Protein AF-A0A8B8BCM2-F1 (afdb_monomer_lite)

pLDDT: mean 72.52, 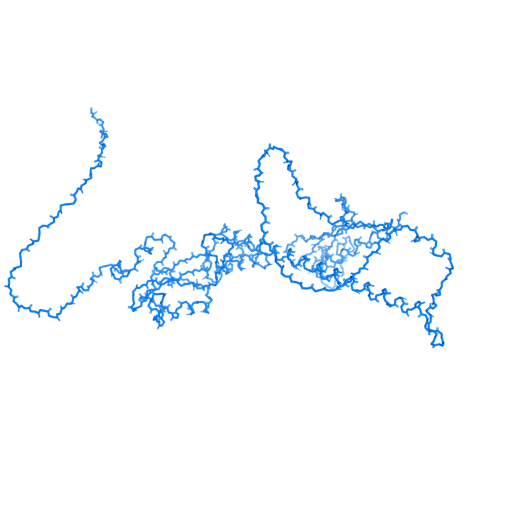std 23.26, range [23.64, 95.94]

InterPro domains:
  IPR049012 Mutator-like transposase domain [PF20700] (71-229)
  IPR049012 Mutator-like transposase domain [PF20700] (295-382)

Sequence (387 aa):
MAAPTKTRNRFTNGRLKKVKKAQSSENGVLIDHNYDAGHICLTKDGCEQCVPGIDKILHAKKISYDSWRHGRRIIELEILINGLQACTKCRLGPLLLSEKSVKGEMKLGLGGYFYIQCQNCLLINRIPYSKTHRTEKKGMPSFVINTKVGSAMIDSVGGPRQMNNLLATLNLPLVNDKNLKVMERRAGNMIEKYADENMRRECQMAYEKEMQEWSNKESENVSKTVNFDDELGVALISGDPNIISSMSSTEIVSESDSSPLQEHATLRKRKRRRHIDLDGARNPSSKKKLKFMPTSKSGMTVSADHGWQKKGFDSLTGHTFLISKQNKVLKTVITHRTCGKCKWWKRNKPGTRAPPHRCVWNHNGSARSMESQAGLEALKSMSDQDF

Structure (mmCIF, N/CA/C/O backbone):
data_AF-A0A8B8BCM2-F1
#
_entry.id   AF-A0A8B8BCM2-F1
#
loop_
_atom_site.group_PDB
_atom_site.id
_atom_site.type_symbol
_atom_site.label_atom_id
_at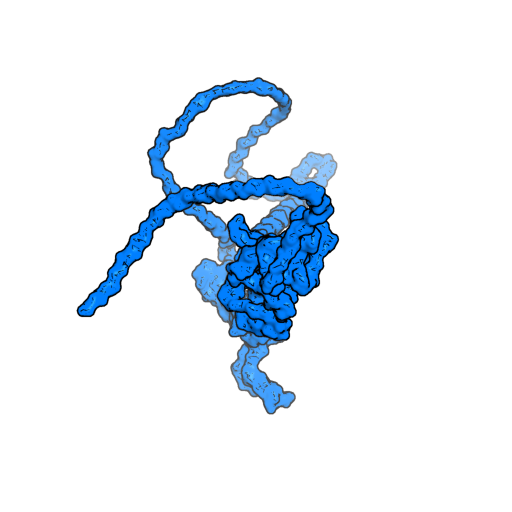om_site.label_alt_id
_atom_site.label_comp_id
_atom_site.label_asym_id
_atom_site.label_entity_id
_atom_site.label_seq_id
_atom_site.pdbx_PDB_ins_code
_atom_site.Cartn_x
_atom_site.Cartn_y
_atom_site.Cartn_z
_atom_site.occupancy
_atom_site.B_iso_or_equiv
_atom_site.auth_seq_id
_atom_site.auth_comp_id
_atom_site.auth_asym_id
_atom_site.auth_atom_id
_atom_site.pdbx_PDB_model_num
ATOM 1 N N . MET A 1 1 ? -57.627 38.141 -3.253 1.00 40.59 1 MET A N 1
ATOM 2 C CA . MET A 1 1 ? -57.105 37.030 -2.419 1.00 40.59 1 MET A CA 1
ATOM 3 C C . MET A 1 1 ? -55.662 37.359 -2.052 1.00 40.59 1 MET A C 1
ATOM 5 O O . MET A 1 1 ? -54.975 37.923 -2.894 1.00 40.59 1 MET A O 1
ATOM 9 N N . ALA A 1 2 ? -55.241 37.143 -0.802 1.00 33.72 2 ALA A N 1
ATOM 10 C CA . ALA A 1 2 ? -54.028 37.764 -0.248 1.00 33.72 2 ALA A CA 1
ATOM 11 C C . ALA A 1 2 ? -52.758 36.898 -0.377 1.00 33.72 2 ALA A C 1
ATOM 13 O O . ALA A 1 2 ? -52.825 35.672 -0.344 1.00 33.72 2 ALA A O 1
ATOM 14 N N . ALA A 1 3 ? -51.599 37.554 -0.487 1.00 34.38 3 ALA A N 1
ATOM 15 C CA . ALA A 1 3 ? -50.285 36.911 -0.537 1.00 34.38 3 ALA A CA 1
ATOM 16 C C . ALA A 1 3 ? -49.725 36.613 0.877 1.00 34.38 3 ALA A C 1
ATOM 18 O O . ALA A 1 3 ? -50.003 37.370 1.811 1.00 34.38 3 ALA A O 1
ATOM 19 N N . PRO A 1 4 ? -48.901 35.560 1.055 1.00 36.84 4 PRO A N 1
ATOM 20 C CA . PRO A 1 4 ? -48.333 35.204 2.356 1.00 36.84 4 PRO A CA 1
ATOM 21 C C . PRO A 1 4 ? -47.261 36.207 2.816 1.00 36.84 4 PRO A C 1
ATOM 23 O O . PRO A 1 4 ? -46.259 36.445 2.138 1.00 36.84 4 PRO A O 1
ATOM 26 N N . THR A 1 5 ? -47.456 36.787 4.001 1.00 35.25 5 THR A N 1
ATOM 27 C CA . THR A 1 5 ? -46.575 37.807 4.587 1.00 35.25 5 THR A CA 1
ATOM 28 C C . THR A 1 5 ? -45.334 37.204 5.258 1.00 35.25 5 THR A C 1
ATOM 30 O O . THR A 1 5 ? -45.402 36.229 6.002 1.00 35.25 5 THR A O 1
ATOM 33 N N . LYS A 1 6 ? -44.161 37.811 5.026 1.00 33.59 6 LYS A N 1
ATOM 34 C CA . LYS A 1 6 ? -42.882 37.385 5.626 1.00 33.59 6 LYS A CA 1
ATOM 35 C C . LYS A 1 6 ? -42.753 37.873 7.076 1.00 33.59 6 LYS A C 1
ATOM 37 O O . LYS A 1 6 ? -42.387 39.026 7.302 1.00 33.59 6 LYS A O 1
ATOM 42 N N . THR A 1 7 ? -42.953 37.000 8.059 1.00 33.66 7 THR A N 1
ATOM 43 C CA . THR A 1 7 ? -42.705 37.305 9.480 1.00 33.66 7 THR A CA 1
ATOM 44 C C . THR A 1 7 ? -41.244 37.045 9.878 1.00 33.66 7 THR A C 1
ATOM 46 O O . THR A 1 7 ? -40.794 35.914 10.051 1.00 33.66 7 THR A O 1
ATOM 49 N N . ARG A 1 8 ? -40.466 38.123 10.051 1.00 30.78 8 ARG A N 1
ATOM 50 C CA . ARG A 1 8 ? -39.128 38.079 10.673 1.00 30.78 8 ARG A CA 1
ATOM 51 C C . ARG A 1 8 ? -39.267 37.874 12.187 1.00 30.78 8 ARG A C 1
ATOM 53 O O . ARG A 1 8 ? -39.534 38.839 12.901 1.00 30.78 8 ARG A O 1
ATOM 60 N N . ASN A 1 9 ? -39.006 36.668 12.690 1.00 32.41 9 ASN A N 1
ATOM 61 C CA . ASN A 1 9 ? -38.871 36.469 14.136 1.00 32.41 9 ASN A CA 1
ATOM 62 C C . ASN A 1 9 ? -37.543 37.044 14.653 1.00 32.41 9 ASN A C 1
ATOM 64 O O . ASN A 1 9 ? -36.466 36.804 14.105 1.00 32.41 9 ASN A O 1
ATOM 68 N N . ARG A 1 10 ? -37.651 37.852 15.709 1.00 31.73 10 ARG A N 1
ATOM 69 C CA . ARG A 1 10 ? -36.575 38.645 16.313 1.00 31.73 10 ARG A CA 1
ATOM 70 C C . ARG A 1 10 ? -36.002 37.854 17.490 1.00 31.73 10 ARG A C 1
ATOM 72 O O . ARG A 1 10 ? -36.743 37.540 18.416 1.00 31.73 10 ARG A O 1
ATOM 79 N N . PHE A 1 11 ? -34.710 37.528 17.477 1.00 30.86 11 PHE A N 1
ATOM 80 C CA . PHE A 1 11 ? -34.075 36.895 18.638 1.00 30.86 11 PHE A CA 1
ATOM 81 C C . PHE A 1 11 ? -34.050 37.875 19.820 1.00 30.86 11 PHE A C 1
ATOM 83 O O . PHE A 1 11 ? -33.526 38.982 19.704 1.00 30.86 11 PHE A O 1
ATOM 90 N N . THR A 1 12 ? -34.599 37.456 20.960 1.00 38.62 12 THR A N 1
ATOM 91 C CA . THR A 1 12 ? -34.572 38.197 22.230 1.00 38.62 12 THR A CA 1
ATOM 92 C C . THR A 1 12 ? -33.941 37.330 23.315 1.00 38.62 12 THR A C 1
ATOM 94 O O . THR A 1 12 ? -34.342 36.181 23.496 1.00 38.62 12 THR A O 1
ATOM 97 N N . ASN A 1 13 ? -32.965 37.870 24.048 1.00 35.19 13 ASN A N 1
ATOM 98 C CA . ASN A 1 13 ? -32.184 37.109 25.027 1.00 35.19 13 ASN A CA 1
ATOM 99 C C . ASN A 1 13 ? -33.009 36.763 26.281 1.00 35.19 13 ASN A C 1
ATOM 101 O O . ASN A 1 13 ? -33.171 37.581 27.187 1.00 35.19 13 ASN A O 1
ATOM 105 N N . GLY A 1 14 ? -33.510 35.527 26.341 1.00 34.59 14 GLY A N 1
ATOM 106 C CA . GLY A 1 14 ? -34.263 34.997 27.478 1.00 34.59 14 GLY A CA 1
ATOM 107 C C . GLY A 1 14 ? -33.383 34.744 28.705 1.00 34.59 14 GLY A C 1
ATOM 108 O O . GLY A 1 14 ? -32.720 33.715 28.806 1.00 34.59 14 GLY A O 1
ATOM 109 N N . ARG A 1 15 ? -33.408 35.669 29.671 1.00 34.12 15 ARG A N 1
ATOM 110 C CA . ARG A 1 15 ? -32.763 35.520 30.987 1.00 34.12 15 ARG A CA 1
ATOM 111 C C . ARG A 1 15 ? -33.391 34.344 31.753 1.00 34.12 15 ARG A C 1
ATOM 113 O O . ARG A 1 15 ? -34.571 34.400 32.097 1.00 34.12 15 ARG A O 1
ATOM 120 N N . LEU A 1 16 ? -32.605 33.301 32.035 1.00 38.84 16 LEU A N 1
ATOM 121 C CA . LEU A 1 16 ? -33.058 32.098 32.751 1.00 38.84 16 LEU A CA 1
ATOM 122 C C . LEU A 1 16 ? -33.701 32.452 34.105 1.00 38.84 16 LEU A C 1
ATOM 124 O O . LEU A 1 16 ? -33.068 33.072 34.964 1.00 38.84 16 LEU A O 1
ATOM 128 N N . LYS A 1 17 ? -34.953 32.026 34.313 1.00 37.69 17 LYS A N 1
ATOM 129 C CA . LYS A 1 17 ? -35.636 32.121 35.611 1.00 37.69 17 LYS A CA 1
ATOM 130 C C . LYS A 1 17 ? -35.071 31.052 36.552 1.00 37.69 17 LYS A C 1
ATOM 132 O O . LYS A 1 17 ? -35.095 29.871 36.216 1.00 37.69 17 LYS A O 1
ATOM 137 N N . LYS A 1 18 ? -34.602 31.445 37.743 1.00 34.12 18 LYS A N 1
ATOM 138 C CA . LYS A 1 18 ? -34.271 30.484 38.809 1.00 34.12 18 LYS A CA 1
ATOM 139 C C . LYS A 1 18 ? -35.552 29.785 39.276 1.00 34.12 18 LYS A C 1
ATOM 141 O O . LYS A 1 18 ? -36.517 30.455 39.639 1.00 34.12 18 LYS A O 1
ATOM 146 N N . VAL A 1 19 ? -35.539 28.455 39.295 1.00 38.75 19 VAL A N 1
ATOM 147 C CA . VAL A 1 19 ? -36.589 27.639 39.923 1.00 38.75 19 VAL A CA 1
ATOM 148 C C . VAL A 1 19 ? -36.502 27.814 41.445 1.00 38.75 19 VAL A C 1
ATOM 150 O O . VAL A 1 19 ? -35.402 27.880 41.999 1.00 38.75 19 VAL A O 1
ATOM 153 N N . LYS A 1 20 ? -37.648 27.922 42.129 1.00 33.97 20 LYS A N 1
ATOM 154 C CA . LYS A 1 20 ? -37.697 27.954 43.600 1.00 33.97 20 LYS A CA 1
ATOM 155 C C . LYS A 1 20 ? -37.350 26.564 44.149 1.00 33.97 20 LYS A C 1
ATOM 157 O O . LYS A 1 20 ? -37.903 25.579 43.669 1.00 33.97 20 LYS A O 1
ATOM 162 N N . LYS A 1 21 ? -36.491 26.476 45.172 1.00 34.56 21 LYS A N 1
ATOM 163 C CA . LYS A 1 21 ? -36.388 25.247 45.978 1.00 34.56 21 LYS A CA 1
ATOM 164 C C . LYS A 1 21 ? -37.714 25.031 46.716 1.00 34.56 21 LYS A C 1
ATOM 166 O O . LYS A 1 21 ? -38.230 25.977 47.308 1.00 34.56 21 LYS A O 1
ATOM 171 N N . ALA A 1 22 ? -38.230 23.805 46.688 1.00 37.78 22 ALA A N 1
ATOM 172 C CA . ALA A 1 22 ? -39.259 23.367 47.625 1.00 37.78 22 ALA A CA 1
ATOM 173 C C . ALA A 1 22 ? -38.641 23.173 49.023 1.00 37.78 22 ALA A C 1
ATOM 175 O O . ALA A 1 22 ? -37.429 22.980 49.149 1.00 37.78 22 ALA A O 1
ATOM 176 N N . GLN A 1 23 ? -39.470 23.254 50.062 1.00 40.16 23 GLN A N 1
ATOM 177 C CA . GLN A 1 23 ? -39.059 23.023 51.448 1.00 40.16 23 GLN A CA 1
ATOM 178 C C . GLN A 1 23 ? -38.909 21.522 51.722 1.00 40.16 23 GLN A C 1
ATOM 180 O O . GLN A 1 23 ? -39.658 20.711 51.182 1.00 40.16 23 GLN A O 1
ATOM 185 N N . SER A 1 24 ? -37.949 21.159 52.570 1.00 40.19 24 SER A N 1
ATOM 186 C CA . SER A 1 24 ? -37.789 19.797 53.081 1.00 40.19 24 SER A CA 1
ATOM 187 C C . SER A 1 24 ? -38.765 19.544 54.227 1.00 40.19 24 SER A C 1
ATOM 189 O O . SER A 1 24 ? -38.682 20.218 55.251 1.00 40.19 24 SER A O 1
ATOM 191 N N . SER A 1 25 ? -39.648 18.559 54.076 1.00 41.00 25 SER A N 1
ATOM 192 C CA . SER A 1 25 ? -40.360 17.952 55.202 1.00 41.00 25 SER A CA 1
ATOM 193 C C . SER A 1 25 ? -39.432 16.980 55.929 1.00 41.00 25 SER A C 1
ATOM 195 O O . SER A 1 25 ? -38.830 16.115 55.290 1.00 41.00 25 SER A O 1
ATOM 197 N N . GLU A 1 26 ? -39.324 17.104 57.246 1.00 53.69 26 GLU A N 1
ATOM 198 C CA . GLU A 1 26 ? -38.538 16.193 58.075 1.00 53.69 26 GLU A CA 1
ATOM 199 C C . GLU A 1 26 ? -39.188 14.804 58.130 1.00 53.69 26 GLU A C 1
ATOM 201 O O . GLU A 1 26 ? -40.378 14.682 58.407 1.00 53.69 26 GLU A O 1
ATOM 206 N N . ASN A 1 27 ? -38.400 13.757 57.875 1.00 48.31 27 ASN A N 1
ATOM 207 C CA . ASN A 1 27 ? -38.589 12.418 58.439 1.00 48.31 27 ASN A CA 1
ATOM 208 C C . ASN A 1 27 ? -37.309 11.601 58.213 1.00 48.31 27 ASN A C 1
ATOM 210 O O . ASN A 1 27 ? -36.874 11.401 57.079 1.00 48.31 27 ASN A O 1
ATOM 214 N N . GLY A 1 28 ? -36.673 11.170 59.303 1.00 53.00 28 GLY A N 1
ATOM 215 C CA . GLY A 1 28 ? -35.319 10.612 59.301 1.00 53.00 28 GLY A CA 1
ATOM 216 C C . GLY A 1 28 ? -35.228 9.147 58.876 1.00 53.00 28 GLY A C 1
ATOM 217 O O . GLY A 1 28 ? -34.832 8.313 59.683 1.00 53.00 28 GLY A O 1
ATOM 218 N N . VAL A 1 29 ? -35.538 8.826 57.616 1.00 48.66 29 VAL A N 1
ATOM 219 C CA . VAL A 1 29 ? -35.167 7.529 57.020 1.00 48.66 29 VAL A CA 1
ATOM 220 C C . VAL A 1 29 ? -33.871 7.707 56.236 1.00 48.66 29 VAL A C 1
ATOM 222 O O . VAL A 1 29 ? -33.869 8.214 55.114 1.00 48.66 29 VAL A O 1
ATOM 225 N N . LEU A 1 30 ? -32.750 7.304 56.836 1.00 50.53 30 LEU A N 1
ATOM 226 C CA . LEU A 1 30 ? -31.434 7.368 56.203 1.00 50.53 30 LEU A CA 1
ATOM 227 C C . LEU A 1 30 ? -31.279 6.174 55.249 1.00 50.53 30 LEU A C 1
ATOM 229 O O . LEU A 1 30 ? -30.768 5.118 55.614 1.00 50.53 30 LEU A O 1
ATOM 233 N N . ILE A 1 31 ? -31.782 6.338 54.023 1.00 51.03 31 ILE A N 1
ATOM 234 C CA . ILE A 1 31 ? -31.655 5.350 52.946 1.00 51.03 31 ILE A CA 1
ATOM 235 C C . ILE A 1 31 ? -30.196 5.351 52.465 1.00 51.03 31 ILE A C 1
ATOM 237 O O . ILE A 1 31 ? -29.857 6.037 51.502 1.00 51.03 31 ILE A O 1
ATOM 241 N N . ASP A 1 32 ? -29.328 4.573 53.120 1.00 46.16 32 ASP A N 1
ATOM 242 C CA . ASP A 1 32 ? -27.911 4.387 52.742 1.00 46.16 32 ASP A CA 1
ATOM 243 C C . ASP A 1 32 ? -27.740 3.475 51.508 1.00 46.16 32 ASP A C 1
ATOM 245 O O . ASP A 1 32 ? -26.892 2.588 51.415 1.00 46.16 32 ASP A O 1
ATOM 249 N N . HIS A 1 33 ? -28.629 3.667 50.540 1.00 51.72 33 HIS A N 1
ATOM 250 C CA . HIS A 1 33 ? -28.671 2.995 49.256 1.00 51.72 33 HIS A CA 1
ATOM 251 C C . HIS A 1 33 ? -28.815 4.073 48.186 1.00 51.72 33 HIS A C 1
ATOM 253 O O . HIS A 1 33 ? -29.863 4.220 47.555 1.00 51.72 33 HIS A O 1
ATOM 259 N N . ASN A 1 34 ? -27.735 4.833 47.974 1.00 50.38 34 ASN A N 1
ATOM 260 C CA . ASN A 1 34 ? -27.595 5.696 46.804 1.00 50.38 34 ASN A CA 1
ATOM 261 C C . ASN A 1 34 ? -27.397 4.838 45.539 1.00 50.38 34 ASN A C 1
ATOM 263 O O . ASN A 1 34 ? -26.334 4.839 44.915 1.00 50.38 34 ASN A O 1
ATOM 267 N N . TYR A 1 35 ? -28.440 4.092 45.170 1.00 48.41 35 TYR A N 1
ATOM 268 C CA . TYR A 1 35 ? -28.627 3.562 43.829 1.00 48.41 35 TYR A CA 1
ATOM 269 C C . TYR A 1 35 ? -28.897 4.744 42.896 1.00 48.41 35 TYR A C 1
ATOM 271 O O . TYR A 1 35 ? -30.038 5.014 42.521 1.00 48.41 35 TYR A O 1
ATOM 279 N N . ASP A 1 36 ? -27.824 5.459 42.552 1.00 52.09 36 ASP A N 1
ATOM 280 C CA . ASP A 1 36 ? -27.811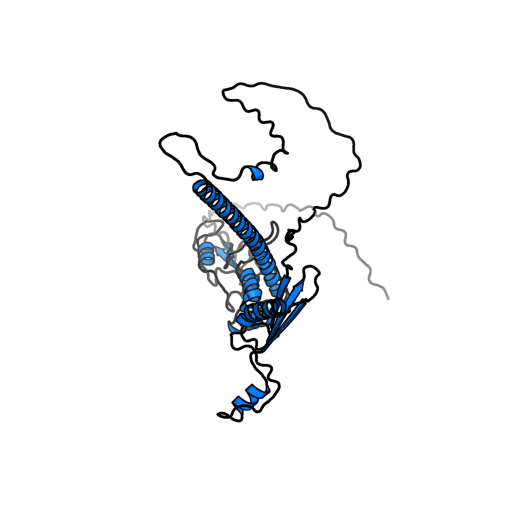 6.476 41.506 1.00 52.09 36 ASP A CA 1
ATOM 281 C C . ASP A 1 36 ? -28.413 5.836 40.246 1.00 52.09 36 ASP A C 1
ATOM 283 O O . ASP A 1 36 ? -27.896 4.832 39.744 1.00 52.09 36 ASP A O 1
ATOM 287 N N . ALA A 1 37 ? -29.605 6.299 39.857 1.00 57.69 37 ALA A N 1
ATOM 288 C CA . ALA A 1 37 ? -30.575 5.458 39.159 1.00 57.69 37 ALA A CA 1
ATOM 289 C C . ALA A 1 37 ? -30.047 5.031 37.783 1.00 57.69 37 ALA A C 1
ATOM 291 O O . ALA A 1 37 ? -30.043 5.815 36.830 1.00 57.69 37 ALA A O 1
ATOM 292 N N . GLY A 1 38 ? -29.581 3.779 37.697 1.00 54.81 38 GLY A N 1
ATOM 293 C CA . GLY A 1 38 ? -28.828 3.269 36.554 1.00 54.81 38 GLY A CA 1
ATOM 294 C C . GLY A 1 38 ? -29.565 3.518 35.243 1.00 54.81 38 GLY A C 1
ATOM 295 O O . GLY A 1 38 ? -30.678 3.027 35.064 1.00 54.81 38 GLY A O 1
ATOM 296 N N . HIS A 1 39 ? -28.953 4.298 34.344 1.00 71.19 39 HIS A N 1
ATOM 297 C CA . HIS A 1 39 ? -29.623 4.809 33.147 1.00 71.19 39 HIS A CA 1
ATOM 298 C C . HIS A 1 39 ? -30.289 3.679 32.346 1.00 71.19 39 HIS A C 1
ATOM 300 O O . HIS A 1 39 ? -29.616 2.830 31.754 1.00 71.19 39 HIS A O 1
ATOM 306 N N . ILE A 1 40 ? -31.622 3.708 32.286 1.00 65.25 40 ILE A N 1
ATOM 307 C CA . ILE A 1 40 ? -32.426 2.741 31.535 1.00 65.25 40 ILE A CA 1
ATOM 308 C C . ILE A 1 40 ? -32.397 3.139 30.057 1.00 65.25 40 ILE A C 1
ATOM 310 O O . ILE A 1 40 ? -33.198 3.944 29.582 1.00 65.25 40 ILE A O 1
ATOM 314 N N . CYS A 1 41 ? -31.425 2.590 29.329 1.00 64.25 41 CYS A N 1
ATOM 315 C CA . CYS A 1 41 ? -31.200 2.931 27.930 1.00 64.25 41 CYS A CA 1
ATOM 316 C C . CYS A 1 41 ? -32.224 2.240 27.020 1.00 64.25 41 CYS A C 1
ATOM 318 O O . CYS A 1 41 ? -32.154 1.033 26.797 1.00 64.25 41 CYS A O 1
ATOM 320 N N . LEU A 1 42 ? -33.159 3.014 26.464 1.00 65.88 42 LEU A N 1
ATOM 321 C CA . LEU A 1 42 ? -34.132 2.523 25.478 1.00 65.88 42 LEU A CA 1
ATOM 322 C C . LEU A 1 42 ? -33.541 2.407 24.057 1.00 65.88 42 LEU A C 1
ATOM 324 O O . LEU A 1 42 ? -34.156 1.807 23.177 1.00 65.88 42 LEU A O 1
ATOM 328 N N . THR A 1 43 ? -32.353 2.967 23.808 1.00 65.00 43 THR A N 1
ATOM 329 C CA . THR A 1 43 ? -31.647 2.871 22.523 1.00 65.00 43 THR A CA 1
ATOM 330 C C . THR A 1 43 ? -30.735 1.644 22.489 1.00 65.00 43 THR A C 1
ATOM 332 O O . THR A 1 43 ? -29.809 1.508 23.287 1.00 65.00 43 THR A O 1
ATOM 335 N N . LYS A 1 44 ? -30.960 0.760 21.508 1.00 61.81 44 LYS A N 1
ATOM 336 C CA . LYS A 1 44 ? -30.221 -0.507 21.333 1.00 61.81 44 LYS A CA 1
ATOM 337 C C . LYS A 1 44 ? -28.700 -0.322 21.200 1.00 61.81 44 LYS A C 1
ATOM 339 O O . LYS A 1 44 ? -27.937 -1.196 21.602 1.00 61.81 44 LYS A O 1
ATOM 344 N N . ASP A 1 45 ? -28.274 0.824 20.673 1.00 62.41 45 ASP A N 1
ATOM 345 C CA . ASP A 1 45 ? -26.870 1.183 20.437 1.00 62.41 45 ASP A CA 1
ATOM 346 C C . ASP A 1 45 ? -26.224 1.966 21.605 1.00 62.41 45 ASP A C 1
ATOM 348 O O . ASP A 1 45 ? -25.019 2.237 21.588 1.00 62.41 45 ASP A O 1
ATOM 352 N N . GLY A 1 46 ? -27.004 2.298 22.643 1.00 67.44 46 GLY A N 1
ATOM 353 C CA . GLY A 1 46 ? -26.603 3.129 23.782 1.00 67.44 46 GLY A CA 1
ATOM 354 C C . GLY A 1 46 ? -26.897 4.626 23.607 1.00 67.44 46 GLY A C 1
ATOM 355 O O . GLY A 1 46 ? -27.535 5.054 22.645 1.00 67.44 46 GLY A O 1
ATOM 356 N N . CYS A 1 47 ? -26.440 5.428 24.570 1.00 74.31 47 CYS A N 1
ATOM 357 C CA . CYS A 1 47 ? -26.550 6.892 24.610 1.00 74.31 47 CYS A CA 1
ATOM 358 C C . CYS A 1 47 ? -25.308 7.495 25.299 1.00 74.31 47 CYS A C 1
ATOM 360 O O . CYS A 1 47 ? -24.566 6.766 25.962 1.00 74.31 47 CYS A O 1
ATOM 362 N N . GLU A 1 48 ? -25.094 8.812 25.209 1.00 78.69 48 GLU A N 1
ATOM 363 C CA . GLU A 1 48 ? -23.928 9.496 25.809 1.00 78.69 48 GLU A CA 1
ATOM 364 C C . GLU A 1 48 ? -23.812 9.311 27.344 1.00 78.69 48 GLU A C 1
ATOM 366 O O . GLU A 1 48 ? -22.707 9.385 27.880 1.00 78.69 48 GLU A O 1
ATOM 371 N N . GLN A 1 49 ? -24.912 9.006 28.054 1.00 72.12 49 GLN A N 1
ATOM 372 C CA . GLN A 1 49 ? -24.894 8.687 29.494 1.00 72.12 49 GLN A CA 1
ATOM 373 C C . GLN A 1 49 ? -24.404 7.254 29.787 1.00 72.12 49 GLN A C 1
ATOM 375 O O . GLN A 1 49 ? -23.661 7.053 30.744 1.00 72.12 49 GLN A O 1
ATOM 380 N N . CYS A 1 50 ? -24.745 6.262 28.954 1.00 72.12 50 CYS A N 1
ATOM 381 C CA . CYS A 1 50 ? -24.217 4.892 29.074 1.00 72.12 50 CYS A CA 1
ATOM 382 C C . CYS A 1 50 ? -22.827 4.713 28.447 1.00 72.12 50 CYS A C 1
ATOM 384 O O . CYS A 1 50 ? -22.074 3.817 28.830 1.00 72.12 50 CYS A O 1
ATOM 386 N N . VAL A 1 51 ? -22.510 5.500 27.419 1.00 71.69 51 VAL A N 1
ATOM 387 C CA . VAL A 1 51 ? -21.321 5.330 26.581 1.00 71.69 51 VAL A CA 1
ATOM 388 C C . VAL A 1 51 ? -20.758 6.714 26.215 1.00 71.69 51 VAL A C 1
ATOM 390 O O . VAL A 1 51 ? -21.048 7.234 25.138 1.00 71.69 51 VAL A O 1
ATOM 393 N N . PRO A 1 52 ? -19.936 7.334 27.083 1.00 74.31 52 PRO A N 1
ATOM 394 C CA . PRO A 1 52 ? -19.419 8.679 26.841 1.00 74.31 52 PRO A CA 1
ATOM 395 C C . PRO A 1 52 ? -18.608 8.782 25.539 1.00 74.31 52 PRO A C 1
ATOM 397 O O . PRO A 1 52 ? -17.563 8.144 25.372 1.00 74.31 52 PRO A O 1
ATOM 400 N N . GLY A 1 53 ? -19.076 9.630 24.626 1.00 75.00 53 GLY A N 1
ATOM 401 C CA . GLY A 1 53 ? -18.542 9.843 23.288 1.00 75.00 53 GLY A CA 1
ATOM 402 C C . GLY A 1 53 ? -19.278 9.104 22.166 1.00 75.00 53 GLY A C 1
ATOM 403 O O . GLY A 1 53 ? -18.832 9.225 21.023 1.00 75.00 53 GLY A O 1
ATOM 404 N N . ILE A 1 54 ? -20.357 8.359 22.436 1.00 79.50 54 ILE A N 1
ATOM 405 C CA . ILE A 1 54 ? -21.100 7.613 21.407 1.00 79.50 54 ILE A CA 1
ATOM 406 C C . ILE A 1 54 ? -21.801 8.535 20.406 1.00 79.50 54 ILE A C 1
ATOM 408 O O . ILE A 1 54 ? -21.767 8.233 19.215 1.00 79.50 54 ILE A O 1
ATOM 412 N N . ASP A 1 55 ? -22.308 9.701 20.820 1.00 79.38 55 ASP A N 1
ATOM 413 C CA . ASP A 1 55 ? -22.986 10.650 19.917 1.00 79.38 55 ASP A CA 1
ATOM 414 C C . ASP A 1 55 ? -22.026 11.167 18.831 1.00 79.38 55 ASP A C 1
ATOM 416 O O . ASP A 1 55 ? -22.369 11.302 17.651 1.00 79.38 55 ASP A O 1
ATOM 420 N N . LYS A 1 56 ? -20.758 11.380 19.212 1.00 79.88 56 LYS A N 1
ATOM 421 C CA . LYS A 1 56 ? -19.667 11.758 18.295 1.00 79.88 56 LYS A CA 1
ATOM 422 C C . LYS A 1 56 ? -19.329 10.652 17.301 1.00 79.88 56 LYS A C 1
ATOM 424 O O . LYS A 1 56 ? -18.734 10.949 16.266 1.00 79.88 56 LYS A O 1
ATOM 429 N N . ILE A 1 57 ? -19.681 9.402 17.603 1.00 80.19 57 ILE A N 1
ATOM 430 C CA . ILE A 1 57 ? -19.617 8.311 16.637 1.00 80.19 57 ILE A CA 1
ATOM 431 C C . ILE A 1 57 ? -20.897 8.295 15.804 1.00 80.19 57 ILE A C 1
ATOM 433 O O . ILE A 1 57 ? -20.782 8.366 14.586 1.00 80.19 57 ILE A O 1
ATOM 437 N N . LEU A 1 58 ? -22.089 8.262 16.413 1.00 77.94 58 LEU A N 1
ATOM 438 C CA . LEU A 1 58 ? -23.403 8.166 15.749 1.00 77.94 58 LEU A CA 1
ATOM 439 C C . LEU A 1 58 ? -23.632 9.239 14.671 1.00 77.94 58 LEU A C 1
ATOM 441 O O . LEU A 1 58 ? -24.170 8.946 13.606 1.00 77.94 58 LEU A O 1
ATOM 445 N N . HIS A 1 59 ? -23.168 10.472 14.886 1.00 79.38 59 HIS A N 1
ATOM 446 C CA . HIS A 1 59 ? -23.302 11.551 13.898 1.00 79.38 59 HIS A CA 1
ATOM 447 C C . HIS A 1 59 ? -22.161 11.617 12.858 1.00 79.38 59 HIS A C 1
ATOM 449 O O . HIS A 1 59 ? -22.214 12.412 11.912 1.00 79.38 59 HIS A O 1
ATOM 455 N N . ALA A 1 60 ? -21.111 10.799 12.985 1.00 82.75 60 ALA A N 1
ATOM 456 C CA . ALA A 1 60 ? -19.945 10.850 12.109 1.00 82.75 60 ALA A CA 1
ATOM 457 C C . ALA A 1 60 ? -20.124 10.003 10.836 1.00 82.75 60 ALA A C 1
ATOM 459 O O . ALA A 1 60 ? -19.795 8.822 10.814 1.00 82.75 60 ALA A O 1
ATOM 460 N N . LYS A 1 61 ? -20.489 10.658 9.720 1.00 81.31 61 LYS A N 1
ATOM 461 C CA . LYS A 1 61 ? -20.689 10.097 8.353 1.00 81.31 61 LYS A CA 1
ATOM 462 C C . LYS A 1 61 ? -19.583 9.180 7.771 1.00 81.31 61 LYS A C 1
ATOM 464 O O . LYS A 1 61 ? -19.714 8.726 6.638 1.00 81.31 61 LYS A O 1
ATOM 469 N N . LYS A 1 62 ? -18.461 8.969 8.468 1.00 83.75 62 LYS A N 1
ATOM 470 C CA . LYS A 1 62 ? -17.346 8.084 8.068 1.00 83.75 62 LYS A CA 1
ATOM 471 C C . LYS A 1 62 ? -17.211 6.828 8.935 1.00 83.75 62 LYS A C 1
ATOM 473 O O . LYS A 1 62 ? -16.353 5.999 8.636 1.00 83.75 62 LYS A O 1
ATOM 478 N N . ILE A 1 63 ? -17.997 6.705 10.001 1.00 86.38 63 ILE A N 1
ATOM 479 C CA . ILE A 1 63 ? -17.987 5.558 10.909 1.00 86.38 63 ILE A CA 1
ATOM 480 C C . ILE A 1 63 ? -19.257 4.740 10.662 1.00 86.38 63 ILE A C 1
ATOM 482 O O . ILE A 1 63 ? -20.302 5.286 10.321 1.00 86.38 63 ILE A O 1
ATOM 486 N N . SER A 1 64 ? -19.149 3.421 10.782 1.00 83.69 64 SER A N 1
ATOM 487 C CA . SER A 1 64 ? -20.257 2.483 10.621 1.00 83.69 64 SER A CA 1
ATOM 488 C C . SER A 1 64 ? -20.385 1.595 11.855 1.00 83.69 64 SER A C 1
ATOM 490 O O . SER A 1 64 ? -19.445 0.866 12.173 1.00 83.69 64 SER A O 1
ATOM 492 N N . TYR A 1 65 ? -21.572 1.571 12.454 1.00 79.94 65 TYR A N 1
ATOM 493 C CA . TYR A 1 65 ? -21.899 0.840 13.690 1.00 79.94 65 TYR A CA 1
ATOM 494 C C . TYR A 1 65 ? -21.963 -0.675 13.506 1.00 79.94 65 TYR A C 1
ATOM 496 O O . TYR A 1 65 ? -21.619 -1.390 14.436 1.00 79.94 65 TYR A O 1
ATOM 504 N N . ASP A 1 66 ? -22.323 -1.162 12.307 1.00 76.94 66 ASP A N 1
ATOM 505 C CA . ASP A 1 66 ? -22.611 -2.594 12.099 1.00 76.94 66 ASP A CA 1
ATOM 506 C C . ASP A 1 66 ? -21.883 -3.255 10.905 1.00 76.94 66 ASP A C 1
ATOM 508 O O . ASP A 1 66 ? -21.521 -4.432 10.958 1.00 76.94 66 ASP A O 1
ATOM 512 N N . SER A 1 67 ? -21.508 -2.505 9.854 1.00 79.75 67 SER A N 1
ATOM 513 C CA . SER A 1 67 ? -20.731 -3.072 8.723 1.00 79.75 67 SER A CA 1
ATOM 514 C C . SER A 1 67 ? -19.287 -3.485 9.070 1.00 79.75 67 SER A C 1
ATOM 516 O O . SER A 1 67 ? -18.533 -3.865 8.170 1.00 79.75 67 SER A O 1
ATOM 518 N N . TRP A 1 68 ? -18.887 -3.411 10.345 1.00 85.69 68 TRP A N 1
ATOM 519 C CA . TRP A 1 68 ? -17.623 -3.955 10.851 1.00 85.69 68 TRP A CA 1
ATOM 520 C C . TRP A 1 68 ? -17.668 -5.478 11.018 1.00 85.69 68 TRP A C 1
ATOM 522 O O . TRP A 1 68 ? -16.652 -6.132 10.809 1.00 85.69 68 TRP A O 1
ATOM 532 N N . ARG A 1 69 ? -18.855 -6.041 11.290 1.00 85.75 69 ARG A N 1
ATOM 533 C CA . ARG A 1 69 ? -19.114 -7.491 11.351 1.00 85.75 69 ARG A CA 1
ATOM 534 C C . ARG A 1 69 ? -18.983 -8.182 9.990 1.00 85.75 69 ARG A C 1
ATOM 536 O O . ARG A 1 69 ? -18.849 -9.398 9.915 1.00 85.75 69 ARG A O 1
ATOM 543 N N . HIS A 1 70 ? -19.081 -7.402 8.913 1.00 85.62 70 HIS A N 1
ATOM 544 C CA . HIS A 1 70 ? -19.352 -7.886 7.564 1.00 85.62 70 HIS A CA 1
ATOM 545 C C . HIS A 1 70 ? -18.189 -7.618 6.589 1.00 85.62 70 HIS A C 1
ATOM 547 O O . HIS A 1 70 ? -17.571 -6.544 6.588 1.00 85.62 70 HIS A O 1
ATOM 553 N N . GLY A 1 71 ? -17.926 -8.597 5.715 1.00 86.88 71 GLY A N 1
ATOM 554 C CA . GLY A 1 71 ? -16.846 -8.584 4.718 1.00 86.88 71 GLY A CA 1
ATOM 555 C C . GLY A 1 71 ? -15.441 -8.723 5.319 1.00 86.88 71 GLY A C 1
ATOM 556 O O . GLY A 1 71 ? -15.235 -8.512 6.512 1.00 86.88 71 GLY A O 1
ATOM 557 N N . ARG A 1 72 ? -14.440 -9.044 4.492 1.00 90.69 72 ARG A N 1
ATOM 558 C CA . ARG A 1 72 ? -13.050 -9.232 4.952 1.00 90.69 72 ARG A CA 1
ATOM 559 C C . ARG A 1 72 ? -12.327 -7.894 5.159 1.00 90.69 72 ARG A C 1
ATOM 561 O O . ARG A 1 72 ? -12.749 -6.862 4.635 1.00 90.69 72 ARG A O 1
ATOM 568 N N . ARG A 1 73 ? -11.229 -7.907 5.921 1.00 91.12 73 ARG A N 1
ATOM 569 C CA . ARG A 1 73 ? -10.272 -6.796 6.103 1.00 91.12 73 ARG A CA 1
ATOM 570 C C . ARG A 1 73 ? -8.853 -7.352 6.035 1.00 91.12 73 ARG A C 1
ATOM 572 O O . ARG A 1 73 ? -8.654 -8.527 6.326 1.00 91.12 73 ARG A O 1
ATOM 579 N N . ILE A 1 74 ? -7.879 -6.507 5.706 1.00 92.69 74 ILE A N 1
ATOM 580 C CA . ILE A 1 74 ? -6.462 -6.836 5.894 1.00 92.69 74 ILE A CA 1
ATOM 581 C C . ILE A 1 74 ? -6.021 -6.192 7.209 1.00 92.69 74 ILE A C 1
ATOM 583 O O . ILE A 1 74 ? -6.202 -4.991 7.402 1.00 92.69 74 ILE A O 1
ATOM 587 N N . ILE A 1 75 ? -5.482 -7.003 8.119 1.00 93.25 75 ILE A N 1
ATOM 588 C CA . ILE A 1 75 ? -5.148 -6.607 9.490 1.00 93.25 75 ILE A CA 1
ATOM 589 C C . ILE A 1 75 ? -3.673 -6.912 9.751 1.00 93.25 75 ILE A C 1
ATOM 591 O O . ILE A 1 75 ? -3.217 -8.030 9.530 1.00 93.25 75 ILE A O 1
ATOM 595 N N . GLU A 1 76 ? -2.933 -5.932 10.266 1.00 94.69 76 GLU A N 1
ATOM 596 C CA . GLU A 1 76 ? -1.604 -6.156 10.839 1.00 94.69 76 GLU A CA 1
ATOM 597 C C . GLU A 1 76 ? -1.784 -6.541 12.314 1.00 94.69 76 GLU A C 1
ATOM 599 O O . GLU A 1 76 ? -2.002 -5.672 13.160 1.00 94.69 76 GLU A O 1
ATOM 604 N N . LEU A 1 77 ? -1.746 -7.849 12.606 1.00 95.12 77 LEU A N 1
ATOM 605 C CA . LEU A 1 77 ? -2.077 -8.413 13.925 1.00 95.12 77 LEU A CA 1
ATOM 606 C C . LEU A 1 77 ? -1.287 -7.761 15.067 1.00 95.12 77 LEU A C 1
ATOM 608 O O . LEU A 1 77 ? -1.884 -7.390 16.068 1.00 95.12 77 LEU A O 1
ATOM 612 N N . GLU A 1 78 ? 0.015 -7.541 14.878 1.00 95.56 78 GLU A N 1
ATOM 613 C CA . GLU A 1 78 ? 0.900 -6.797 15.788 1.00 95.56 78 GLU A CA 1
ATOM 614 C C . GLU A 1 78 ? 0.297 -5.444 16.218 1.00 95.56 78 GLU A C 1
ATOM 616 O O . GLU A 1 78 ? 0.203 -5.142 17.404 1.00 95.56 78 GLU A O 1
ATOM 621 N N . ILE A 1 79 ? -0.162 -4.637 15.255 1.00 95.56 79 ILE A N 1
ATOM 622 C CA . ILE A 1 79 ? -0.716 -3.301 15.516 1.00 95.56 79 ILE A CA 1
ATOM 623 C C . ILE A 1 79 ? -2.074 -3.382 16.201 1.00 95.56 79 ILE A C 1
ATOM 625 O O . ILE A 1 79 ? -2.340 -2.596 17.112 1.00 95.56 79 ILE A O 1
ATOM 629 N N . LEU A 1 80 ? -2.921 -4.326 15.783 1.00 95.88 80 LEU A N 1
ATOM 630 C CA . LEU A 1 80 ? -4.226 -4.511 16.404 1.00 95.88 80 LEU A CA 1
ATOM 631 C C . LEU A 1 80 ? -4.073 -4.982 17.858 1.00 95.88 80 LEU A C 1
ATOM 633 O O . LEU A 1 80 ? -4.662 -4.376 18.744 1.00 95.88 80 LEU A O 1
ATOM 637 N N . ILE A 1 81 ? -3.237 -5.991 18.119 1.00 95.31 81 ILE A N 1
ATOM 638 C CA . ILE A 1 81 ? -2.962 -6.518 19.465 1.00 95.31 81 ILE A CA 1
ATOM 639 C C . ILE A 1 81 ? -2.375 -5.425 20.362 1.00 95.31 81 ILE A C 1
ATOM 641 O O . ILE A 1 81 ? -2.923 -5.168 21.432 1.00 95.31 81 ILE A O 1
ATOM 645 N N . ASN A 1 82 ? -1.339 -4.711 19.911 1.00 95.00 82 ASN A N 1
ATOM 646 C CA . ASN A 1 82 ? -0.737 -3.614 20.678 1.00 95.00 82 ASN A CA 1
ATOM 647 C C . ASN A 1 82 ? -1.744 -2.482 20.961 1.00 95.00 82 ASN A C 1
ATOM 649 O O . ASN A 1 82 ? -1.719 -1.879 22.031 1.00 95.00 82 ASN A O 1
ATOM 653 N N . GLY A 1 83 ? -2.675 -2.217 20.039 1.00 93.88 83 GLY A N 1
ATOM 654 C CA . GLY A 1 83 ? -3.769 -1.267 20.249 1.00 93.88 83 GLY A CA 1
ATOM 655 C C . GLY A 1 83 ? -4.896 -1.768 21.166 1.00 93.88 83 GLY A C 1
ATOM 656 O O . GLY A 1 83 ? -5.620 -0.946 21.726 1.00 93.88 83 GLY A O 1
ATOM 657 N N . LEU A 1 84 ? -5.041 -3.086 21.343 1.00 95.94 84 LEU A N 1
ATOM 658 C CA . LEU A 1 84 ? -6.002 -3.717 22.256 1.00 95.94 84 LEU A CA 1
ATOM 659 C C . LEU A 1 84 ? -5.443 -3.904 23.680 1.00 95.94 84 LEU A C 1
ATOM 661 O O . LEU A 1 84 ? -6.233 -4.103 24.597 1.00 95.94 84 LEU A O 1
ATOM 665 N N . GLN A 1 85 ? -4.125 -3.827 23.903 1.00 95.75 85 GLN A N 1
ATOM 666 C CA . GLN A 1 85 ? -3.499 -4.111 25.209 1.00 95.75 85 GLN A CA 1
ATOM 667 C C . GLN A 1 85 ? -4.084 -3.308 26.385 1.00 95.75 85 GLN A C 1
ATOM 669 O O . GLN A 1 85 ? -4.262 -3.867 27.464 1.00 95.75 85 GLN A O 1
ATOM 674 N N . ALA A 1 86 ? -4.385 -2.018 26.199 1.00 95.00 86 ALA A N 1
ATOM 675 C CA . ALA A 1 86 ? -4.797 -1.129 27.288 1.00 95.00 86 ALA A CA 1
ATOM 676 C C . ALA A 1 86 ? -5.692 0.033 26.825 1.00 95.00 86 ALA A C 1
ATOM 678 O O . ALA A 1 86 ? -5.482 0.628 25.768 1.00 95.00 86 ALA A O 1
ATOM 679 N N . CYS A 1 87 ? -6.645 0.433 27.669 1.00 95.25 87 CYS A N 1
ATOM 680 C CA . CYS A 1 87 ? -7.438 1.648 27.478 1.00 95.25 87 CYS A CA 1
ATOM 681 C C . CYS A 1 87 ? -6.574 2.915 27.578 1.00 95.25 87 CYS A C 1
ATOM 683 O O . CYS A 1 87 ? -5.803 3.085 28.525 1.00 95.25 87 CYS A O 1
ATOM 685 N N . THR A 1 88 ? -6.774 3.878 26.674 1.00 92.50 88 THR A N 1
ATOM 686 C CA . THR A 1 88 ? -6.006 5.134 26.639 1.00 92.50 88 THR A CA 1
ATOM 687 C C . THR A 1 88 ? -6.197 6.013 27.878 1.00 92.50 88 THR A C 1
ATOM 689 O O . THR A 1 88 ? -5.321 6.824 28.172 1.00 92.50 88 THR A O 1
ATOM 692 N N . LYS A 1 89 ? -7.324 5.872 28.597 1.00 92.56 89 LYS A N 1
ATOM 693 C CA . LYS A 1 89 ? -7.650 6.634 29.820 1.00 92.56 89 LYS A CA 1
ATOM 694 C C . LYS A 1 89 ? -7.254 5.892 31.096 1.00 92.56 89 LYS A C 1
ATOM 696 O O . LYS A 1 89 ? -6.418 6.386 31.838 1.00 92.56 89 LYS A O 1
ATOM 701 N N . CYS A 1 90 ? -7.853 4.729 31.365 1.00 94.38 90 CYS A N 1
ATOM 702 C CA . CYS A 1 90 ? -7.662 4.025 32.642 1.00 94.38 90 CYS A CA 1
ATOM 703 C C . CYS A 1 90 ? -6.491 3.031 32.655 1.00 94.38 90 CYS A C 1
ATOM 705 O O . CYS A 1 90 ? -6.244 2.438 33.695 1.00 94.38 90 CYS A O 1
ATOM 707 N N . ARG A 1 91 ? -5.807 2.807 31.522 1.00 94.50 91 ARG A N 1
ATOM 708 C CA . ARG A 1 91 ? -4.682 1.862 31.341 1.00 94.50 91 ARG A CA 1
ATOM 709 C C . ARG A 1 91 ? -4.961 0.377 31.621 1.00 94.50 91 ARG A C 1
ATOM 711 O O . ARG A 1 91 ? -4.167 -0.453 31.204 1.00 94.50 91 ARG A O 1
ATOM 718 N N . LEU A 1 92 ? -6.109 0.038 32.203 1.00 92.88 92 LEU A N 1
ATOM 719 C CA . LEU A 1 92 ? -6.635 -1.328 32.280 1.00 92.88 92 LEU A CA 1
ATOM 720 C C . LEU A 1 92 ? -6.924 -1.906 30.883 1.00 92.88 92 LEU A C 1
ATOM 722 O O . LEU A 1 92 ? -7.279 -1.167 29.956 1.00 92.88 92 LEU A O 1
ATOM 726 N N . GLY A 1 93 ? -6.813 -3.226 30.759 1.00 87.69 93 GLY A N 1
ATOM 727 C CA . GLY A 1 93 ? -7.079 -3.995 29.546 1.00 87.69 93 GLY A CA 1
ATOM 728 C C . GLY A 1 93 ? -6.964 -5.509 29.796 1.00 87.69 93 GLY A C 1
ATOM 729 O O . GLY A 1 93 ? -6.802 -5.911 30.949 1.00 87.69 93 GLY A O 1
ATOM 730 N N . PRO A 1 94 ? -7.048 -6.347 28.746 1.00 93.06 94 PRO A N 1
ATOM 731 C CA . PRO A 1 94 ? -7.182 -5.960 27.342 1.00 93.06 94 PRO A CA 1
ATOM 732 C C . PRO A 1 94 ? -8.560 -5.372 27.006 1.00 93.06 94 PRO A C 1
ATOM 734 O O . PRO A 1 94 ? -9.581 -5.695 27.608 1.00 93.06 94 PRO A O 1
ATOM 737 N N . LEU A 1 95 ? -8.597 -4.512 25.992 1.00 94.88 95 LEU A N 1
ATOM 738 C CA . LEU A 1 95 ? -9.823 -4.097 25.324 1.00 94.88 95 LEU A CA 1
ATOM 739 C C . LEU A 1 95 ? -10.335 -5.276 24.489 1.00 94.88 95 LEU A C 1
ATOM 741 O O . LEU A 1 95 ? -9.688 -5.686 23.529 1.00 94.88 95 LEU A O 1
ATOM 745 N N . LEU A 1 96 ? -11.494 -5.830 24.842 1.00 93.19 96 LEU A N 1
ATOM 746 C CA . LEU A 1 96 ? -12.048 -6.976 24.120 1.00 93.19 96 LEU A CA 1
ATOM 747 C C . LEU A 1 96 ? -12.510 -6.574 22.712 1.00 93.19 96 LEU A C 1
ATOM 749 O O . LEU A 1 96 ? -13.264 -5.612 22.554 1.00 93.19 96 LEU A O 1
ATOM 753 N N . LEU A 1 97 ? -12.134 -7.352 21.696 1.00 91.50 97 LEU A N 1
ATOM 754 C CA . LEU A 1 97 ? -12.678 -7.253 20.339 1.00 91.50 97 LEU A CA 1
ATOM 755 C C . LEU A 1 97 ? -13.956 -8.108 20.253 1.00 91.50 97 LEU A C 1
ATOM 757 O O . LEU A 1 97 ? -13.904 -9.276 19.883 1.00 91.50 97 LEU A O 1
ATOM 761 N N . SER A 1 98 ? -15.098 -7.544 20.658 1.00 89.81 98 SER A N 1
ATOM 762 C CA . SER A 1 98 ? -16.374 -8.268 20.761 1.00 89.81 98 SER A CA 1
ATOM 763 C C . SER A 1 98 ? -17.558 -7.449 20.249 1.00 89.81 98 SER A C 1
ATOM 765 O O . SER A 1 98 ? -17.516 -6.221 20.236 1.00 89.81 98 SER A O 1
ATOM 767 N N . GLU A 1 99 ? -18.655 -8.131 19.924 1.00 86.25 99 GLU A N 1
ATOM 768 C CA . GLU A 1 99 ? -19.944 -7.521 19.568 1.00 86.25 99 GLU A CA 1
ATOM 769 C C . GLU A 1 99 ? -20.419 -6.441 20.551 1.00 86.25 99 GLU A C 1
ATOM 771 O O . GLU A 1 99 ? -20.896 -5.393 20.127 1.00 86.25 99 GLU A O 1
ATOM 776 N N . LYS A 1 100 ? -20.260 -6.654 21.861 1.00 85.38 100 LYS A N 1
ATOM 777 C CA . LYS A 1 100 ? -20.761 -5.707 22.869 1.00 85.38 100 LYS A CA 1
ATOM 778 C C . LYS A 1 100 ? -19.866 -4.467 23.003 1.00 85.38 100 LYS A C 1
ATOM 780 O O . LYS A 1 100 ? -20.359 -3.386 23.339 1.00 85.38 100 LYS A O 1
ATOM 785 N N . SER A 1 101 ? -18.564 -4.611 22.742 1.00 90.12 101 SER A N 1
ATOM 786 C CA . SER A 1 101 ? -17.548 -3.568 22.942 1.00 90.12 101 SER A CA 1
ATOM 787 C C . SER A 1 101 ? -17.231 -2.756 21.682 1.00 90.12 101 SER A C 1
ATOM 789 O O . SER A 1 101 ? -16.938 -1.566 21.803 1.00 90.12 101 SER A O 1
ATOM 791 N N . VAL A 1 102 ? -17.301 -3.334 20.479 1.00 92.00 102 VAL A N 1
ATOM 792 C CA . VAL A 1 102 ? -17.072 -2.601 19.222 1.00 92.00 102 VAL A CA 1
ATOM 793 C C . VAL A 1 102 ? -18.293 -1.735 18.898 1.00 92.00 102 VAL A C 1
ATOM 795 O O . VAL A 1 102 ? -19.366 -2.240 18.593 1.00 92.00 102 VAL A O 1
ATOM 798 N N . LYS A 1 103 ? -18.121 -0.409 18.934 1.00 90.31 103 LYS A N 1
ATOM 799 C CA . LYS A 1 103 ? -19.154 0.590 18.598 1.00 90.31 103 LYS A CA 1
ATOM 800 C C . LYS A 1 103 ? -19.076 1.097 17.154 1.00 90.31 103 LYS A C 1
ATOM 802 O O . LYS A 1 103 ? -19.898 1.908 16.740 1.00 90.31 103 LYS A O 1
ATOM 807 N N . GLY A 1 104 ? -18.087 0.644 16.383 1.00 91.12 104 GLY A N 1
ATOM 808 C CA . GLY A 1 104 ? -18.042 0.860 14.939 1.00 91.12 104 GLY A CA 1
ATOM 809 C C . GLY A 1 104 ? -16.652 0.796 14.310 1.00 91.12 104 GLY A C 1
ATOM 810 O O . GLY A 1 104 ? -15.631 0.640 14.982 1.00 91.12 104 GLY A O 1
ATOM 811 N N . GLU A 1 105 ? -16.621 0.959 12.989 1.00 92.69 105 GLU A N 1
ATOM 812 C CA . GLU A 1 105 ? -15.410 0.980 12.162 1.00 92.69 105 GLU A CA 1
ATOM 813 C C . GLU A 1 105 ? -15.374 2.221 11.257 1.00 92.69 105 GLU A C 1
ATOM 815 O O . GLU A 1 105 ? -16.369 2.556 10.612 1.00 92.69 105 GLU A O 1
ATOM 820 N N . MET A 1 106 ? -14.208 2.869 11.152 1.00 91.81 106 MET A N 1
ATOM 821 C CA . MET A 1 106 ? -13.911 3.890 10.141 1.00 91.81 106 MET A CA 1
ATOM 822 C C . MET A 1 106 ? -12.954 3.331 9.081 1.00 91.81 106 MET A C 1
ATOM 824 O O . MET A 1 106 ? -11.752 3.199 9.326 1.00 91.81 106 MET A O 1
ATOM 828 N N . LYS A 1 107 ? -13.494 3.047 7.891 1.00 90.50 107 LYS A N 1
ATOM 829 C CA . LYS A 1 107 ? -12.771 2.526 6.717 1.00 90.50 107 LYS A CA 1
ATOM 830 C C . LYS A 1 107 ? -12.079 3.670 5.967 1.00 90.50 107 LYS A C 1
ATOM 832 O O . LYS A 1 107 ? -12.707 4.687 5.673 1.00 90.50 107 LYS A O 1
ATOM 837 N N . LEU A 1 108 ? -10.792 3.526 5.647 1.00 89.44 108 LEU A N 1
ATOM 838 C CA . LEU A 1 108 ? -9.977 4.553 4.983 1.00 89.44 108 LEU A CA 1
ATOM 839 C C . LEU A 1 108 ? -9.058 3.911 3.932 1.00 89.44 108 LEU A C 1
ATOM 841 O O . LEU A 1 108 ? -7.837 3.886 4.084 1.00 89.44 108 LEU A O 1
ATOM 845 N N . GLY A 1 109 ? -9.653 3.407 2.849 1.00 90.25 109 GLY A N 1
ATOM 846 C CA . GLY A 1 109 ? -8.981 2.524 1.891 1.00 90.25 109 GLY A CA 1
ATOM 847 C C . GLY A 1 109 ? -9.095 1.074 2.357 1.00 90.25 109 GLY A C 1
ATOM 848 O O . GLY A 1 109 ? -10.177 0.670 2.776 1.00 90.25 109 GLY A O 1
ATOM 849 N N . LEU A 1 110 ? -7.995 0.317 2.313 1.00 91.88 110 LEU A N 1
ATOM 850 C CA . LEU A 1 110 ? -7.949 -1.047 2.863 1.00 91.88 110 LEU A CA 1
ATOM 851 C C . LEU A 1 110 ? -7.593 -1.084 4.359 1.00 91.88 110 LEU A C 1
ATOM 853 O O . LEU A 1 110 ? -7.841 -2.091 5.014 1.00 91.88 110 LEU A O 1
ATOM 857 N N . GLY A 1 111 ? -7.019 0.003 4.890 1.00 93.19 111 GLY A N 1
ATOM 858 C CA . GLY A 1 111 ? -6.791 0.203 6.324 1.00 93.19 111 GLY A CA 1
ATOM 859 C C . GLY A 1 111 ? -7.919 0.997 6.992 1.00 93.19 111 GLY A C 1
ATOM 860 O O . GLY A 1 111 ? -8.716 1.666 6.326 1.00 93.19 111 GLY A O 1
ATOM 861 N N . GLY A 1 112 ? -7.965 0.976 8.323 1.00 93.31 112 GLY A N 1
ATOM 862 C CA . GLY A 1 112 ? -9.012 1.647 9.089 1.00 93.31 112 GLY A CA 1
ATOM 863 C C . GLY A 1 112 ? -8.808 1.602 10.601 1.00 93.31 112 GLY A C 1
ATOM 864 O O . GLY A 1 112 ? -7.752 1.207 11.105 1.00 93.31 112 GLY A O 1
ATOM 865 N N . TYR A 1 113 ? -9.837 2.051 11.319 1.00 94.19 113 TYR A N 1
ATOM 866 C CA . TYR A 1 113 ? -9.875 2.085 12.781 1.00 94.19 113 TYR A CA 1
ATOM 867 C C . TYR A 1 113 ? -11.132 1.403 13.317 1.00 94.19 113 TYR A C 1
ATOM 869 O O . TYR A 1 113 ? -12.229 1.712 12.850 1.00 94.19 113 TYR A O 1
ATOM 877 N N . PHE A 1 114 ? -10.985 0.572 14.348 1.00 94.75 114 PHE A N 1
ATOM 878 C CA . PHE A 1 114 ? -12.092 0.150 15.205 1.00 94.75 114 PHE A CA 1
ATOM 879 C C . PHE A 1 114 ? -12.278 1.135 16.364 1.00 94.75 114 PHE A C 1
ATOM 881 O O . PHE A 1 114 ? -11.320 1.743 16.846 1.00 94.75 114 PHE A O 1
ATOM 888 N N . TYR A 1 115 ? -13.521 1.285 16.808 1.00 93.94 115 TYR A N 1
ATOM 889 C CA . TYR A 1 115 ? -13.911 2.097 17.955 1.00 93.94 115 TYR A CA 1
ATOM 890 C C . TYR A 1 115 ? -14.435 1.161 19.045 1.00 93.94 115 TYR A C 1
ATOM 892 O O . TYR A 1 115 ? -15.519 0.602 18.899 1.00 93.94 115 TYR A O 1
ATOM 900 N N . ILE A 1 116 ? -13.650 0.943 20.105 1.00 93.94 116 ILE A N 1
ATOM 901 C CA . ILE A 1 116 ? -13.902 -0.102 21.110 1.00 93.94 116 ILE A CA 1
ATOM 902 C C . 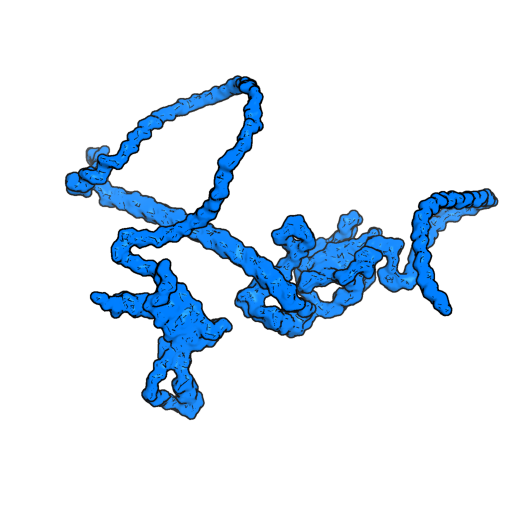ILE A 1 116 ? -14.075 0.502 22.504 1.00 93.94 116 ILE A C 1
ATOM 904 O O . ILE A 1 116 ? -13.172 1.146 23.043 1.00 93.94 116 ILE A O 1
ATOM 908 N N . GLN A 1 117 ? -15.247 0.282 23.095 1.00 92.75 117 GLN A N 1
ATOM 909 C CA . GLN A 1 117 ? -15.580 0.681 24.456 1.00 92.75 117 GLN A CA 1
ATOM 910 C C . GLN A 1 117 ? -14.748 -0.115 25.475 1.00 92.75 117 GLN A C 1
ATOM 912 O O . GLN A 1 117 ? -14.758 -1.346 25.471 1.00 92.75 117 GLN A O 1
ATOM 917 N N . CYS A 1 118 ? -14.052 0.587 26.370 1.00 93.44 118 CYS A N 1
ATOM 918 C CA . CYS A 1 118 ? -13.437 -0.013 27.553 1.00 93.44 118 CYS A CA 1
ATOM 919 C C . CYS A 1 118 ? -14.520 -0.442 28.551 1.00 93.44 118 CYS A C 1
ATOM 921 O O . CYS A 1 118 ? -15.379 0.366 28.898 1.00 93.44 118 CYS A O 1
ATOM 923 N N . GLN A 1 119 ? -14.451 -1.673 29.061 1.00 90.12 119 GLN A N 1
ATOM 924 C CA . GLN A 1 119 ? -15.431 -2.180 30.027 1.00 90.12 119 GLN A CA 1
ATOM 925 C C . GLN A 1 119 ? -15.334 -1.474 31.392 1.00 90.12 119 GLN A C 1
ATOM 927 O O . GLN A 1 119 ? -16.361 -1.200 31.999 1.00 90.12 119 GLN A O 1
ATOM 932 N N . ASN A 1 120 ? -14.130 -1.112 31.852 1.00 90.12 120 ASN A N 1
ATOM 933 C CA . ASN A 1 120 ? -13.927 -0.532 33.188 1.00 90.12 120 ASN A CA 1
ATOM 934 C C . ASN A 1 120 ? -14.264 0.965 33.287 1.00 90.12 120 ASN A C 1
ATOM 936 O O . ASN A 1 120 ? -14.645 1.433 34.352 1.00 90.12 120 ASN A O 1
ATOM 940 N N . CYS A 1 121 ? -14.060 1.747 32.218 1.00 91.00 121 CYS A N 1
ATOM 941 C CA . CYS A 1 121 ? -14.216 3.212 32.264 1.00 91.00 121 CYS A CA 1
ATOM 942 C C . CYS A 1 121 ? -15.085 3.802 31.144 1.00 91.00 121 CYS A C 1
ATOM 944 O O . CYS A 1 121 ? -15.105 5.023 30.970 1.00 91.00 121 CYS A O 1
ATOM 946 N N . LEU A 1 122 ? -15.754 2.937 30.373 1.00 89.88 122 LEU A N 1
ATOM 947 C CA . LEU A 1 122 ? -16.736 3.231 29.319 1.00 89.88 122 LEU A CA 1
ATOM 948 C C . LEU A 1 122 ? -16.247 4.116 28.153 1.00 89.88 122 LEU A C 1
ATOM 950 O O . LEU A 1 122 ? -16.984 4.306 27.189 1.00 89.88 122 LEU A O 1
ATOM 954 N N . LEU A 1 123 ? -14.999 4.599 28.178 1.00 90.38 123 LEU A N 1
ATOM 955 C CA . LEU A 1 123 ? -14.397 5.367 27.088 1.00 90.38 123 LEU A CA 1
ATOM 956 C C . LEU A 1 123 ? -14.242 4.511 25.827 1.00 90.38 123 LEU A C 1
ATOM 958 O O . LEU A 1 123 ? -13.723 3.393 25.881 1.00 90.38 123 LEU A O 1
ATOM 962 N N . ILE A 1 124 ? -14.603 5.084 24.680 1.00 91.25 124 ILE A N 1
ATOM 963 C CA . ILE A 1 124 ? -14.400 4.471 23.369 1.00 91.25 124 ILE A CA 1
ATOM 964 C C . ILE A 1 124 ? -12.988 4.781 22.846 1.00 91.25 124 ILE A C 1
ATOM 966 O O . ILE A 1 124 ? -12.626 5.933 22.603 1.00 91.25 124 ILE A O 1
ATOM 970 N N . ASN A 1 125 ? -12.187 3.736 22.656 1.00 93.38 125 ASN A N 1
ATOM 971 C CA . ASN A 1 125 ? -10.804 3.791 22.189 1.00 93.38 125 ASN A CA 1
ATOM 972 C C . ASN A 1 125 ? -10.757 3.631 20.664 1.00 93.38 125 ASN A C 1
ATOM 974 O O . ASN A 1 125 ? -11.429 2.764 20.108 1.00 93.38 125 ASN A O 1
ATOM 978 N N . ARG A 1 126 ? -9.944 4.444 19.981 1.00 93.75 126 ARG A N 1
ATOM 979 C CA . ARG A 1 126 ? -9.783 4.423 18.516 1.00 93.75 126 ARG A CA 1
ATOM 980 C C . ARG A 1 126 ? -8.520 3.652 18.132 1.00 93.75 126 ARG A C 1
ATOM 982 O O . ARG A 1 126 ? -7.423 4.206 18.176 1.00 93.75 126 ARG A O 1
ATOM 989 N N . ILE A 1 127 ? -8.690 2.401 17.721 1.00 94.88 127 ILE A N 1
ATOM 990 C CA . ILE A 1 127 ? -7.612 1.428 17.511 1.00 94.88 127 ILE A CA 1
ATOM 991 C C . ILE A 1 127 ? -7.362 1.234 16.007 1.00 94.88 127 ILE A C 1
ATOM 993 O O . ILE A 1 127 ? -8.297 0.864 15.296 1.00 94.88 127 ILE A O 1
ATOM 997 N N . PRO A 1 128 ? -6.149 1.491 15.479 1.00 95.25 128 PRO A N 1
ATOM 998 C CA . PRO A 1 128 ? -5.809 1.161 14.095 1.00 95.25 128 PRO A CA 1
ATOM 999 C C . PRO A 1 128 ? -5.664 -0.355 13.906 1.00 95.25 128 PRO A C 1
ATOM 1001 O O . PRO A 1 128 ? -5.156 -1.036 14.790 1.00 95.25 128 PRO A O 1
ATOM 1004 N N . TYR A 1 129 ? -6.022 -0.869 12.727 1.00 94.44 129 TYR A N 1
ATOM 1005 C CA . TYR A 1 129 ? -5.743 -2.265 12.339 1.00 94.44 129 TYR A CA 1
ATOM 1006 C C . TYR A 1 129 ? -4.655 -2.411 11.254 1.00 94.44 129 TYR A C 1
ATOM 1008 O O . TYR A 1 129 ? -4.452 -3.491 10.699 1.00 94.44 129 TYR A O 1
ATOM 1016 N N . SER A 1 130 ? -3.928 -1.334 10.938 1.00 93.69 130 SER A N 1
ATOM 1017 C CA . SER A 1 130 ? -2.751 -1.339 10.048 1.00 93.69 130 SER A CA 1
ATOM 1018 C C . SER A 1 130 ? -1.793 -0.197 10.417 1.00 93.69 130 SER A C 1
ATOM 1020 O O . SER A 1 130 ? -2.219 0.798 11.012 1.00 93.69 130 SER A O 1
ATOM 1022 N N . LYS A 1 131 ? -0.511 -0.288 10.042 1.00 94.31 131 LYS A N 1
ATOM 1023 C CA . LYS A 1 131 ? 0.506 0.749 10.293 1.00 94.31 131 LYS A CA 1
ATOM 1024 C C . LYS A 1 131 ? 0.144 2.052 9.576 1.00 94.31 131 LYS A C 1
ATOM 1026 O O . LYS A 1 131 ? -0.368 2.047 8.454 1.00 94.31 131 LYS A O 1
ATOM 1031 N N . THR A 1 132 ? 0.429 3.191 10.208 1.00 93.06 132 THR A N 1
ATOM 1032 C CA . THR A 1 132 ? 0.141 4.534 9.670 1.00 93.06 132 THR A CA 1
ATOM 1033 C C . THR A 1 132 ? 1.396 5.386 9.538 1.00 93.06 132 THR A C 1
ATOM 1035 O O . THR A 1 132 ? 2.237 5.377 10.429 1.00 93.06 132 THR A O 1
ATOM 1038 N N . HIS A 1 133 ? 1.469 6.194 8.482 1.00 89.38 133 HIS A N 1
ATOM 1039 C CA . HIS A 1 133 ? 2.535 7.161 8.219 1.00 89.38 133 HIS A CA 1
ATOM 1040 C C . HIS A 1 133 ? 1.949 8.563 7.969 1.00 89.38 133 HIS A C 1
ATOM 1042 O O . HIS A 1 133 ? 0.768 8.719 7.642 1.00 89.38 133 HIS A O 1
ATOM 1048 N N . ARG A 1 134 ? 2.773 9.607 8.112 1.00 86.50 134 ARG A N 1
ATOM 1049 C CA . ARG A 1 134 ? 2.421 10.989 7.747 1.00 86.50 134 ARG A CA 1
ATOM 1050 C C . ARG A 1 134 ? 3.302 11.462 6.598 1.00 86.50 134 ARG A C 1
ATOM 1052 O O . ARG A 1 134 ? 4.507 11.580 6.767 1.00 86.50 134 ARG A O 1
ATOM 1059 N N . THR A 1 135 ? 2.687 11.780 5.461 1.00 71.12 135 THR A N 1
ATOM 1060 C CA . THR A 1 135 ? 3.344 12.495 4.352 1.00 71.12 135 THR A CA 1
ATOM 1061 C C . THR A 1 135 ? 3.372 14.010 4.566 1.00 71.12 135 THR A C 1
ATOM 1063 O O . THR A 1 135 ? 4.182 14.701 3.961 1.00 71.12 135 THR A O 1
ATOM 1066 N N . GLU A 1 136 ? 2.486 14.538 5.416 1.00 73.88 136 GLU A N 1
ATOM 1067 C CA . GLU A 1 136 ? 2.262 15.973 5.616 1.00 73.88 136 GLU A CA 1
ATOM 1068 C C . GLU A 1 136 ? 2.150 16.320 7.109 1.00 73.88 136 GLU A C 1
ATOM 1070 O O . GLU A 1 136 ? 1.727 15.501 7.931 1.00 73.88 136 GLU A O 1
ATOM 1075 N N . LYS A 1 137 ? 2.505 17.563 7.468 1.00 71.31 137 LYS A N 1
ATOM 1076 C CA . LYS A 1 137 ? 2.444 18.065 8.857 1.00 71.31 137 LYS A CA 1
ATOM 1077 C C . LYS A 1 137 ? 1.012 18.319 9.359 1.00 71.31 137 LYS A C 1
ATOM 1079 O O . LYS A 1 137 ? 0.801 18.399 10.566 1.00 71.31 137 LYS A O 1
ATOM 1084 N N . LYS A 1 138 ? 0.034 18.456 8.456 1.00 72.44 138 LYS A N 1
ATOM 1085 C CA . LYS A 1 138 ? -1.395 18.656 8.759 1.00 72.44 138 LYS A CA 1
ATOM 1086 C C . LYS A 1 138 ? -2.221 17.508 8.166 1.00 72.44 138 LYS A C 1
ATOM 1088 O O . LYS A 1 138 ? -1.795 16.865 7.215 1.00 72.44 138 LYS A O 1
ATOM 1093 N N . GLY A 1 139 ? -3.409 17.271 8.724 1.00 77.81 139 GLY A N 1
ATOM 1094 C CA . GLY A 1 139 ? -4.337 16.235 8.259 1.00 77.81 139 GLY A CA 1
ATOM 1095 C C . GLY A 1 139 ? -4.252 14.899 9.011 1.00 77.81 139 GLY A C 1
ATOM 1096 O O . GLY A 1 139 ? -3.521 14.734 9.993 1.00 77.81 139 GLY A O 1
ATOM 1097 N N . MET A 1 140 ? -5.070 13.945 8.562 1.00 80.62 140 MET A N 1
ATOM 1098 C CA . MET A 1 140 ? -5.135 12.586 9.109 1.00 80.62 140 MET A CA 1
ATOM 1099 C C . MET A 1 140 ? -4.003 11.730 8.509 1.00 80.62 140 MET A C 1
ATOM 1101 O O . MET A 1 140 ? -3.774 11.823 7.303 1.00 80.62 140 MET A O 1
ATOM 1105 N N . PRO A 1 141 ? -3.289 10.905 9.302 1.00 86.94 141 PRO A N 1
ATOM 1106 C CA . PRO A 1 141 ? -2.245 10.032 8.769 1.00 86.94 141 PRO A CA 1
ATOM 1107 C C . PRO A 1 141 ? -2.815 9.011 7.774 1.00 86.94 141 PRO A C 1
ATOM 1109 O O . PRO A 1 141 ? -3.977 8.611 7.865 1.00 86.94 141 PRO A O 1
ATOM 1112 N N . SER A 1 142 ? -1.984 8.575 6.830 1.00 89.25 142 SER A N 1
ATOM 1113 C CA . SER A 1 142 ? -2.343 7.570 5.831 1.00 89.25 142 SER A CA 1
ATOM 1114 C C . SER A 1 142 ? -1.930 6.178 6.303 1.00 89.25 142 SER A C 1
ATOM 1116 O O . SER A 1 142 ? -0.865 6.007 6.895 1.00 89.25 142 SER A O 1
ATOM 1118 N N . PHE A 1 143 ? -2.742 5.160 6.026 1.00 93.31 143 PHE A N 1
ATOM 1119 C CA . PHE A 1 143 ? -2.327 3.777 6.242 1.00 93.31 143 PHE A CA 1
ATOM 1120 C C . PHE A 1 143 ? -1.255 3.353 5.235 1.00 93.31 143 PHE A C 1
ATOM 1122 O O . PHE A 1 143 ? -1.360 3.642 4.044 1.00 93.31 143 PHE A O 1
ATOM 1129 N N . VAL A 1 144 ? -0.234 2.641 5.715 1.00 93.50 144 VAL A N 1
ATOM 1130 C CA . VAL A 1 144 ? 0.880 2.118 4.908 1.00 93.50 144 VAL A CA 1
ATOM 1131 C C . VAL A 1 144 ? 0.372 1.144 3.845 1.00 93.50 144 VAL A C 1
ATOM 1133 O O . VAL A 1 144 ? 0.844 1.195 2.713 1.00 93.50 144 VAL A O 1
ATOM 1136 N N . ILE A 1 145 ? -0.642 0.327 4.158 1.00 93.56 145 ILE A N 1
ATOM 1137 C CA . ILE A 1 145 ? -1.244 -0.608 3.195 1.00 93.56 145 ILE A CA 1
ATOM 1138 C C . ILE A 1 145 ? -1.785 0.090 1.937 1.00 93.56 145 ILE A C 1
ATOM 1140 O O . ILE A 1 145 ? -1.608 -0.420 0.838 1.00 93.56 145 ILE A O 1
ATOM 1144 N N . ASN A 1 146 ? -2.351 1.294 2.063 1.00 93.44 146 ASN A N 1
ATOM 1145 C CA . ASN A 1 146 ? -2.830 2.058 0.909 1.00 93.44 146 ASN A CA 1
ATOM 1146 C C . ASN A 1 146 ? -1.670 2.495 -0.001 1.00 93.44 146 ASN A C 1
ATOM 1148 O O . ASN A 1 146 ? -1.793 2.453 -1.220 1.00 93.44 146 ASN A O 1
ATOM 1152 N N . THR A 1 147 ? -0.529 2.883 0.575 1.00 93.00 147 THR A N 1
ATOM 1153 C CA . THR A 1 147 ? 0.670 3.211 -0.210 1.00 93.00 147 THR A CA 1
ATOM 1154 C C . THR A 1 147 ? 1.290 1.950 -0.820 1.00 93.00 147 THR A C 1
ATOM 1156 O O . THR A 1 147 ? 1.664 1.985 -1.985 1.00 93.00 147 THR A O 1
ATOM 1159 N N . LYS A 1 148 ? 1.295 0.810 -0.107 1.00 93.38 148 LYS A N 1
ATOM 1160 C CA . LYS A 1 148 ? 1.707 -0.496 -0.663 1.00 93.38 148 LYS A CA 1
ATOM 1161 C C . LYS A 1 148 ? 0.840 -0.929 -1.853 1.00 93.38 148 LYS A C 1
ATOM 1163 O O . LYS A 1 148 ? 1.386 -1.438 -2.823 1.00 93.38 148 LYS A O 1
ATOM 1168 N N . VAL A 1 149 ? -0.475 -0.681 -1.823 1.00 94.31 149 VAL A N 1
ATOM 1169 C CA . VAL A 1 149 ? -1.360 -0.867 -2.992 1.00 94.31 149 VAL A CA 1
ATOM 1170 C C . VAL A 1 149 ? -0.927 0.031 -4.151 1.00 94.31 149 VAL A C 1
ATOM 1172 O O . VAL A 1 149 ? -0.813 -0.447 -5.274 1.00 94.31 149 VAL A O 1
ATOM 1175 N N . GLY A 1 150 ? -0.616 1.303 -3.882 1.00 94.50 150 GLY A N 1
ATOM 1176 C CA . GLY A 1 150 ? -0.062 2.215 -4.887 1.00 94.50 150 GLY A CA 1
ATOM 1177 C C . GLY A 1 150 ? 1.237 1.701 -5.521 1.00 94.50 150 GLY A C 1
ATOM 1178 O O . GLY A 1 150 ? 1.363 1.732 -6.741 1.00 94.50 150 GLY A O 1
ATOM 1179 N N . SER A 1 151 ? 2.169 1.174 -4.719 1.00 93.94 151 SER A N 1
ATOM 1180 C CA . SER A 1 151 ? 3.407 0.551 -5.211 1.00 93.94 151 SER A CA 1
ATOM 1181 C C . SER A 1 151 ? 3.124 -0.704 -6.041 1.00 93.94 151 SER A C 1
ATOM 1183 O O . SER A 1 151 ? 3.641 -0.832 -7.145 1.00 93.94 151 SER A O 1
ATOM 1185 N N . ALA A 1 152 ? 2.253 -1.596 -5.559 1.00 94.50 152 ALA A N 1
ATOM 1186 C CA . ALA A 1 152 ? 1.877 -2.816 -6.272 1.00 94.50 152 ALA A CA 1
ATOM 1187 C C . ALA A 1 152 ? 1.197 -2.522 -7.620 1.00 94.50 152 ALA A C 1
ATOM 1189 O O . ALA A 1 152 ? 1.404 -3.259 -8.578 1.00 94.50 152 ALA A O 1
ATOM 1190 N N . MET A 1 153 ? 0.428 -1.433 -7.720 1.00 95.38 153 MET A N 1
ATOM 1191 C CA . MET A 1 153 ? -0.167 -0.958 -8.975 1.00 95.38 153 MET A CA 1
ATOM 1192 C C . MET A 1 153 ? 0.864 -0.418 -9.980 1.00 95.38 153 MET A C 1
ATOM 1194 O O . MET A 1 153 ? 0.661 -0.557 -11.184 1.00 95.38 153 MET A O 1
ATOM 1198 N N . ILE A 1 154 ? 1.965 0.178 -9.509 1.00 92.94 154 ILE A N 1
ATOM 1199 C CA . ILE A 1 154 ? 3.069 0.644 -10.367 1.00 92.94 154 ILE A CA 1
ATOM 1200 C C . ILE A 1 154 ? 3.894 -0.539 -10.892 1.00 92.94 154 ILE A C 1
ATOM 1202 O O . ILE A 1 154 ? 4.241 -0.561 -12.069 1.00 92.94 154 ILE A O 1
ATOM 1206 N N . ASP A 1 155 ? 4.195 -1.498 -10.017 1.00 89.44 155 ASP A N 1
ATOM 1207 C CA . ASP A 1 155 ? 5.156 -2.579 -10.258 1.00 89.44 155 ASP A CA 1
ATOM 1208 C C . ASP A 1 155 ? 4.537 -3.833 -10.912 1.00 89.44 155 ASP A C 1
ATOM 1210 O O . ASP A 1 155 ? 4.932 -4.221 -12.010 1.00 89.44 155 ASP A O 1
ATOM 1214 N N . SER A 1 156 ? 3.538 -4.449 -10.266 1.00 89.12 156 SER A N 1
ATOM 1215 C CA . SER A 1 156 ? 3.102 -5.825 -10.577 1.00 89.12 156 SER A CA 1
ATOM 1216 C C . SER A 1 156 ? 1.646 -5.958 -11.049 1.00 89.12 156 SER A C 1
ATOM 1218 O O . SER A 1 156 ? 1.333 -6.829 -11.858 1.00 89.12 156 SER A O 1
ATOM 1220 N N . VAL A 1 157 ? 0.724 -5.135 -10.537 1.00 87.94 157 VAL A N 1
ATOM 1221 C CA . VAL A 1 157 ? -0.736 -5.301 -10.720 1.00 87.94 157 VAL A CA 1
ATOM 1222 C C . VAL A 1 157 ? -1.290 -4.438 -11.857 1.00 87.94 157 VAL A C 1
ATOM 1224 O O . VAL A 1 157 ? -2.252 -4.829 -12.521 1.00 87.94 157 VAL A O 1
ATOM 1227 N N . GLY A 1 158 ? -0.697 -3.270 -12.106 1.00 89.12 158 GLY A N 1
ATOM 1228 C CA . GLY A 1 158 ? -1.200 -2.304 -13.080 1.00 89.12 158 GLY A CA 1
ATOM 1229 C C . GLY A 1 158 ? -2.341 -1.427 -12.551 1.00 89.12 158 GLY A C 1
ATOM 1230 O O . GLY A 1 158 ? -2.411 -1.072 -11.377 1.00 89.12 158 GLY A O 1
ATOM 1231 N N . GLY A 1 159 ? -3.232 -1.009 -13.452 1.00 90.62 159 GLY A N 1
ATOM 1232 C CA . GLY A 1 159 ? -4.181 0.079 -13.208 1.00 90.62 159 GLY A CA 1
ATOM 1233 C C . GLY A 1 159 ? -5.346 -0.253 -12.257 1.00 90.62 159 GLY A C 1
ATOM 1234 O O . GLY A 1 159 ? -5.583 -1.417 -11.927 1.00 90.62 159 GLY A O 1
ATOM 1235 N N . PRO A 1 160 ? -6.147 0.763 -11.867 1.00 93.75 160 PRO A N 1
ATOM 1236 C CA . PRO A 1 160 ? -7.230 0.625 -10.886 1.00 93.75 160 PRO A CA 1
ATOM 1237 C C . PRO A 1 160 ? -8.190 -0.550 -11.122 1.00 93.75 160 PRO A C 1
ATOM 1239 O O . PRO A 1 160 ? -8.528 -1.259 -10.179 1.00 93.75 160 PRO A O 1
ATOM 1242 N N . ARG A 1 161 ? -8.563 -0.820 -12.382 1.00 93.19 161 ARG A N 1
ATOM 1243 C CA . ARG A 1 161 ? -9.417 -1.959 -12.763 1.00 93.19 161 ARG A CA 1
ATOM 1244 C C . ARG A 1 161 ? -8.797 -3.316 -12.408 1.00 93.19 161 ARG A C 1
ATOM 1246 O O . ARG A 1 161 ? -9.506 -4.201 -11.948 1.00 93.19 161 ARG A O 1
ATOM 1253 N N . GLN A 1 162 ? -7.490 -3.486 -12.603 1.00 93.94 162 GLN A N 1
ATOM 1254 C CA . GLN A 1 162 ? -6.786 -4.735 -12.287 1.00 93.94 162 GLN A CA 1
ATOM 1255 C C . GLN A 1 162 ? -6.701 -4.929 -10.766 1.00 93.94 162 GLN A C 1
ATOM 1257 O O . GLN A 1 162 ? -6.992 -6.016 -10.268 1.00 93.94 162 GLN A O 1
ATOM 1262 N N . MET A 1 163 ? -6.434 -3.850 -10.022 1.00 94.00 163 MET A N 1
ATOM 1263 C CA . MET A 1 163 ? -6.453 -3.867 -8.557 1.00 94.00 163 MET A CA 1
ATOM 1264 C C . MET A 1 163 ? -7.854 -4.158 -7.990 1.00 94.00 163 MET A C 1
ATOM 1266 O O . MET A 1 163 ? -7.992 -4.987 -7.096 1.00 94.00 163 MET A O 1
ATOM 1270 N N . ASN A 1 164 ? -8.912 -3.535 -8.520 1.00 93.94 164 ASN A N 1
ATOM 1271 C CA . ASN A 1 164 ? -10.285 -3.796 -8.077 1.00 93.94 164 ASN A CA 1
ATOM 1272 C C . ASN A 1 164 ? -10.760 -5.218 -8.435 1.00 93.94 164 ASN A C 1
ATOM 1274 O O . ASN A 1 164 ? -11.432 -5.841 -7.617 1.00 93.94 164 ASN A O 1
ATOM 1278 N N . ASN A 1 165 ? -10.349 -5.783 -9.577 1.00 93.62 165 ASN A N 1
ATOM 1279 C CA . ASN A 1 165 ? -10.591 -7.198 -9.888 1.00 93.62 165 ASN A CA 1
ATOM 1280 C C . ASN A 1 165 ? -9.918 -8.134 -8.861 1.00 93.62 165 ASN A C 1
ATOM 1282 O O . ASN A 1 165 ? -10.537 -9.097 -8.405 1.00 93.62 165 ASN A O 1
ATOM 1286 N N . LEU A 1 166 ? -8.674 -7.845 -8.462 1.00 93.44 166 LEU A N 1
ATOM 1287 C CA . LEU A 1 166 ? -7.959 -8.603 -7.428 1.00 93.44 166 LEU A CA 1
ATOM 1288 C C . LEU A 1 166 ? -8.666 -8.507 -6.063 1.00 93.44 166 LEU A C 1
ATOM 1290 O O . LEU A 1 166 ? -8.874 -9.525 -5.404 1.00 93.44 166 LEU A O 1
ATOM 1294 N N . LEU A 1 167 ? -9.095 -7.305 -5.660 1.00 92.25 167 LEU A N 1
ATOM 1295 C CA . LEU A 1 167 ? -9.845 -7.096 -4.414 1.00 92.25 167 LEU A CA 1
ATOM 1296 C C . LEU A 1 167 ? -11.190 -7.838 -4.418 1.00 92.25 167 LEU A C 1
ATOM 1298 O O . LEU A 1 167 ? -11.503 -8.509 -3.435 1.00 92.25 167 LEU A O 1
ATOM 1302 N N . ALA A 1 168 ? -11.939 -7.797 -5.526 1.00 92.62 168 ALA A N 1
ATOM 1303 C CA . ALA A 1 168 ? -13.173 -8.568 -5.690 1.00 92.62 168 ALA A CA 1
ATOM 1304 C C . ALA A 1 168 ? -12.926 -10.079 -5.537 1.00 92.62 168 ALA A C 1
ATOM 1306 O O . ALA A 1 168 ? -13.632 -10.746 -4.783 1.00 92.62 168 ALA A O 1
ATOM 1307 N N . THR A 1 169 ? -11.882 -10.602 -6.190 1.00 94.00 169 THR A N 1
ATOM 1308 C CA . THR A 1 169 ? -11.509 -12.031 -6.153 1.00 94.00 169 THR A CA 1
ATOM 1309 C C . THR A 1 169 ? -11.182 -12.501 -4.730 1.00 94.00 169 THR A C 1
ATOM 1311 O O . THR A 1 169 ? -11.542 -13.606 -4.332 1.00 94.00 169 THR A O 1
ATOM 1314 N N . LEU A 1 170 ? -10.551 -11.643 -3.923 1.00 90.81 170 LEU A N 1
ATOM 1315 C CA . LEU A 1 170 ? -10.238 -11.919 -2.517 1.00 90.81 170 LEU A CA 1
ATOM 1316 C C . LEU A 1 170 ? -11.416 -11.656 -1.553 1.00 90.81 170 LEU A C 1
ATOM 1318 O O . LEU A 1 170 ? -11.277 -11.892 -0.350 1.00 90.81 170 LEU A O 1
ATOM 1322 N N . ASN A 1 171 ? -12.573 -11.201 -2.053 1.00 90.88 171 ASN A N 1
ATOM 1323 C CA . ASN A 1 171 ? -13.718 -10.705 -1.275 1.00 90.88 171 ASN A CA 1
ATOM 1324 C C . ASN A 1 171 ? -13.314 -9.606 -0.265 1.00 90.88 171 ASN A C 1
ATOM 1326 O O . ASN A 1 171 ? -13.639 -9.655 0.926 1.00 90.88 171 ASN A O 1
ATOM 1330 N N . LEU A 1 172 ? -12.541 -8.631 -0.752 1.00 91.44 172 LEU A N 1
ATOM 1331 C CA . LEU A 1 172 ? -12.107 -7.432 -0.035 1.00 91.44 172 LEU A CA 1
ATOM 1332 C C . LEU A 1 172 ? -12.886 -6.189 -0.510 1.00 91.44 172 LEU A C 1
ATOM 1334 O O . LEU A 1 172 ? -13.349 -6.152 -1.651 1.00 91.44 172 LEU A O 1
ATOM 1338 N N . PRO A 1 173 ? -13.008 -5.137 0.326 1.00 87.69 173 PRO A N 1
ATOM 1339 C CA . PRO A 1 173 ? -13.673 -3.897 -0.063 1.00 87.69 173 PRO A CA 1
ATOM 1340 C C . PRO A 1 173 ? -13.022 -3.240 -1.289 1.00 87.69 173 PRO A C 1
ATOM 1342 O O . PRO A 1 173 ? -11.821 -2.967 -1.292 1.00 87.69 173 PRO A O 1
ATOM 1345 N N . LEU A 1 174 ? -13.831 -2.941 -2.308 1.00 90.88 174 LEU A N 1
ATOM 1346 C CA . LEU A 1 174 ? -13.393 -2.203 -3.495 1.00 90.88 174 LEU A CA 1
ATOM 1347 C C . LEU A 1 174 ? -13.022 -0.756 -3.152 1.00 90.88 174 LEU A C 1
ATOM 1349 O O . LEU A 1 174 ? -13.614 -0.129 -2.269 1.00 90.88 174 LEU A O 1
ATOM 1353 N N . VAL A 1 175 ? -12.074 -0.194 -3.902 1.00 91.56 175 VAL A N 1
ATOM 1354 C CA . VAL A 1 175 ? -11.600 1.181 -3.715 1.00 91.56 175 VAL A CA 1
ATOM 1355 C C . VAL A 1 175 ? -11.851 1.971 -4.996 1.00 91.56 175 VAL A C 1
ATOM 1357 O O . VAL A 1 175 ? -11.390 1.596 -6.066 1.00 91.56 175 VAL A O 1
ATOM 1360 N N . ASN A 1 176 ? -12.569 3.093 -4.891 1.00 92.75 176 ASN A N 1
ATOM 1361 C CA . ASN A 1 176 ? -12.866 3.969 -6.030 1.00 92.75 176 ASN A CA 1
ATOM 1362 C C . ASN A 1 176 ? -11.586 4.334 -6.811 1.00 92.75 176 ASN A C 1
ATOM 1364 O O . ASN A 1 176 ? -10.610 4.785 -6.209 1.00 92.75 176 ASN A O 1
ATOM 1368 N N . ASP A 1 177 ? -11.613 4.207 -8.139 1.00 92.81 177 ASP A N 1
ATOM 1369 C CA . ASP A 1 177 ? -10.484 4.475 -9.039 1.00 92.81 177 ASP A CA 1
ATOM 1370 C C . ASP A 1 177 ? -9.814 5.841 -8.812 1.00 92.81 177 ASP A C 1
ATOM 1372 O O . ASP A 1 177 ? -8.591 5.950 -8.912 1.00 92.81 177 ASP A O 1
ATOM 1376 N N . LYS A 1 178 ? -10.572 6.879 -8.423 1.00 93.50 178 LYS A N 1
ATOM 1377 C CA . LYS A 1 178 ? -10.014 8.195 -8.057 1.00 93.50 178 LYS A CA 1
ATOM 1378 C C . LYS A 1 178 ? -9.092 8.106 -6.835 1.00 93.50 178 LYS A C 1
ATOM 1380 O O . LYS A 1 178 ? -8.038 8.738 -6.821 1.00 93.50 178 LYS A O 1
ATOM 1385 N N . ASN A 1 179 ? -9.460 7.297 -5.840 1.00 91.94 179 ASN A N 1
ATOM 1386 C CA . ASN A 1 179 ? -8.654 7.049 -4.644 1.00 91.94 179 ASN A CA 1
ATOM 1387 C C . ASN A 1 179 ? -7.464 6.133 -4.957 1.00 91.94 179 ASN A C 1
ATOM 1389 O O . ASN A 1 179 ? -6.359 6.433 -4.511 1.00 91.94 179 ASN A O 1
ATOM 1393 N N . LEU A 1 180 ? -7.647 5.086 -5.771 1.00 94.38 180 LEU A N 1
ATOM 1394 C CA . LEU A 1 180 ? -6.539 4.241 -6.238 1.00 94.38 180 LEU A CA 1
ATOM 1395 C C . LEU A 1 180 ? -5.501 5.065 -7.016 1.00 94.38 180 LEU A C 1
ATOM 1397 O O . LEU A 1 180 ? -4.316 4.991 -6.712 1.00 94.38 180 LEU A O 1
ATOM 1401 N N . LYS A 1 181 ? -5.924 5.969 -7.909 1.00 94.12 181 LYS A N 1
ATOM 1402 C CA . LYS A 1 181 ? -5.016 6.915 -8.581 1.00 94.12 181 LYS A CA 1
ATOM 1403 C C . LYS A 1 181 ? -4.352 7.930 -7.645 1.00 94.12 181 LYS A C 1
ATOM 1405 O O . LYS A 1 181 ? -3.354 8.523 -8.044 1.00 94.12 181 LYS A O 1
ATOM 1410 N N . VAL A 1 182 ? -4.870 8.185 -6.442 1.00 92.19 182 VAL A N 1
ATOM 1411 C CA . VAL A 1 182 ? -4.176 8.992 -5.415 1.00 92.19 182 VAL A CA 1
ATOM 1412 C C . VAL A 1 182 ? -3.162 8.142 -4.638 1.00 92.19 182 VAL A C 1
ATOM 1414 O O . VAL A 1 182 ? -2.083 8.637 -4.324 1.00 92.19 182 VAL A O 1
ATOM 1417 N N . MET A 1 183 ? -3.465 6.867 -4.377 1.00 92.62 183 MET A N 1
ATOM 1418 C CA . MET A 1 183 ? -2.528 5.906 -3.778 1.00 92.62 183 MET A CA 1
ATOM 1419 C C . MET A 1 183 ? -1.332 5.638 -4.701 1.00 92.62 183 MET A C 1
ATOM 1421 O O . MET A 1 183 ? -0.193 5.763 -4.263 1.00 92.62 183 MET A O 1
ATOM 1425 N N . GLU A 1 184 ? -1.596 5.369 -5.982 1.00 94.25 184 GLU A N 1
ATOM 1426 C CA . GLU A 1 184 ? -0.606 5.208 -7.057 1.00 94.25 184 GLU A CA 1
ATOM 1427 C C . GLU A 1 184 ? 0.346 6.413 -7.120 1.00 94.25 184 GLU A C 1
ATOM 1429 O O . GLU A 1 184 ? 1.547 6.258 -6.932 1.00 94.25 184 GLU A O 1
ATOM 1434 N N . ARG A 1 185 ? -0.178 7.642 -7.260 1.00 92.56 185 ARG A N 1
ATOM 1435 C CA . ARG A 1 185 ? 0.660 8.857 -7.276 1.00 92.56 185 ARG A CA 1
ATOM 1436 C C . ARG A 1 185 ? 1.427 9.082 -5.970 1.00 92.56 185 ARG A C 1
ATOM 1438 O O . ARG A 1 185 ? 2.580 9.489 -6.017 1.00 92.56 185 ARG A O 1
ATOM 1445 N N . ARG A 1 186 ? 0.844 8.791 -4.800 1.00 90.44 186 ARG A N 1
ATOM 1446 C CA . ARG A 1 186 ? 1.572 8.892 -3.521 1.00 90.44 186 ARG A CA 1
ATOM 1447 C C . ARG A 1 186 ? 2.750 7.916 -3.458 1.00 90.44 186 ARG A C 1
ATOM 1449 O O . ARG A 1 186 ? 3.804 8.304 -2.966 1.00 90.44 186 ARG A O 1
ATOM 1456 N N . ALA A 1 187 ? 2.577 6.691 -3.950 1.00 92.69 187 ALA A N 1
ATOM 1457 C CA . ALA A 1 187 ? 3.651 5.709 -4.038 1.00 92.69 187 ALA A CA 1
ATOM 1458 C C . ALA A 1 187 ? 4.723 6.133 -5.054 1.00 92.69 187 ALA A C 1
ATOM 1460 O O . ALA A 1 187 ? 5.903 6.126 -4.716 1.00 92.69 187 ALA A O 1
ATOM 1461 N N . GLY A 1 188 ? 4.320 6.589 -6.246 1.00 93.12 188 GLY A N 1
ATOM 1462 C CA . GLY A 1 188 ? 5.226 7.103 -7.279 1.00 93.12 188 GLY A CA 1
ATOM 1463 C C . GLY A 1 188 ? 6.133 8.218 -6.755 1.00 93.12 188 GLY A C 1
ATOM 1464 O O . GLY A 1 188 ? 7.348 8.072 -6.787 1.00 93.12 188 GLY A O 1
ATOM 1465 N N . ASN A 1 189 ? 5.559 9.251 -6.132 1.00 91.56 189 ASN A N 1
ATOM 1466 C CA . ASN A 1 189 ? 6.306 10.366 -5.532 1.00 91.56 189 ASN A CA 1
ATOM 1467 C C . ASN A 1 189 ? 7.232 9.959 -4.358 1.00 91.56 189 ASN A C 1
ATOM 1469 O O . ASN A 1 189 ? 8.033 10.779 -3.904 1.00 91.56 189 ASN A O 1
ATOM 1473 N N . MET A 1 190 ? 7.092 8.750 -3.798 1.00 89.62 190 MET A N 1
ATOM 1474 C CA . MET A 1 190 ? 8.023 8.196 -2.802 1.00 89.62 190 MET A CA 1
ATOM 1475 C C . MET A 1 190 ? 9.129 7.368 -3.466 1.00 89.62 190 MET A C 1
ATOM 1477 O O . MET A 1 190 ? 10.282 7.473 -3.060 1.00 89.62 190 MET A O 1
ATOM 1481 N N . ILE A 1 191 ? 8.788 6.590 -4.498 1.00 91.19 191 ILE A N 1
ATOM 1482 C CA . ILE A 1 191 ? 9.736 5.803 -5.300 1.00 91.19 191 ILE A CA 1
ATOM 1483 C C . ILE A 1 191 ? 10.689 6.731 -6.069 1.00 91.19 191 ILE A C 1
ATOM 1485 O O . ILE A 1 191 ? 11.890 6.501 -6.054 1.00 91.19 191 ILE A O 1
ATOM 1489 N N . GLU A 1 192 ? 10.173 7.806 -6.670 1.00 93.31 192 GLU A N 1
ATOM 1490 C CA . GLU A 1 192 ? 10.941 8.832 -7.391 1.00 93.31 192 GLU A CA 1
ATOM 1491 C C . GLU A 1 192 ? 11.996 9.489 -6.487 1.00 93.31 192 GLU A C 1
ATOM 1493 O O . GLU A 1 192 ? 13.176 9.499 -6.819 1.00 93.31 192 GLU A O 1
ATOM 1498 N N . LYS A 1 193 ? 11.602 9.934 -5.286 1.00 91.94 193 LYS A N 1
ATOM 1499 C CA . LYS A 1 193 ? 12.539 10.500 -4.299 1.00 91.94 193 LYS A CA 1
ATOM 1500 C C . LYS A 1 193 ? 13.593 9.504 -3.842 1.00 91.94 193 LYS A C 1
ATOM 1502 O O . LYS A 1 193 ? 14.760 9.862 -3.743 1.00 91.94 193 LYS A O 1
ATOM 1507 N N . TYR A 1 194 ? 13.188 8.264 -3.573 1.00 91.25 194 TYR A N 1
ATOM 1508 C CA . TYR A 1 194 ? 14.128 7.217 -3.192 1.00 91.25 194 TYR A CA 1
ATOM 1509 C C . TYR A 1 194 ? 15.110 6.909 -4.332 1.00 91.25 194 TYR A C 1
ATOM 1511 O O . TYR A 1 194 ? 16.290 6.708 -4.072 1.00 91.25 194 TYR A O 1
ATOM 1519 N N . ALA A 1 195 ? 14.659 6.938 -5.590 1.00 91.50 195 ALA A N 1
ATOM 1520 C CA . ALA A 1 195 ? 15.524 6.796 -6.756 1.00 91.50 195 ALA A CA 1
ATOM 1521 C C . ALA A 1 195 ? 16.506 7.973 -6.891 1.00 91.50 195 ALA A C 1
ATOM 1523 O O . ALA A 1 195 ? 17.693 7.724 -7.069 1.00 91.50 195 ALA A O 1
ATOM 1524 N N . ASP A 1 196 ? 16.058 9.225 -6.740 1.00 93.38 196 ASP A N 1
ATOM 1525 C CA . ASP A 1 196 ? 16.928 10.415 -6.745 1.00 93.38 196 ASP A CA 1
ATOM 1526 C C . ASP A 1 196 ? 17.988 10.363 -5.629 1.00 93.38 196 ASP A C 1
ATOM 1528 O O . ASP A 1 196 ? 19.177 10.582 -5.875 1.00 93.38 196 ASP A O 1
ATOM 1532 N N . GLU A 1 197 ? 17.574 10.042 -4.399 1.00 94.19 197 GLU A N 1
ATOM 1533 C CA . GLU A 1 197 ? 18.461 9.893 -3.238 1.00 94.19 197 GLU A CA 1
ATOM 1534 C C . GLU A 1 197 ? 19.450 8.731 -3.425 1.00 94.19 197 GLU A C 1
ATOM 1536 O O . GLU A 1 197 ? 20.625 8.855 -3.071 1.00 94.19 197 GLU A O 1
ATOM 1541 N N . ASN A 1 198 ? 19.005 7.621 -4.027 1.00 94.31 198 ASN A N 1
ATOM 1542 C CA . ASN A 1 198 ? 19.852 6.472 -4.327 1.00 94.31 198 ASN A CA 1
ATOM 1543 C C . ASN A 1 198 ? 20.863 6.788 -5.434 1.00 94.31 198 ASN A C 1
ATOM 1545 O O . ASN A 1 198 ? 22.056 6.654 -5.201 1.00 94.31 198 ASN A O 1
ATOM 1549 N N . MET A 1 199 ? 20.419 7.281 -6.596 1.00 90.81 199 MET A N 1
ATOM 1550 C CA . MET A 1 199 ? 21.304 7.679 -7.700 1.00 90.81 199 MET A CA 1
ATOM 1551 C C . MET A 1 199 ? 22.349 8.701 -7.244 1.00 90.81 199 MET A C 1
ATOM 1553 O O . MET A 1 199 ? 23.517 8.577 -7.596 1.00 90.81 199 MET A O 1
ATOM 1557 N N . ARG A 1 200 ? 21.966 9.682 -6.414 1.00 90.19 200 ARG A N 1
ATOM 1558 C CA . ARG A 1 200 ? 22.914 10.657 -5.858 1.00 90.19 200 ARG A CA 1
ATOM 1559 C C . ARG A 1 200 ? 24.011 9.990 -5.020 1.00 90.19 200 ARG A C 1
ATOM 1561 O O . ARG A 1 200 ? 25.172 10.360 -5.169 1.00 90.19 200 ARG A O 1
ATOM 1568 N N . ARG A 1 201 ? 23.645 9.052 -4.140 1.00 91.44 201 ARG A N 1
ATOM 1569 C CA . ARG A 1 201 ? 24.591 8.317 -3.285 1.00 91.44 201 ARG A CA 1
ATOM 1570 C C . ARG A 1 201 ? 25.502 7.406 -4.105 1.00 91.44 201 ARG A C 1
ATOM 1572 O O . ARG A 1 201 ? 26.711 7.479 -3.924 1.00 91.44 201 ARG A O 1
ATOM 1579 N N . GLU A 1 202 ? 24.951 6.621 -5.028 1.00 88.12 202 GLU A N 1
ATOM 1580 C CA . GLU A 1 202 ? 25.755 5.713 -5.856 1.00 88.12 202 GLU A CA 1
ATOM 1581 C C . GLU A 1 202 ? 26.736 6.486 -6.750 1.00 88.12 202 GLU A C 1
ATOM 1583 O O . GLU A 1 202 ? 27.895 6.101 -6.852 1.00 88.12 202 GLU A O 1
ATOM 1588 N N . CYS A 1 203 ? 26.330 7.628 -7.323 1.00 82.06 203 CYS A N 1
ATOM 1589 C CA . CYS A 1 203 ? 27.244 8.505 -8.066 1.00 82.06 203 CYS A CA 1
ATOM 1590 C C . CYS A 1 203 ? 28.372 9.080 -7.192 1.00 82.06 203 CYS A C 1
ATOM 1592 O O . CYS A 1 203 ? 29.483 9.259 -7.684 1.00 82.06 203 CYS A O 1
ATOM 1594 N N . GLN A 1 204 ? 28.107 9.381 -5.915 1.00 84.62 204 GLN A N 1
ATOM 1595 C CA . GLN A 1 204 ? 29.143 9.845 -4.989 1.00 84.62 204 GLN A CA 1
ATOM 1596 C C . GLN A 1 204 ? 30.117 8.710 -4.635 1.00 84.62 204 GLN A C 1
ATOM 1598 O O . GLN A 1 204 ? 31.323 8.898 -4.748 1.00 84.62 204 GLN A O 1
ATOM 1603 N N . MET A 1 205 ? 29.605 7.523 -4.295 1.00 85.12 205 MET A N 1
ATOM 1604 C CA . MET A 1 205 ? 30.425 6.345 -3.980 1.00 85.12 205 MET A CA 1
ATOM 1605 C C . MET A 1 205 ? 31.265 5.877 -5.179 1.00 85.12 205 MET A C 1
ATOM 1607 O O . MET A 1 205 ? 32.416 5.482 -5.007 1.00 85.12 205 MET A O 1
ATOM 1611 N N . ALA A 1 206 ? 30.720 5.957 -6.398 1.00 86.00 206 ALA A N 1
ATOM 1612 C CA . ALA A 1 206 ? 31.460 5.674 -7.626 1.00 86.00 206 ALA A CA 1
ATOM 1613 C C . ALA A 1 206 ? 32.621 6.662 -7.825 1.00 86.00 206 ALA A C 1
ATOM 1615 O O . ALA A 1 206 ? 33.748 6.226 -8.033 1.00 86.00 206 ALA A O 1
ATOM 1616 N N . TYR A 1 207 ? 32.373 7.969 -7.680 1.00 84.62 207 TYR A N 1
ATOM 1617 C CA . TYR A 1 207 ? 33.412 8.999 -7.788 1.00 84.62 207 TYR A CA 1
ATOM 1618 C C . TYR A 1 207 ? 34.507 8.845 -6.720 1.00 84.62 207 TYR A C 1
ATOM 1620 O O . TYR A 1 207 ? 35.692 8.900 -7.035 1.00 84.62 207 TYR A O 1
ATOM 1628 N N . GLU A 1 208 ? 34.130 8.610 -5.460 1.00 83.44 208 GLU A N 1
ATOM 1629 C CA . GLU A 1 208 ? 35.082 8.386 -4.362 1.00 83.44 208 GLU A CA 1
ATOM 1630 C C . GLU A 1 208 ? 35.974 7.161 -4.637 1.00 83.44 208 GLU A C 1
ATOM 1632 O O . GLU A 1 208 ? 37.189 7.224 -4.434 1.00 83.44 208 GLU A O 1
ATOM 1637 N N . LYS A 1 209 ? 35.405 6.083 -5.197 1.00 84.25 209 LYS A N 1
ATOM 1638 C CA . LYS A 1 209 ? 36.155 4.892 -5.617 1.00 84.25 209 LYS A CA 1
ATOM 1639 C C . LYS A 1 209 ? 37.052 5.143 -6.834 1.00 84.25 209 LYS A C 1
ATOM 1641 O O . LYS A 1 209 ? 38.196 4.701 -6.822 1.00 84.25 209 LYS A O 1
ATOM 1646 N N . GLU A 1 210 ? 36.577 5.852 -7.859 1.00 84.69 210 GLU A N 1
ATOM 1647 C CA . GLU A 1 210 ? 37.380 6.218 -9.039 1.00 84.69 210 GLU A CA 1
ATOM 1648 C C . GLU A 1 210 ? 38.599 7.069 -8.649 1.00 84.69 210 GLU A C 1
ATOM 1650 O O . GLU A 1 210 ? 39.708 6.802 -9.110 1.00 84.69 210 GLU A O 1
ATOM 1655 N N . MET A 1 211 ? 38.424 8.033 -7.737 1.00 84.19 211 MET A N 1
ATOM 1656 C CA . MET A 1 211 ? 39.523 8.853 -7.214 1.00 84.19 211 MET A CA 1
ATOM 1657 C C . MET A 1 211 ? 40.527 8.037 -6.386 1.00 84.19 211 MET A C 1
ATOM 1659 O O . MET A 1 211 ? 41.734 8.248 -6.514 1.00 84.19 211 MET A O 1
ATOM 1663 N N . GLN A 1 212 ? 40.064 7.080 -5.573 1.00 80.12 212 GLN A N 1
ATOM 1664 C CA . GLN A 1 212 ? 40.954 6.183 -4.827 1.00 80.12 212 GLN A CA 1
ATOM 1665 C C . GLN A 1 212 ? 41.723 5.236 -5.764 1.00 80.12 212 GLN A C 1
ATOM 1667 O O . GLN A 1 212 ? 42.926 5.038 -5.603 1.00 80.12 212 GLN A O 1
ATOM 1672 N N . GLU A 1 213 ? 41.059 4.691 -6.785 1.00 80.12 213 GLU A N 1
ATOM 1673 C CA . GLU A 1 213 ? 41.710 3.888 -7.821 1.00 80.12 213 GLU A CA 1
ATOM 1674 C C . GLU A 1 213 ? 42.728 4.684 -8.642 1.00 80.12 213 GLU A C 1
ATOM 1676 O O . GLU A 1 213 ? 43.715 4.103 -9.089 1.00 80.12 213 GLU A O 1
ATOM 1681 N N . TRP A 1 214 ? 42.505 5.983 -8.862 1.00 75.56 214 TRP A N 1
ATOM 1682 C CA . TRP A 1 214 ? 43.494 6.855 -9.492 1.00 75.56 214 TRP A CA 1
ATOM 1683 C C . TRP A 1 214 ? 44.704 7.069 -8.578 1.00 75.56 214 TRP A C 1
ATOM 1685 O O . TRP A 1 214 ? 45.828 6.797 -8.989 1.00 75.56 214 TRP A O 1
ATOM 1695 N N . SER A 1 215 ? 44.481 7.459 -7.318 1.00 73.56 215 SER A N 1
ATOM 1696 C CA . SER A 1 215 ? 45.558 7.702 -6.347 1.00 73.56 215 SER A CA 1
ATOM 1697 C C . SER A 1 215 ? 46.452 6.475 -6.125 1.00 73.56 215 SER A C 1
ATOM 1699 O O . SER A 1 215 ? 47.664 6.632 -5.994 1.00 73.56 215 SER A O 1
ATOM 1701 N N . ASN A 1 216 ? 45.882 5.264 -6.145 1.00 79.00 216 ASN A N 1
ATOM 1702 C CA . ASN A 1 216 ? 46.644 4.015 -6.059 1.00 79.00 216 ASN A CA 1
ATOM 1703 C C . ASN A 1 216 ? 47.478 3.737 -7.325 1.00 79.00 216 ASN A C 1
ATOM 1705 O O . ASN A 1 216 ? 48.598 3.250 -7.223 1.00 79.00 216 ASN A O 1
ATOM 1709 N N . LYS A 1 217 ? 46.959 4.052 -8.522 1.00 77.19 217 LYS A N 1
ATOM 1710 C CA . LYS A 1 217 ? 47.713 3.916 -9.786 1.00 77.19 217 LYS A CA 1
ATOM 1711 C C . LYS A 1 217 ? 48.845 4.939 -9.872 1.00 77.19 217 LYS A C 1
ATOM 1713 O O . LYS A 1 217 ? 49.899 4.637 -10.420 1.00 77.19 217 LYS A O 1
ATOM 1718 N N . GLU A 1 218 ? 48.635 6.135 -9.330 1.00 73.06 218 GLU A N 1
ATOM 1719 C CA . GLU A 1 218 ? 49.639 7.195 -9.297 1.00 73.06 218 GLU A CA 1
ATOM 1720 C C . GLU A 1 218 ? 50.793 6.842 -8.347 1.00 73.06 218 GLU A C 1
ATOM 1722 O O . GLU A 1 218 ? 51.948 6.903 -8.763 1.00 73.06 218 GLU A O 1
ATOM 1727 N N . SER A 1 219 ? 50.510 6.343 -7.135 1.00 68.25 219 SER A N 1
ATOM 1728 C CA . SER A 1 219 ? 51.557 5.849 -6.226 1.00 68.25 219 SER A CA 1
ATOM 1729 C C . SER A 1 219 ? 52.275 4.607 -6.766 1.00 68.25 219 SER A C 1
ATOM 1731 O O . SER A 1 219 ? 53.503 4.562 -6.737 1.00 68.25 219 SER A O 1
ATOM 1733 N N . GLU A 1 220 ? 51.552 3.644 -7.352 1.00 69.88 220 GLU A N 1
ATOM 1734 C CA . GLU A 1 220 ? 52.156 2.502 -8.052 1.00 69.88 220 GLU A CA 1
ATOM 1735 C C . GLU A 1 220 ? 53.090 2.923 -9.196 1.00 69.88 220 GLU A C 1
ATOM 1737 O O . GLU A 1 220 ? 54.110 2.273 -9.417 1.00 69.88 220 GLU A O 1
ATOM 1742 N N . ASN A 1 221 ? 52.739 3.965 -9.955 1.00 66.06 221 ASN A N 1
ATOM 1743 C CA . ASN A 1 221 ? 53.574 4.461 -11.046 1.00 66.06 221 ASN A CA 1
ATOM 1744 C C . ASN A 1 221 ? 54.807 5.194 -10.512 1.00 66.06 221 ASN A C 1
ATOM 1746 O O . ASN A 1 221 ? 55.902 4.931 -11.002 1.00 66.06 221 ASN A O 1
ATOM 1750 N N . VAL A 1 222 ? 54.665 6.024 -9.471 1.00 62.38 222 VAL A N 1
ATOM 1751 C CA . VAL A 1 222 ? 55.811 6.641 -8.782 1.00 62.38 222 VAL A CA 1
ATOM 1752 C C . VAL A 1 222 ? 56.787 5.554 -8.320 1.00 62.38 222 VAL A C 1
ATOM 1754 O O . VAL A 1 222 ? 57.947 5.581 -8.730 1.00 62.38 222 VAL A O 1
ATOM 1757 N N . SER A 1 223 ? 56.314 4.526 -7.605 1.00 57.69 223 SER A N 1
ATOM 1758 C CA . SER A 1 223 ? 57.137 3.390 -7.151 1.00 57.69 223 SER A CA 1
ATOM 1759 C C . SER A 1 223 ? 57.766 2.542 -8.268 1.00 57.69 223 SER A C 1
ATOM 1761 O O . SER A 1 223 ? 58.657 1.754 -7.976 1.00 57.69 223 SER A O 1
ATOM 1763 N N . LYS A 1 224 ? 57.336 2.682 -9.530 1.00 57.97 224 LYS A N 1
ATOM 1764 C CA . LYS A 1 224 ? 57.973 2.050 -10.706 1.00 57.97 224 LYS A CA 1
ATOM 1765 C C . LYS A 1 224 ? 58.964 2.976 -11.427 1.00 57.97 224 LYS A C 1
ATOM 1767 O O . LYS A 1 224 ? 59.693 2.508 -12.294 1.00 57.97 224 LYS A O 1
ATOM 1772 N N . THR A 1 225 ? 58.975 4.273 -11.105 1.00 53.41 225 THR A N 1
ATOM 1773 C CA . THR A 1 225 ? 59.869 5.284 -11.714 1.00 53.41 225 THR A CA 1
ATOM 1774 C C . THR A 1 225 ? 61.067 5.667 -10.847 1.00 53.41 225 THR A C 1
ATOM 1776 O O . THR A 1 225 ? 62.046 6.184 -11.382 1.00 53.41 225 THR A O 1
ATOM 1779 N N . VAL A 1 226 ? 61.021 5.389 -9.539 1.00 52.78 226 VAL A N 1
ATOM 1780 C CA . VAL A 1 226 ? 62.193 5.443 -8.652 1.00 52.78 226 VAL A CA 1
ATOM 1781 C C . VAL A 1 226 ? 62.767 4.048 -8.440 1.00 52.78 226 VAL A C 1
ATOM 1783 O O . VAL A 1 226 ? 62.204 3.249 -7.695 1.00 52.78 226 VAL A O 1
ATOM 1786 N N . ASN A 1 227 ? 63.931 3.794 -9.040 1.00 49.00 227 ASN A N 1
ATOM 1787 C CA . ASN A 1 227 ? 64.854 2.804 -8.495 1.00 49.00 227 ASN A CA 1
ATOM 1788 C C . ASN A 1 227 ? 65.505 3.404 -7.241 1.00 49.00 227 ASN A C 1
ATOM 1790 O O . ASN A 1 227 ? 65.916 4.567 -7.247 1.00 49.00 227 ASN A O 1
ATOM 1794 N N . PHE A 1 228 ? 65.582 2.613 -6.174 1.00 47.69 228 PHE A N 1
ATOM 1795 C CA . PHE A 1 228 ? 66.357 2.931 -4.979 1.00 47.69 228 PHE A CA 1
ATOM 1796 C C . PHE A 1 228 ? 67.669 2.146 -5.044 1.00 47.69 228 PHE A C 1
ATOM 1798 O O . PHE A 1 228 ? 67.655 0.922 -4.924 1.00 47.69 228 PHE A O 1
ATOM 1805 N N . ASP A 1 229 ? 68.782 2.849 -5.245 1.00 45.97 229 ASP A N 1
ATOM 1806 C CA . ASP A 1 229 ? 70.122 2.288 -5.080 1.00 45.97 229 ASP A CA 1
ATOM 1807 C C . ASP A 1 229 ? 70.551 2.501 -3.616 1.00 45.97 229 ASP A C 1
ATOM 1809 O O . ASP A 1 229 ? 70.890 3.613 -3.208 1.00 45.97 229 ASP A O 1
ATOM 1813 N N . ASP A 1 230 ? 70.507 1.437 -2.808 1.00 49.53 230 ASP A N 1
ATOM 1814 C CA . ASP A 1 230 ? 70.649 1.484 -1.336 1.00 49.53 230 ASP A CA 1
ATOM 1815 C C . ASP A 1 230 ? 72.025 1.970 -0.811 1.00 49.53 230 ASP A C 1
ATOM 1817 O O . ASP A 1 230 ? 72.209 2.120 0.397 1.00 49.53 230 ASP A O 1
ATOM 1821 N N . GLU A 1 231 ? 73.004 2.233 -1.684 1.00 48.22 231 GLU A N 1
ATOM 1822 C CA . GLU A 1 231 ? 74.366 2.643 -1.300 1.00 48.22 231 GLU A CA 1
ATOM 1823 C C . GLU A 1 231 ? 74.545 4.172 -1.179 1.00 48.22 231 GLU A C 1
ATOM 1825 O O . GLU A 1 231 ? 75.406 4.642 -0.433 1.00 48.22 231 GLU A O 1
ATOM 1830 N N . LEU A 1 232 ? 73.706 4.973 -1.850 1.00 48.03 232 LEU A N 1
ATOM 1831 C CA . LEU A 1 232 ? 73.712 6.440 -1.774 1.00 48.03 232 LEU A CA 1
ATOM 1832 C C . LEU A 1 232 ? 72.269 6.954 -1.773 1.00 48.03 232 LEU A C 1
ATOM 1834 O O . LEU A 1 232 ? 71.654 7.060 -2.827 1.00 48.03 232 LEU A O 1
ATOM 1838 N N . GLY A 1 233 ? 71.735 7.290 -0.591 1.00 46.06 233 GLY A N 1
ATOM 1839 C CA . GLY A 1 233 ? 70.312 7.591 -0.353 1.00 46.06 233 GLY A CA 1
ATOM 1840 C C . GLY A 1 233 ? 69.748 8.843 -1.046 1.00 46.06 233 GLY A C 1
ATOM 1841 O O . GLY A 1 233 ? 69.379 9.811 -0.382 1.00 46.06 233 GLY A O 1
ATOM 1842 N N . VAL A 1 234 ? 69.658 8.813 -2.377 1.00 47.94 234 VAL A N 1
ATOM 1843 C CA . VAL A 1 234 ? 69.129 9.856 -3.262 1.00 47.94 234 VAL A CA 1
ATOM 1844 C C . VAL A 1 234 ? 68.328 9.182 -4.378 1.00 47.94 234 VAL A C 1
ATOM 1846 O O . VAL A 1 234 ? 68.827 8.308 -5.077 1.00 47.94 234 VAL A O 1
ATOM 1849 N N . ALA A 1 235 ? 67.081 9.604 -4.574 1.00 41.41 235 ALA A N 1
ATOM 1850 C CA . ALA A 1 235 ? 66.206 9.038 -5.596 1.00 41.41 235 ALA A CA 1
ATOM 1851 C C . ALA A 1 235 ? 66.608 9.486 -7.018 1.00 41.41 235 ALA A C 1
ATOM 1853 O O . ALA A 1 235 ? 66.473 10.666 -7.351 1.00 41.41 235 ALA A O 1
ATOM 1854 N N . LEU A 1 236 ? 67.035 8.553 -7.881 1.00 43.53 236 LEU A N 1
ATOM 1855 C CA . LEU A 1 236 ? 67.234 8.828 -9.310 1.00 43.53 236 LEU A CA 1
ATOM 1856 C C . LEU A 1 236 ? 65.909 8.734 -10.084 1.00 43.53 236 LEU A C 1
ATOM 1858 O O . LEU A 1 236 ? 65.340 7.656 -10.255 1.00 43.53 236 LEU A O 1
ATOM 1862 N N . ILE A 1 237 ? 65.459 9.866 -10.631 1.00 47.16 237 ILE A N 1
ATOM 1863 C CA . ILE A 1 237 ? 64.367 9.907 -11.612 1.00 47.16 237 ILE A CA 1
ATOM 1864 C C . ILE A 1 237 ? 64.960 9.619 -12.996 1.00 47.16 237 ILE A C 1
ATOM 1866 O O . ILE A 1 237 ? 65.687 10.441 -13.553 1.00 47.16 237 ILE A O 1
ATOM 1870 N N . SER A 1 238 ? 64.641 8.455 -13.559 1.00 48.00 238 SER A N 1
ATOM 1871 C CA . SER A 1 238 ? 65.125 8.042 -14.883 1.00 48.00 238 SER A CA 1
ATOM 1872 C C . SER A 1 238 ? 64.217 8.572 -16.000 1.00 48.00 238 SER A C 1
ATOM 1874 O O . SER A 1 238 ? 63.167 7.992 -16.274 1.00 48.00 238 SER A O 1
ATOM 1876 N N . GLY A 1 239 ? 64.611 9.665 -16.664 1.00 39.91 239 GLY A N 1
ATOM 1877 C CA . GLY A 1 239 ? 63.880 10.225 -17.808 1.00 39.91 239 GLY A CA 1
ATOM 1878 C C . GLY A 1 239 ? 64.676 11.269 -18.598 1.00 39.91 239 GLY A C 1
ATOM 1879 O O . GLY A 1 239 ? 65.525 11.962 -18.041 1.00 39.91 239 GLY A O 1
ATOM 1880 N N . ASP A 1 240 ? 64.402 11.381 -19.902 1.00 43.34 240 ASP A N 1
ATOM 1881 C CA . ASP A 1 240 ? 65.103 12.309 -20.800 1.00 43.34 240 ASP A CA 1
ATOM 1882 C C . ASP A 1 240 ? 64.910 13.790 -20.397 1.00 43.34 240 ASP A C 1
ATOM 1884 O O . ASP A 1 240 ? 63.777 14.205 -20.121 1.00 43.34 240 ASP A O 1
ATOM 1888 N N . PRO A 1 241 ? 65.958 14.643 -20.459 1.00 44.34 241 PRO A N 1
ATOM 1889 C CA . PRO A 1 241 ? 65.894 16.034 -19.982 1.00 44.34 241 PRO A CA 1
ATOM 1890 C C . PRO A 1 241 ? 64.823 16.931 -20.633 1.00 44.34 241 PRO A C 1
ATOM 1892 O O . PRO A 1 241 ? 64.450 17.961 -20.072 1.00 44.34 241 PRO A O 1
ATOM 1895 N N . ASN A 1 242 ? 64.312 16.564 -21.811 1.00 44.66 242 ASN A N 1
ATOM 1896 C CA . ASN A 1 242 ? 63.450 17.423 -22.631 1.00 44.66 242 ASN A CA 1
ATOM 1897 C C . ASN A 1 242 ? 61.974 17.501 -22.188 1.00 44.66 242 ASN A C 1
ATOM 1899 O O . ASN A 1 242 ? 61.215 18.269 -22.777 1.00 44.66 242 ASN A O 1
ATOM 1903 N N . ILE A 1 243 ? 61.545 16.759 -21.159 1.00 44.16 243 ILE A N 1
ATOM 1904 C CA . ILE A 1 243 ? 60.144 16.783 -20.678 1.00 44.16 243 ILE A CA 1
ATOM 1905 C C . ILE A 1 243 ? 59.917 17.836 -19.567 1.00 44.16 243 ILE A C 1
ATOM 1907 O O . ILE A 1 243 ? 58.786 18.236 -19.304 1.00 44.16 243 ILE A O 1
ATOM 1911 N N . ILE A 1 244 ? 60.979 18.381 -18.961 1.00 39.09 244 ILE A N 1
ATOM 1912 C CA . ILE A 1 244 ? 60.873 19.312 -17.817 1.00 39.09 244 ILE A CA 1
ATOM 1913 C C . ILE A 1 244 ? 60.478 20.749 -18.246 1.00 39.09 244 ILE A C 1
ATOM 1915 O O . ILE A 1 244 ? 60.039 21.557 -17.429 1.00 39.09 244 ILE A O 1
ATOM 1919 N N . SER A 1 245 ? 60.539 21.076 -19.543 1.00 35.25 245 SER A N 1
ATOM 1920 C CA . SER A 1 245 ? 60.357 22.448 -20.057 1.00 35.25 245 SER A CA 1
ATOM 1921 C C . SER A 1 245 ? 58.910 22.989 -20.080 1.00 35.25 245 SER A C 1
ATOM 1923 O O . SER A 1 245 ? 58.706 24.104 -20.563 1.00 35.25 245 SER A O 1
ATOM 1925 N N . SER A 1 246 ? 57.896 22.250 -19.609 1.00 36.91 246 SER A N 1
ATOM 1926 C CA . SER A 1 246 ? 56.477 22.636 -19.770 1.00 36.91 246 SER A CA 1
ATOM 1927 C C . SER A 1 246 ? 55.672 22.836 -18.479 1.00 36.91 246 SER A C 1
ATOM 1929 O O . SER A 1 246 ? 54.446 22.911 -18.552 1.00 36.91 246 SER A O 1
ATOM 1931 N N . MET A 1 247 ? 56.310 22.919 -17.304 1.00 36.78 247 MET A N 1
ATOM 1932 C CA . MET A 1 247 ? 55.607 23.072 -16.011 1.00 36.78 247 MET A CA 1
ATOM 1933 C C . MET A 1 247 ? 56.009 24.305 -15.178 1.00 36.78 247 MET A C 1
ATOM 1935 O O . MET A 1 247 ? 55.672 24.398 -14.001 1.00 36.78 247 MET A O 1
ATOM 1939 N N . SER A 1 248 ? 56.651 25.307 -15.781 1.00 35.22 248 SER A N 1
ATOM 1940 C CA . SER A 1 248 ? 57.019 26.574 -15.128 1.00 35.22 248 SER A CA 1
ATOM 1941 C C . SER A 1 248 ? 56.012 27.713 -15.388 1.00 35.22 248 SER A C 1
ATOM 1943 O O . SER A 1 248 ? 56.363 28.739 -15.967 1.00 35.22 248 SER A O 1
ATOM 1945 N N . SER A 1 249 ? 54.743 27.559 -14.975 1.00 36.44 249 SER A N 1
ATOM 1946 C CA . SER A 1 249 ? 53.739 28.655 -14.988 1.00 36.44 249 SER A CA 1
ATOM 1947 C C . SER A 1 249 ? 52.531 28.441 -14.052 1.00 36.44 249 SER A C 1
ATOM 1949 O O . SER A 1 249 ? 51.381 28.506 -14.480 1.00 36.44 249 SER A O 1
ATOM 1951 N N . THR A 1 250 ? 52.778 28.254 -12.753 1.00 31.20 250 THR A N 1
ATOM 1952 C CA . THR A 1 250 ? 51.821 28.637 -11.692 1.00 31.20 250 THR A CA 1
ATOM 1953 C C . THR A 1 250 ? 52.590 28.968 -10.421 1.00 31.20 250 THR A C 1
ATOM 1955 O O . THR A 1 250 ? 53.354 28.139 -9.934 1.00 31.20 250 THR A O 1
ATOM 1958 N N . GLU A 1 251 ? 52.390 30.171 -9.891 1.00 28.48 251 GLU A N 1
ATOM 1959 C CA . GLU A 1 251 ? 53.031 30.630 -8.658 1.00 28.48 251 GLU A CA 1
ATOM 1960 C C . GLU A 1 251 ? 52.431 29.914 -7.440 1.00 28.48 251 GLU A C 1
ATOM 1962 O O . GLU A 1 251 ? 51.211 29.863 -7.275 1.00 28.48 251 GLU A O 1
ATOM 1967 N N . ILE A 1 252 ? 53.290 29.395 -6.560 1.00 28.36 252 ILE A N 1
ATOM 1968 C CA . ILE A 1 252 ? 52.906 28.933 -5.224 1.00 28.36 252 ILE A CA 1
ATOM 1969 C C . ILE A 1 252 ? 53.554 29.883 -4.221 1.00 28.36 252 ILE A C 1
ATOM 1971 O O . ILE A 1 252 ? 54.749 29.793 -3.955 1.00 28.36 252 ILE A O 1
ATOM 1975 N N . VAL A 1 253 ? 52.755 30.788 -3.656 1.00 27.08 253 VAL A N 1
ATOM 1976 C CA . VAL A 1 253 ? 53.134 31.520 -2.444 1.00 27.08 253 VAL A CA 1
ATOM 1977 C C . VAL A 1 253 ? 52.655 30.698 -1.255 1.00 27.08 253 VAL A C 1
ATOM 1979 O O . VAL A 1 253 ? 51.460 30.644 -0.961 1.00 27.08 253 VAL A O 1
ATOM 1982 N N . SER A 1 254 ? 53.596 30.029 -0.598 1.00 29.62 254 SER A N 1
ATOM 1983 C CA . SER A 1 254 ? 53.373 29.282 0.636 1.00 29.62 254 SER A CA 1
ATOM 1984 C C . SER A 1 254 ? 54.123 29.947 1.782 1.00 29.62 254 SER A C 1
ATOM 1986 O O . SER A 1 254 ? 55.351 29.914 1.806 1.00 29.62 254 SER A O 1
ATOM 1988 N N . GLU A 1 255 ? 53.391 30.474 2.758 1.00 26.56 255 GLU A N 1
ATOM 1989 C CA . GLU A 1 255 ? 53.929 30.740 4.091 1.00 26.56 255 GLU A CA 1
ATOM 1990 C C . GLU A 1 255 ? 53.153 29.913 5.114 1.00 26.56 255 GLU A C 1
ATOM 1992 O O . GLU A 1 255 ? 51.920 29.856 5.111 1.00 26.56 255 GLU A O 1
ATOM 1997 N N . SER A 1 256 ? 53.906 29.240 5.974 1.00 30.75 256 SER A N 1
ATOM 1998 C CA . SER A 1 256 ? 53.421 28.386 7.048 1.00 30.75 256 SER A CA 1
ATOM 1999 C C . SER A 1 256 ? 54.231 28.691 8.294 1.00 30.75 256 SER A C 1
ATOM 2001 O O . SER A 1 256 ? 55.456 28.613 8.230 1.00 30.75 256 SER A O 1
ATOM 2003 N N . ASP A 1 257 ? 53.574 28.944 9.423 1.00 25.31 257 ASP A N 1
ATOM 2004 C CA . ASP A 1 257 ? 54.224 28.776 10.721 1.00 25.31 257 ASP A CA 1
ATOM 2005 C C . ASP A 1 257 ? 53.212 28.416 11.827 1.00 25.31 257 ASP A C 1
ATOM 2007 O O . ASP A 1 257 ? 52.038 28.142 11.557 1.00 25.31 257 ASP A O 1
ATOM 2011 N N . SER A 1 258 ? 53.706 28.293 13.056 1.00 28.80 258 SER A N 1
ATOM 2012 C CA . SER A 1 258 ? 53.325 27.228 13.980 1.00 28.80 258 SER A CA 1
ATOM 2013 C C . SER A 1 258 ? 52.614 27.677 15.274 1.00 28.80 258 SER A C 1
ATOM 2015 O O . SER A 1 258 ? 52.303 28.841 15.508 1.00 28.80 258 SER A O 1
ATOM 2017 N N . SER A 1 259 ? 52.229 26.671 16.067 1.00 29.08 259 SER A N 1
ATOM 2018 C CA . SER A 1 259 ? 51.406 26.710 17.295 1.00 29.08 259 SER A CA 1
ATOM 2019 C C . SER A 1 259 ? 52.153 27.292 18.528 1.00 29.08 259 SER A C 1
ATOM 2021 O O . SER A 1 259 ? 53.336 27.588 18.384 1.00 29.08 259 SER A O 1
ATOM 2023 N N . PRO A 1 260 ? 51.596 27.337 19.774 1.00 42.16 260 PRO A N 1
ATOM 2024 C CA . PRO A 1 260 ? 50.221 27.095 20.275 1.00 42.16 260 PRO A CA 1
ATOM 2025 C C . PRO A 1 260 ? 49.737 28.131 21.361 1.00 42.16 260 PRO A C 1
ATOM 2027 O O . PRO A 1 260 ? 50.338 29.181 21.540 1.00 42.16 260 PRO A O 1
ATOM 2030 N N . LEU A 1 261 ? 48.703 27.755 22.146 1.00 23.64 261 LEU A N 1
ATOM 2031 C CA . LEU A 1 261 ? 48.355 28.165 23.541 1.00 23.64 261 LEU A CA 1
ATOM 2032 C C . LEU A 1 261 ? 47.397 29.357 23.862 1.00 23.64 261 LEU A C 1
ATOM 2034 O O . LEU A 1 261 ? 47.675 30.524 23.633 1.00 23.64 261 LEU A O 1
ATOM 2038 N N . GLN A 1 262 ? 46.297 28.968 24.532 1.00 26.17 262 GLN A N 1
ATOM 2039 C CA . GLN A 1 262 ? 45.609 29.523 25.726 1.00 26.17 262 GLN A CA 1
ATOM 2040 C C . GLN A 1 262 ? 45.117 30.999 25.885 1.00 26.17 262 GLN A C 1
ATOM 2042 O O . GLN A 1 262 ? 45.874 31.925 26.134 1.00 26.17 262 GLN A O 1
ATOM 2047 N N . GLU A 1 263 ? 43.781 31.090 26.040 1.00 24.38 263 GLU A N 1
ATOM 2048 C CA . GLU A 1 263 ? 43.029 31.743 27.148 1.00 24.38 263 GLU A CA 1
ATOM 2049 C C . GLU A 1 263 ? 42.589 33.238 27.189 1.00 24.38 263 GLU A C 1
ATOM 2051 O O . GLU A 1 263 ? 43.151 34.149 26.599 1.00 24.38 263 GLU A O 1
ATOM 2056 N N . HIS A 1 264 ? 41.488 33.423 27.941 1.00 26.84 264 HIS A N 1
ATOM 2057 C CA . HIS A 1 264 ? 40.899 34.626 28.567 1.00 26.84 264 HIS A CA 1
ATOM 2058 C C . HIS A 1 264 ? 40.555 35.926 27.780 1.00 26.84 264 HIS A C 1
ATOM 2060 O O . HIS A 1 264 ? 41.277 36.912 27.785 1.00 26.84 264 HIS A O 1
ATOM 2066 N N . ALA A 1 265 ? 39.296 35.971 27.303 1.00 26.12 265 ALA A N 1
ATOM 2067 C CA . ALA A 1 265 ? 38.253 37.010 27.525 1.00 26.12 265 ALA A CA 1
ATOM 2068 C C . ALA A 1 265 ? 38.630 38.524 27.623 1.00 26.12 265 ALA A C 1
ATOM 2070 O O . ALA A 1 265 ? 39.390 38.941 28.488 1.00 26.12 265 ALA A O 1
ATOM 2071 N N . THR A 1 266 ? 37.909 39.451 26.960 1.00 26.66 266 THR A N 1
ATOM 2072 C CA . THR A 1 266 ? 36.649 40.027 27.515 1.00 26.66 266 THR A CA 1
ATOM 2073 C C . THR A 1 266 ? 35.921 41.065 26.609 1.00 26.66 266 THR A C 1
ATOM 2075 O O . THR A 1 266 ? 36.536 41.826 25.881 1.00 26.66 266 THR A O 1
ATOM 2078 N N . LEU A 1 267 ? 34.587 41.167 26.788 1.00 27.69 267 LEU A N 1
ATOM 2079 C CA . LEU A 1 267 ? 33.723 42.383 26.795 1.00 27.69 267 LEU A CA 1
ATOM 2080 C C . LEU A 1 267 ? 33.640 43.409 25.617 1.00 27.69 267 LEU A C 1
ATOM 2082 O O . LEU A 1 267 ? 34.565 44.171 25.377 1.00 27.69 267 LEU A O 1
ATOM 2086 N N . ARG A 1 268 ? 32.370 43.702 25.219 1.00 26.30 268 ARG A N 1
ATOM 2087 C CA . ARG A 1 268 ? 31.829 45.029 24.748 1.00 26.30 268 ARG A CA 1
ATOM 2088 C C . ARG A 1 268 ? 32.299 45.469 23.328 1.00 26.30 268 ARG A C 1
ATOM 2090 O O . ARG A 1 268 ? 33.258 44.923 22.827 1.00 26.30 268 ARG A O 1
ATOM 2097 N N . LYS A 1 269 ? 31.701 46.400 22.546 1.00 28.33 269 LYS A N 1
ATOM 2098 C CA . LYS A 1 269 ? 30.503 47.312 22.509 1.00 28.33 269 LYS A CA 1
ATOM 2099 C C . LYS A 1 269 ? 30.365 47.788 21.010 1.00 28.33 269 LYS A C 1
ATOM 2101 O O . LYS A 1 269 ? 31.352 47.699 20.302 1.00 28.33 269 LYS A O 1
ATOM 2106 N N . ARG A 1 270 ? 29.293 48.351 20.397 1.00 29.39 270 ARG A N 1
ATOM 2107 C CA . ARG A 1 270 ? 27.862 48.611 20.725 1.00 29.39 270 ARG A CA 1
ATOM 2108 C C . ARG A 1 270 ? 27.002 49.025 19.474 1.00 29.39 270 ARG A C 1
ATOM 2110 O O . ARG A 1 270 ? 26.753 50.210 19.296 1.00 29.39 270 ARG A O 1
ATOM 2117 N N . LYS A 1 271 ? 26.439 48.077 18.695 1.00 30.41 271 LYS A N 1
ATOM 2118 C CA . LYS A 1 271 ? 25.125 48.173 17.967 1.00 30.41 271 LYS A CA 1
ATOM 2119 C C . LYS A 1 271 ? 24.785 49.451 17.139 1.00 30.41 271 LYS A C 1
ATOM 2121 O O . LYS A 1 271 ? 24.375 50.446 17.733 1.00 30.41 271 LYS A O 1
ATOM 2126 N N . ARG A 1 272 ? 24.655 49.368 15.795 1.00 28.36 272 ARG A N 1
ATOM 2127 C CA . ARG A 1 272 ? 23.753 50.267 15.014 1.00 28.36 272 ARG A CA 1
ATOM 2128 C C . ARG A 1 272 ? 23.215 49.695 13.677 1.00 28.36 272 ARG A C 1
ATOM 2130 O O . ARG A 1 272 ? 23.967 49.338 12.787 1.00 28.36 272 ARG A O 1
ATOM 2137 N N . 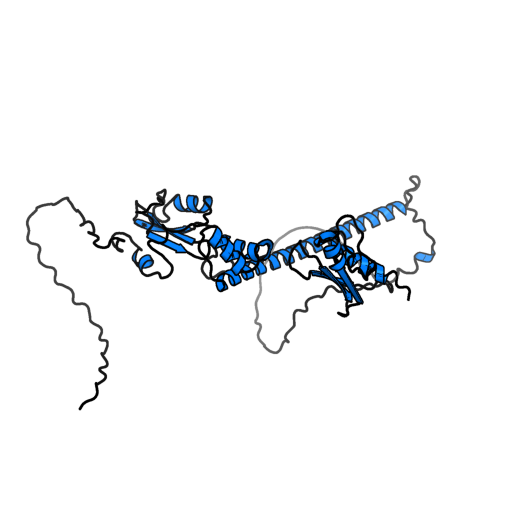ARG A 1 273 ? 21.875 49.634 13.623 1.00 28.80 273 ARG A N 1
ATOM 2138 C CA . ARG A 1 273 ? 20.911 49.940 12.535 1.00 28.80 273 ARG A CA 1
ATOM 2139 C C . ARG A 1 273 ? 21.301 49.727 11.056 1.00 28.80 273 ARG A C 1
ATOM 2141 O O . ARG A 1 273 ? 22.079 50.493 10.507 1.00 28.80 273 ARG A O 1
ATOM 2148 N N . ARG A 1 274 ? 20.559 48.829 10.389 1.00 29.12 274 ARG A N 1
ATOM 2149 C CA . ARG A 1 274 ? 20.265 48.873 8.942 1.00 29.12 274 ARG A CA 1
ATOM 2150 C C . ARG A 1 274 ? 18.935 49.602 8.700 1.00 29.12 274 ARG A C 1
ATOM 2152 O O . ARG A 1 274 ? 17.969 49.290 9.391 1.00 29.12 274 ARG A O 1
ATOM 2159 N N . HIS A 1 275 ? 18.896 50.502 7.719 1.00 30.58 275 HIS A N 1
ATOM 2160 C CA . HIS A 1 275 ? 17.759 50.720 6.813 1.00 30.58 275 HIS A CA 1
ATOM 2161 C C . HIS A 1 275 ? 18.218 51.609 5.655 1.00 30.58 275 HIS A C 1
ATOM 2163 O O . HIS A 1 275 ? 18.732 52.696 5.898 1.00 30.58 275 HIS A O 1
ATOM 2169 N N . ILE A 1 276 ? 18.029 51.115 4.437 1.00 29.23 276 ILE A N 1
ATOM 2170 C CA . ILE A 1 276 ? 17.674 51.821 3.202 1.00 29.23 276 ILE A CA 1
ATOM 2171 C C . ILE A 1 276 ? 17.375 50.685 2.224 1.00 29.23 276 ILE A C 1
ATOM 2173 O O . ILE A 1 276 ? 18.164 49.748 2.089 1.00 29.23 276 ILE A O 1
ATOM 2177 N N . ASP A 1 277 ? 16.196 50.734 1.629 1.00 30.53 277 ASP A N 1
ATOM 2178 C CA . ASP A 1 277 ? 15.750 49.794 0.614 1.00 30.53 277 ASP A CA 1
ATOM 2179 C C . ASP A 1 277 ? 16.087 50.373 -0.765 1.00 30.53 277 ASP A C 1
ATOM 2181 O O . ASP A 1 277 ? 15.961 51.583 -0.953 1.00 30.53 277 ASP A O 1
ATOM 2185 N N . LEU A 1 278 ? 16.491 49.524 -1.718 1.00 33.00 278 LEU A N 1
ATOM 2186 C CA . LEU A 1 278 ? 15.805 49.328 -3.007 1.00 33.00 278 LEU A CA 1
ATOM 2187 C C . LEU A 1 278 ? 16.583 48.366 -3.931 1.00 33.00 278 LEU A C 1
ATOM 2189 O O . LEU A 1 278 ? 17.796 48.218 -3.831 1.00 33.00 278 LEU A O 1
ATOM 2193 N N . ASP A 1 279 ? 15.820 47.694 -4.794 1.00 35.06 279 ASP A N 1
ATOM 2194 C CA . ASP A 1 279 ? 16.195 46.982 -6.026 1.00 35.06 279 ASP A CA 1
ATOM 2195 C C . ASP A 1 279 ? 17.425 46.045 -6.032 1.00 35.06 279 ASP A C 1
ATOM 2197 O O . ASP A 1 279 ? 18.557 46.415 -6.331 1.00 35.06 279 ASP A O 1
ATOM 2201 N N . GLY A 1 280 ? 17.148 44.745 -5.843 1.00 29.77 280 GLY A N 1
ATOM 2202 C CA . GLY A 1 280 ? 18.071 43.633 -6.098 1.00 29.77 280 GLY A CA 1
ATOM 2203 C C . GLY A 1 280 ? 17.386 42.509 -6.888 1.00 29.77 280 GLY A C 1
ATOM 2204 O O . GLY A 1 280 ? 16.356 41.982 -6.469 1.00 29.77 280 GLY A O 1
ATOM 2205 N N . ALA A 1 281 ? 17.935 42.158 -8.053 1.00 34.91 281 ALA A N 1
ATOM 2206 C CA . ALA A 1 281 ? 17.267 41.333 -9.064 1.00 34.91 281 ALA A CA 1
ATOM 2207 C C . ALA A 1 281 ? 16.928 39.884 -8.640 1.00 34.91 281 ALA A C 1
ATOM 2209 O O . ALA A 1 281 ? 17.616 39.249 -7.838 1.00 34.91 281 ALA A O 1
ATOM 2210 N N . ARG A 1 282 ? 15.904 39.307 -9.294 1.00 38.66 282 ARG A N 1
ATOM 2211 C CA . ARG A 1 282 ? 15.630 37.857 -9.279 1.00 38.66 282 ARG A CA 1
ATOM 2212 C C . ARG A 1 282 ? 16.861 37.089 -9.770 1.00 38.66 282 ARG A C 1
ATOM 2214 O O . ARG A 1 282 ? 17.216 37.212 -10.939 1.00 38.66 282 ARG A O 1
ATOM 2221 N N . ASN A 1 283 ? 17.428 36.220 -8.936 1.00 35.88 283 ASN A N 1
ATOM 2222 C CA . ASN A 1 283 ? 18.503 35.319 -9.348 1.00 35.88 283 ASN A CA 1
ATOM 2223 C C . ASN A 1 283 ? 17.961 33.879 -9.507 1.00 35.88 283 ASN A C 1
ATOM 2225 O O . ASN A 1 283 ? 17.583 33.266 -8.503 1.00 35.88 283 ASN A O 1
ATOM 2229 N N . PRO A 1 284 ? 17.836 33.332 -10.733 1.00 41.66 284 PRO A N 1
ATOM 2230 C CA . PRO A 1 284 ? 17.319 31.984 -10.942 1.00 41.66 284 PRO A CA 1
ATOM 2231 C C . PRO A 1 284 ? 18.373 30.937 -10.559 1.00 41.66 284 PRO A C 1
ATOM 2233 O O . PRO A 1 284 ? 19.490 30.949 -11.073 1.00 41.66 284 PRO A O 1
ATOM 2236 N N . SER A 1 285 ? 18.009 29.981 -9.700 1.00 39.00 285 SER A N 1
ATOM 2237 C CA . SER A 1 285 ? 18.886 28.869 -9.322 1.00 39.00 285 SER A CA 1
ATOM 2238 C C . SER A 1 285 ? 19.126 27.933 -10.512 1.00 39.00 285 SER A C 1
ATOM 2240 O O . SER A 1 285 ? 18.365 27.004 -10.796 1.00 39.00 285 SER A O 1
ATOM 2242 N N . SER A 1 286 ? 20.211 28.196 -11.238 1.00 40.44 286 SER A N 1
ATOM 2243 C CA . SER A 1 286 ? 20.619 27.431 -12.408 1.00 40.44 286 SER A CA 1
ATOM 2244 C C . SER A 1 286 ? 20.933 25.986 -12.015 1.00 40.44 286 SER A C 1
ATOM 2246 O O . SER A 1 286 ? 21.932 25.680 -11.362 1.00 40.44 286 SER A O 1
ATOM 2248 N N . LYS A 1 287 ? 20.064 25.057 -12.437 1.00 43.75 287 LYS A N 1
ATOM 2249 C CA . LYS A 1 287 ? 20.336 23.617 -12.359 1.00 43.75 287 LYS A CA 1
ATOM 2250 C C . LYS A 1 287 ? 21.654 23.350 -13.093 1.00 43.75 287 LYS A C 1
ATOM 2252 O O . LYS A 1 287 ? 21.683 23.432 -14.323 1.00 43.75 287 LYS A O 1
ATOM 2257 N N . LYS A 1 288 ? 22.729 23.033 -12.360 1.00 41.03 288 LYS A N 1
ATOM 2258 C CA . LYS A 1 288 ? 24.017 22.624 -12.940 1.00 41.03 288 LYS A CA 1
ATOM 2259 C C . LYS A 1 288 ? 23.808 21.332 -13.737 1.00 41.03 288 LYS A C 1
ATOM 2261 O O . LYS A 1 288 ? 23.853 20.240 -13.182 1.00 41.03 288 LYS A O 1
ATOM 2266 N N . LYS A 1 289 ? 23.542 21.458 -15.042 1.00 43.59 289 LYS A N 1
ATOM 2267 C CA . LYS A 1 289 ? 23.556 20.325 -15.973 1.00 43.59 289 LYS A CA 1
ATOM 2268 C C . LYS A 1 289 ? 24.968 19.743 -15.962 1.00 43.59 289 LYS A C 1
ATOM 2270 O O . LYS A 1 289 ? 25.908 20.460 -16.303 1.00 43.59 289 LYS A O 1
ATOM 2275 N N . LEU A 1 290 ? 25.105 18.467 -15.610 1.00 41.94 290 LEU A N 1
ATOM 2276 C CA . LEU A 1 290 ? 26.358 17.734 -15.775 1.00 41.94 290 LEU A CA 1
ATOM 2277 C C . LEU A 1 290 ? 26.730 17.742 -17.264 1.00 41.94 290 LEU A C 1
ATOM 2279 O O . LEU A 1 290 ? 26.085 17.091 -18.089 1.00 41.94 290 LEU A O 1
ATOM 2283 N N . LYS A 1 291 ? 27.743 18.536 -17.627 1.00 41.38 291 LYS A N 1
ATOM 2284 C CA . LYS A 1 291 ? 28.308 18.548 -18.976 1.00 41.38 291 LYS A CA 1
ATOM 2285 C C . LYS A 1 291 ? 29.238 17.344 -19.125 1.00 41.38 291 LYS A C 1
ATOM 2287 O O . LYS A 1 291 ? 30.448 17.491 -19.023 1.00 41.38 291 LYS A O 1
ATOM 2292 N N . PHE A 1 292 ? 28.682 16.183 -19.466 1.00 47.06 292 PHE A N 1
ATOM 2293 C CA . PHE A 1 292 ? 29.473 15.175 -20.170 1.00 47.06 292 PHE A CA 1
ATOM 2294 C C . PHE A 1 292 ? 29.943 15.790 -21.492 1.00 47.06 292 PHE A C 1
ATOM 2296 O O . PHE A 1 292 ? 29.133 16.110 -22.373 1.00 47.06 292 PHE A O 1
ATOM 2303 N N . MET A 1 293 ? 31.242 16.044 -21.589 1.00 44.84 293 MET A N 1
ATOM 2304 C CA . MET A 1 293 ? 31.891 16.681 -22.726 1.00 44.84 293 MET A CA 1
ATOM 2305 C C . MET A 1 293 ? 33.179 15.907 -23.009 1.00 44.84 293 MET A C 1
ATOM 2307 O O . MET A 1 293 ? 34.170 16.145 -22.325 1.00 44.84 293 MET A O 1
ATOM 2311 N N . PRO A 1 294 ? 33.163 14.965 -23.971 1.00 44.91 294 PRO A N 1
ATOM 2312 C CA . PRO A 1 294 ? 34.390 14.350 -24.456 1.00 44.91 294 PRO A CA 1
ATOM 2313 C C . PRO A 1 294 ? 35.322 15.452 -24.965 1.00 44.91 294 PRO A C 1
ATOM 2315 O O . PRO A 1 294 ? 34.910 16.288 -25.771 1.00 44.91 294 PRO A O 1
ATOM 2318 N N . THR A 1 295 ? 36.549 15.486 -24.454 1.00 52.19 295 THR A N 1
ATOM 2319 C CA . THR A 1 295 ? 37.614 16.396 -24.906 1.00 52.19 295 THR A CA 1
ATOM 2320 C C . THR A 1 295 ? 38.416 15.815 -26.074 1.00 52.19 295 THR A C 1
ATOM 2322 O O . THR A 1 295 ? 39.162 16.538 -26.730 1.00 52.19 295 THR A O 1
ATOM 2325 N N . SER A 1 296 ? 38.222 14.532 -26.386 1.00 46.75 296 SER A N 1
ATOM 2326 C CA . SER A 1 296 ? 38.723 13.862 -27.583 1.00 46.75 296 SER A CA 1
ATOM 2327 C C . SER A 1 296 ? 37.916 14.242 -28.834 1.00 46.75 296 SER A C 1
ATOM 2329 O O . SER A 1 296 ? 36.691 14.352 -28.796 1.00 46.75 296 SER A O 1
ATOM 2331 N N . LYS A 1 297 ? 38.592 14.367 -29.987 1.00 51.34 297 LYS A N 1
ATOM 2332 C CA . LYS A 1 297 ? 37.930 14.470 -31.309 1.00 51.34 297 LYS A CA 1
ATOM 2333 C C . LYS A 1 297 ? 37.295 13.146 -31.775 1.00 51.34 297 LYS A C 1
ATOM 2335 O O . LYS A 1 297 ? 36.590 13.130 -32.777 1.00 51.34 297 LYS A O 1
ATOM 2340 N N . SER A 1 298 ? 37.524 12.057 -31.044 1.00 56.88 298 SER A N 1
ATOM 2341 C CA . SER A 1 298 ? 36.904 10.743 -31.211 1.00 56.88 298 SER A CA 1
ATOM 2342 C C . SER A 1 298 ? 35.886 10.473 -30.091 1.00 56.88 298 SER A C 1
ATOM 2344 O O . SER A 1 298 ? 36.133 10.795 -28.928 1.00 56.88 298 SER A O 1
ATOM 2346 N N . GLY A 1 299 ? 34.747 9.861 -30.437 1.00 61.09 299 GLY A N 1
ATOM 2347 C CA . GLY A 1 299 ? 33.707 9.432 -29.487 1.00 61.09 299 GLY A CA 1
ATOM 2348 C C . GLY A 1 299 ? 32.449 10.313 -29.458 1.00 61.09 299 GLY A C 1
ATOM 2349 O O . GLY A 1 299 ? 32.353 11.276 -28.697 1.00 61.09 299 GLY A O 1
ATOM 2350 N N . MET A 1 300 ? 31.426 9.940 -30.234 1.00 69.31 300 MET A N 1
ATOM 2351 C CA . MET A 1 300 ? 30.094 10.553 -30.149 1.00 69.31 300 MET A CA 1
ATOM 2352 C C . MET A 1 300 ? 29.291 9.952 -28.985 1.00 69.31 300 MET A C 1
ATOM 2354 O O . MET A 1 300 ? 28.951 8.772 -29.003 1.00 69.31 300 MET A O 1
ATOM 2358 N N . THR A 1 301 ? 28.916 10.769 -27.996 1.00 77.62 301 THR A N 1
ATOM 2359 C CA . THR A 1 301 ? 28.008 10.334 -26.921 1.00 77.62 301 THR A CA 1
ATOM 2360 C C . THR A 1 301 ? 26.582 10.142 -27.449 1.00 77.62 301 THR A C 1
ATOM 2362 O O . THR A 1 301 ? 25.972 11.086 -27.965 1.00 77.62 301 THR A O 1
ATOM 2365 N N . VAL A 1 302 ? 26.035 8.941 -27.260 1.00 84.12 302 VAL A N 1
ATOM 2366 C CA . VAL A 1 302 ? 24.658 8.564 -27.618 1.00 84.12 302 VAL A CA 1
ATOM 2367 C C . VAL A 1 302 ? 23.922 7.996 -26.405 1.00 84.12 302 VAL A C 1
ATOM 2369 O O . VAL A 1 302 ? 24.542 7.471 -25.483 1.00 84.12 302 VAL A O 1
ATOM 2372 N N . SER A 1 303 ? 22.596 8.095 -26.409 1.00 88.25 303 SER A N 1
ATOM 2373 C CA . SER A 1 303 ? 21.704 7.414 -25.470 1.00 88.25 303 SER A CA 1
ATOM 2374 C C . SER A 1 303 ? 20.931 6.326 -26.214 1.00 88.25 303 SER A C 1
ATOM 2376 O O . SER A 1 303 ? 20.570 6.527 -27.373 1.00 88.25 303 SER A O 1
ATOM 2378 N N . ALA A 1 304 ? 20.686 5.187 -25.570 1.00 89.50 304 ALA A N 1
ATOM 2379 C CA . ALA A 1 304 ? 19.776 4.163 -26.071 1.00 89.50 304 ALA A CA 1
ATOM 2380 C C . ALA A 1 304 ? 18.445 4.256 -25.315 1.00 89.50 304 ALA A C 1
ATOM 2382 O O . ALA A 1 304 ? 18.442 4.284 -24.086 1.00 89.50 304 ALA A O 1
ATOM 2383 N N . ASP A 1 305 ? 17.336 4.278 -26.050 1.00 89.94 305 ASP A N 1
ATOM 2384 C CA . ASP A 1 305 ? 15.974 4.145 -25.523 1.00 89.94 305 ASP A CA 1
ATOM 2385 C C . ASP A 1 305 ? 15.318 2.901 -26.141 1.00 89.94 305 ASP A C 1
ATOM 2387 O O . ASP A 1 305 ? 15.530 2.627 -27.327 1.00 89.94 305 ASP A O 1
ATOM 2391 N N . HIS A 1 306 ? 14.555 2.130 -25.361 1.00 89.81 306 HIS A N 1
ATOM 2392 C CA . HIS A 1 306 ? 13.952 0.871 -25.809 1.00 89.81 306 HIS A CA 1
ATOM 2393 C C . HIS A 1 306 ? 12.482 0.748 -25.403 1.00 89.81 306 HIS A C 1
ATOM 2395 O O . HIS A 1 306 ? 12.122 0.841 -24.230 1.00 89.81 306 HIS A O 1
ATOM 2401 N N . GLY A 1 307 ? 11.629 0.449 -26.383 1.00 89.50 307 GLY A N 1
ATOM 2402 C CA . GLY A 1 307 ? 10.204 0.223 -26.182 1.00 89.50 307 GLY A CA 1
ATOM 2403 C C . GLY A 1 307 ? 9.752 -1.157 -26.654 1.00 89.50 307 GLY A C 1
ATOM 2404 O O . GLY A 1 307 ? 10.063 -1.602 -27.758 1.00 89.50 307 GLY A O 1
ATOM 2405 N N . TRP A 1 308 ? 8.935 -1.825 -25.841 1.00 90.44 308 TRP A N 1
ATOM 2406 C CA . TRP A 1 308 ? 8.201 -3.024 -26.250 1.00 90.44 308 TRP A CA 1
ATOM 2407 C C . TRP A 1 308 ? 6.803 -2.656 -26.751 1.00 90.44 308 TRP A C 1
ATOM 2409 O O . TRP A 1 308 ? 6.112 -1.835 -26.148 1.00 90.44 308 TRP A O 1
ATOM 2419 N N . GLN A 1 309 ? 6.332 -3.315 -27.816 1.00 83.81 309 GLN A N 1
ATOM 2420 C CA . GLN A 1 309 ? 4.991 -3.056 -28.373 1.00 83.81 309 GLN A CA 1
ATOM 2421 C C . GLN A 1 309 ? 3.854 -3.447 -27.406 1.00 83.81 309 GLN A C 1
ATOM 2423 O O . GLN A 1 309 ? 2.740 -2.934 -27.501 1.00 83.81 309 GLN A O 1
ATOM 2428 N N . LYS A 1 310 ? 4.135 -4.352 -26.462 1.00 81.19 310 LYS A N 1
ATOM 2429 C CA . LYS A 1 310 ? 3.261 -4.720 -25.346 1.00 81.19 310 LYS A CA 1
ATOM 2430 C C . LYS A 1 310 ? 4.014 -4.476 -24.033 1.00 81.19 310 LYS A C 1
ATOM 2432 O O . LYS A 1 310 ? 5.209 -4.743 -23.937 1.00 81.19 310 LYS A O 1
ATOM 2437 N N . LYS A 1 311 ? 3.321 -4.004 -22.994 1.00 65.12 311 LYS A N 1
ATOM 2438 C CA . LYS A 1 311 ? 3.890 -3.941 -21.638 1.00 65.12 311 LYS A CA 1
ATOM 2439 C C . LYS A 1 311 ? 3.880 -5.336 -21.003 1.00 65.12 311 LYS A C 1
ATOM 2441 O O . LYS A 1 311 ? 2.806 -5.908 -20.828 1.00 65.12 311 LYS A O 1
ATOM 2446 N N . GLY A 1 312 ? 5.060 -5.859 -20.667 1.00 62.28 312 GLY A N 1
ATOM 2447 C CA . GLY A 1 312 ? 5.243 -7.155 -20.004 1.00 62.28 312 GLY A CA 1
ATOM 2448 C C . GLY A 1 312 ? 6.408 -7.979 -20.568 1.00 62.28 312 GLY A C 1
ATOM 2449 O O . GLY A 1 312 ? 6.901 -7.725 -21.666 1.00 62.28 312 GLY A O 1
ATOM 2450 N N . PHE A 1 313 ? 6.830 -9.001 -19.819 1.00 67.75 313 PHE A N 1
ATOM 2451 C CA . PHE A 1 313 ? 7.961 -9.876 -20.172 1.00 67.75 313 PHE A CA 1
ATOM 2452 C C . PHE A 1 313 ? 7.671 -10.876 -21.312 1.00 67.75 313 PHE A C 1
ATOM 2454 O O . PHE A 1 313 ? 8.565 -11.618 -21.722 1.00 67.75 313 PHE A O 1
ATOM 2461 N N . ASP A 1 314 ? 6.442 -10.918 -21.838 1.00 81.31 314 ASP A N 1
ATOM 2462 C CA . ASP A 1 314 ? 6.021 -11.840 -22.902 1.00 81.31 314 ASP A CA 1
ATOM 2463 C C . ASP A 1 314 ? 6.059 -11.229 -24.316 1.00 81.31 314 ASP A C 1
ATOM 2465 O O . ASP A 1 314 ? 5.675 -11.886 -25.284 1.00 81.31 314 ASP A O 1
ATOM 2469 N N . SER A 1 315 ? 6.556 -9.995 -24.455 1.00 85.06 315 SER A N 1
ATOM 2470 C CA . SER A 1 315 ? 6.599 -9.278 -25.731 1.00 85.06 315 SER A CA 1
ATOM 2471 C C . SER A 1 315 ? 7.282 -10.052 -26.862 1.00 85.06 315 SER A C 1
ATOM 2473 O O . SER A 1 315 ? 8.324 -10.699 -26.702 1.00 85.06 315 SER A O 1
ATOM 2475 N N . LEU A 1 316 ? 6.654 -9.971 -28.037 1.00 88.62 316 LEU A N 1
ATOM 2476 C CA . LEU A 1 316 ? 7.114 -10.589 -29.281 1.00 88.62 316 LEU A CA 1
ATOM 2477 C C . LEU A 1 316 ? 7.920 -9.618 -30.152 1.00 88.62 316 LEU A C 1
ATOM 2479 O O . LEU A 1 316 ? 8.554 -10.062 -31.108 1.00 88.62 316 LEU A O 1
ATOM 2483 N N . THR A 1 317 ? 7.889 -8.324 -29.826 1.00 90.00 317 THR A N 1
ATOM 2484 C CA . THR A 1 317 ? 8.480 -7.224 -30.595 1.00 90.00 317 THR A CA 1
ATOM 2485 C C . THR A 1 317 ? 8.999 -6.110 -29.686 1.00 90.00 317 THR A C 1
ATOM 2487 O O . THR A 1 317 ? 8.345 -5.746 -28.701 1.00 90.00 317 THR A O 1
ATOM 2490 N N . GLY A 1 318 ? 10.154 -5.552 -30.047 1.00 91.62 318 GLY A N 1
ATOM 2491 C CA . GLY A 1 318 ? 10.784 -4.410 -29.386 1.00 91.62 318 GLY A CA 1
ATOM 2492 C C . GLY A 1 318 ? 11.463 -3.482 -30.397 1.00 91.62 318 GLY A C 1
ATOM 2493 O O . GLY A 1 318 ? 11.788 -3.903 -31.508 1.00 91.62 318 GLY A O 1
ATOM 2494 N N . HIS A 1 319 ? 11.654 -2.220 -30.030 1.00 92.25 319 HIS A N 1
ATOM 2495 C CA . HIS A 1 319 ? 12.306 -1.197 -30.848 1.00 92.25 319 HIS A CA 1
ATOM 2496 C C . HIS A 1 319 ? 13.306 -0.401 -30.006 1.00 92.25 319 HIS A C 1
ATOM 2498 O O . HIS A 1 319 ? 12.947 0.106 -28.947 1.00 92.25 319 HIS A O 1
ATOM 2504 N N . THR A 1 320 ? 14.545 -0.287 -30.485 1.00 92.25 320 THR A N 1
ATOM 2505 C CA . THR A 1 320 ? 15.598 0.540 -29.880 1.00 92.25 320 THR A CA 1
ATOM 2506 C C . THR A 1 320 ? 15.863 1.756 -30.750 1.00 92.25 320 THR A C 1
ATOM 2508 O O . THR A 1 320 ? 16.065 1.610 -31.958 1.00 92.25 320 THR A O 1
ATOM 2511 N N . PHE A 1 321 ? 15.945 2.930 -30.133 1.00 93.00 321 PHE A N 1
ATOM 2512 C CA . PHE A 1 321 ? 16.436 4.157 -30.751 1.00 93.00 321 PHE A CA 1
ATOM 2513 C C . PHE A 1 321 ? 17.794 4.525 -30.148 1.00 93.00 321 PHE A C 1
ATOM 2515 O O . PHE A 1 321 ? 17.910 4.671 -28.933 1.00 93.00 321 PHE A O 1
ATOM 2522 N N . LEU A 1 322 ? 18.815 4.719 -30.988 1.00 90.69 322 LEU A N 1
ATOM 2523 C CA . LEU A 1 322 ? 20.015 5.457 -30.587 1.00 90.69 322 LEU A CA 1
ATOM 2524 C C . LEU A 1 322 ? 19.780 6.941 -30.846 1.00 90.69 322 LEU A C 1
ATOM 2526 O O . LEU A 1 322 ? 19.520 7.341 -31.981 1.00 90.69 322 LEU A O 1
ATOM 2530 N N . ILE A 1 323 ? 19.874 7.751 -29.798 1.00 91.12 323 ILE A N 1
ATOM 2531 C CA . ILE A 1 323 ? 19.542 9.175 -29.791 1.00 91.12 323 ILE A CA 1
ATOM 2532 C C . ILE A 1 323 ? 20.813 9.970 -29.485 1.00 91.12 323 ILE A C 1
ATOM 2534 O O . ILE A 1 323 ? 21.502 9.721 -28.494 1.00 91.12 323 ILE A O 1
ATOM 2538 N N . SER A 1 324 ? 21.144 10.939 -30.336 1.00 86.56 324 SER A N 1
ATOM 2539 C CA . SER A 1 324 ? 22.290 11.822 -30.121 1.00 86.56 324 SER A CA 1
ATOM 2540 C C . SER A 1 324 ? 22.006 12.879 -29.052 1.00 86.56 324 SER A C 1
ATOM 2542 O O . SER A 1 324 ? 20.861 13.241 -28.782 1.00 86.56 324 SER A O 1
ATOM 2544 N N . LYS A 1 325 ? 23.070 13.500 -28.534 1.00 81.44 325 LYS A N 1
ATOM 2545 C CA . LYS A 1 325 ? 23.016 14.694 -27.666 1.00 81.44 325 LYS A CA 1
ATOM 2546 C C . LYS A 1 325 ? 22.255 15.898 -28.271 1.00 81.44 325 LYS A C 1
ATOM 2548 O O . LYS A 1 325 ? 21.988 16.865 -27.563 1.00 81.44 325 LYS A O 1
ATOM 2553 N N . GLN A 1 326 ? 21.912 15.852 -29.563 1.00 82.12 326 GLN A N 1
ATOM 2554 C CA . GLN A 1 326 ? 21.099 16.846 -30.280 1.00 82.12 326 GLN A CA 1
ATOM 2555 C C . GLN A 1 326 ? 19.617 16.426 -30.419 1.00 82.12 326 GLN A C 1
ATOM 2557 O O . GLN A 1 326 ? 18.892 17.022 -31.211 1.00 82.12 326 GLN A O 1
ATOM 2562 N N . ASN A 1 327 ? 19.171 15.385 -29.703 1.00 80.75 327 ASN A N 1
ATOM 2563 C CA . ASN A 1 327 ? 17.841 14.763 -29.808 1.00 80.75 327 ASN A CA 1
ATOM 2564 C C . ASN A 1 327 ? 17.494 14.227 -31.215 1.00 80.75 327 ASN A C 1
ATOM 2566 O O . ASN A 1 327 ? 16.320 14.081 -31.554 1.00 80.75 327 ASN A O 1
ATOM 2570 N N . LYS A 1 328 ? 18.501 13.916 -32.042 1.00 85.75 328 LYS A N 1
ATOM 2571 C CA . LYS A 1 328 ? 18.306 13.253 -33.342 1.00 85.75 328 LYS A CA 1
ATOM 2572 C C . LYS A 1 328 ? 18.433 11.743 -33.170 1.00 85.75 328 LYS A C 1
ATOM 2574 O O . LYS A 1 328 ? 19.407 11.287 -32.573 1.00 85.75 328 LYS A O 1
ATOM 2579 N N . VAL A 1 329 ? 17.496 10.976 -33.725 1.00 89.06 329 VAL A N 1
ATOM 2580 C CA . VAL A 1 329 ? 17.641 9.518 -33.851 1.00 89.06 329 VAL A CA 1
ATOM 2581 C C . VAL A 1 329 ? 18.719 9.231 -34.899 1.00 89.06 329 VAL A C 1
ATOM 2583 O O . VAL A 1 329 ? 18.617 9.691 -36.032 1.00 89.06 329 VAL A O 1
ATOM 2586 N N . LEU A 1 330 ? 19.756 8.499 -34.499 1.00 88.06 330 LEU A N 1
ATOM 2587 C CA . LEU A 1 330 ? 20.890 8.088 -35.333 1.00 88.06 330 LEU A CA 1
ATOM 2588 C C . LEU A 1 330 ? 20.666 6.698 -35.937 1.00 88.06 330 LEU A C 1
ATOM 2590 O O . LEU A 1 330 ? 20.949 6.467 -37.109 1.00 88.06 330 LEU A O 1
ATOM 2594 N N . LYS A 1 331 ? 20.123 5.775 -35.135 1.00 90.62 331 LYS A N 1
ATOM 2595 C CA . LYS A 1 331 ? 19.801 4.405 -35.544 1.00 90.62 331 LYS A CA 1
ATOM 2596 C C . LYS A 1 331 ? 18.475 3.974 -34.931 1.00 90.62 331 LYS A C 1
ATOM 2598 O O . LYS A 1 331 ? 18.170 4.338 -33.798 1.00 90.62 331 LYS A O 1
ATOM 2603 N N . THR A 1 332 ? 17.721 3.166 -35.669 1.00 92.56 332 THR A N 1
ATOM 2604 C CA . THR A 1 332 ? 16.587 2.397 -35.142 1.00 92.56 332 THR A CA 1
ATOM 2605 C C . THR A 1 332 ? 16.854 0.919 -35.397 1.00 92.56 332 THR A C 1
ATOM 2607 O O . THR A 1 332 ? 17.179 0.556 -36.526 1.00 92.56 332 THR A O 1
ATOM 2610 N N . VAL A 1 333 ? 16.694 0.073 -34.381 1.00 92.81 333 VAL A N 1
ATOM 2611 C CA . VAL A 1 333 ? 16.748 -1.393 -34.507 1.00 92.81 333 VAL A CA 1
ATOM 2612 C C . VAL A 1 333 ? 15.416 -1.970 -34.046 1.00 92.81 333 VAL A C 1
ATOM 2614 O O . VAL A 1 333 ? 14.899 -1.584 -32.999 1.00 92.81 333 VAL A O 1
ATOM 2617 N N . ILE A 1 334 ? 14.844 -2.887 -34.829 1.00 92.06 334 ILE A N 1
ATOM 2618 C CA . ILE A 1 334 ? 13.563 -3.537 -34.530 1.00 92.06 334 ILE A CA 1
ATOM 2619 C C . ILE A 1 334 ? 13.812 -5.033 -34.348 1.00 92.06 334 ILE A C 1
ATOM 2621 O O . ILE A 1 334 ? 14.323 -5.706 -35.243 1.00 92.06 334 ILE A O 1
ATOM 2625 N N . THR A 1 335 ? 13.428 -5.564 -33.190 1.00 91.56 335 THR A N 1
ATOM 2626 C CA . THR A 1 335 ? 13.540 -6.990 -32.868 1.00 91.56 335 THR A CA 1
ATOM 2627 C C . THR A 1 335 ? 12.175 -7.662 -32.906 1.00 91.56 335 THR A C 1
ATOM 2629 O O . THR A 1 335 ? 11.190 -7.142 -32.383 1.00 91.56 335 THR A O 1
ATOM 2632 N N . HIS A 1 336 ? 12.114 -8.860 -33.486 1.00 90.62 336 HIS A N 1
ATOM 2633 C CA . HIS A 1 336 ? 10.949 -9.740 -33.464 1.00 90.62 336 HIS A CA 1
ATOM 2634 C C . HIS A 1 336 ? 11.363 -11.146 -33.013 1.00 90.62 336 HIS A C 1
ATOM 2636 O O . HIS A 1 336 ? 12.293 -11.734 -33.561 1.00 90.62 336 HIS A O 1
ATOM 2642 N N . ARG A 1 337 ? 10.606 -11.734 -32.079 1.00 89.50 337 ARG A N 1
ATOM 2643 C CA . ARG A 1 337 ? 10.735 -13.138 -31.626 1.00 89.50 337 ARG A CA 1
ATOM 2644 C C . ARG A 1 337 ? 9.899 -14.125 -32.438 1.00 89.50 337 ARG A C 1
ATOM 2646 O O . ARG A 1 337 ? 10.014 -15.332 -32.259 1.00 89.50 337 ARG A O 1
ATOM 2653 N N . THR A 1 338 ? 9.019 -13.628 -33.307 1.00 86.31 338 THR A N 1
ATOM 2654 C CA . THR A 1 338 ? 8.151 -14.464 -34.146 1.00 86.31 338 THR A CA 1
ATOM 2655 C C . THR A 1 338 ? 7.866 -13.806 -35.489 1.00 86.31 338 THR A C 1
ATOM 2657 O O . THR A 1 338 ? 7.319 -12.705 -35.527 1.00 86.31 338 THR A O 1
ATOM 2660 N N . CYS A 1 339 ? 8.106 -14.522 -36.588 1.00 87.62 339 CYS A N 1
ATOM 2661 C CA . CYS A 1 339 ? 7.493 -14.209 -37.878 1.00 87.62 339 CYS A CA 1
ATOM 2662 C C . CYS A 1 339 ? 6.147 -14.944 -38.008 1.00 87.62 339 CYS A C 1
ATOM 2664 O O . CYS A 1 339 ? 6.060 -16.140 -37.716 1.00 87.62 339 CYS A O 1
ATOM 2666 N N . GLY A 1 340 ? 5.106 -14.252 -38.485 1.00 82.38 340 GLY A N 1
ATOM 2667 C CA . GLY A 1 340 ? 3.773 -14.832 -38.689 1.00 82.38 340 GLY A CA 1
ATOM 2668 C C . GLY A 1 340 ? 3.770 -16.034 -39.641 1.00 82.38 340 GLY A C 1
ATOM 2669 O O . GLY A 1 340 ? 3.166 -17.056 -39.320 1.00 82.38 340 GLY A O 1
ATOM 2670 N N . LYS A 1 341 ? 4.513 -15.964 -40.757 1.00 82.94 341 LYS A N 1
ATOM 2671 C CA . LYS A 1 341 ? 4.597 -17.053 -41.749 1.00 82.94 341 LYS A CA 1
ATOM 2672 C C . LYS A 1 341 ? 5.298 -18.292 -41.173 1.00 82.94 341 LYS A C 1
ATOM 2674 O O . LYS A 1 341 ? 4.770 -19.393 -41.301 1.00 82.94 341 LYS A O 1
ATOM 2679 N N . CYS A 1 342 ? 6.399 -18.119 -40.432 1.00 85.00 342 CYS A N 1
ATOM 2680 C CA . CYS A 1 342 ? 7.042 -19.207 -39.678 1.00 85.00 342 CYS A CA 1
ATOM 2681 C C . CYS A 1 342 ? 6.108 -19.828 -38.626 1.00 85.00 342 CYS A C 1
ATOM 2683 O O . CYS A 1 342 ? 6.007 -21.051 -38.535 1.00 85.00 342 CYS A O 1
ATOM 2685 N N . LYS A 1 343 ? 5.403 -18.997 -37.844 1.00 87.62 343 LYS A N 1
ATOM 2686 C CA . LYS A 1 343 ? 4.485 -19.445 -36.781 1.00 87.62 343 LYS A CA 1
ATOM 2687 C C . LYS A 1 343 ? 3.290 -20.221 -37.345 1.00 87.62 343 LYS A C 1
ATOM 2689 O O . LYS A 1 343 ? 2.913 -21.244 -36.778 1.00 87.62 343 LYS A O 1
ATOM 2694 N N . TRP A 1 344 ? 2.730 -19.768 -38.468 1.00 88.12 344 TRP A N 1
ATOM 2695 C CA . TRP A 1 344 ? 1.670 -20.473 -39.191 1.00 88.12 344 TRP A CA 1
ATOM 2696 C C . TRP A 1 344 ? 2.167 -21.811 -39.745 1.00 88.12 344 TRP A C 1
ATOM 2698 O O . TRP A 1 344 ? 1.512 -22.832 -39.549 1.00 88.12 344 TRP A O 1
ATOM 2708 N N . TRP A 1 345 ? 3.345 -21.840 -40.376 1.00 85.19 345 TRP A N 1
ATOM 2709 C CA . TRP A 1 345 ? 3.868 -23.066 -40.982 1.00 85.19 345 TRP A CA 1
ATOM 2710 C C . TRP A 1 345 ? 4.204 -24.131 -39.932 1.00 85.19 345 TRP A C 1
ATOM 2712 O O . TRP A 1 345 ? 3.759 -25.268 -40.055 1.00 85.19 345 TRP A O 1
ATOM 2722 N N . LYS A 1 346 ? 4.871 -23.748 -38.831 1.00 86.81 346 LYS A N 1
ATOM 2723 C CA . LYS A 1 346 ? 5.166 -24.652 -37.703 1.00 86.81 346 LYS A CA 1
ATOM 2724 C C . LYS A 1 346 ? 3.900 -25.244 -37.061 1.00 86.81 346 LYS A C 1
ATOM 2726 O O . LYS A 1 346 ? 3.968 -26.341 -36.518 1.00 86.81 346 LYS A O 1
ATOM 2731 N N . ARG A 1 347 ? 2.762 -24.536 -37.113 1.00 87.88 347 ARG A N 1
ATOM 2732 C CA . ARG A 1 347 ? 1.473 -25.013 -36.579 1.00 87.88 347 ARG A CA 1
ATOM 2733 C C . ARG A 1 347 ? 0.729 -25.943 -37.542 1.00 87.88 347 ARG A C 1
ATOM 2735 O O . ARG A 1 347 ? 0.138 -26.906 -37.078 1.00 87.88 347 ARG A O 1
ATOM 2742 N N . ASN A 1 348 ? 0.730 -25.644 -38.843 1.00 85.31 348 ASN A N 1
ATOM 2743 C CA . ASN A 1 348 ? -0.132 -26.327 -39.820 1.00 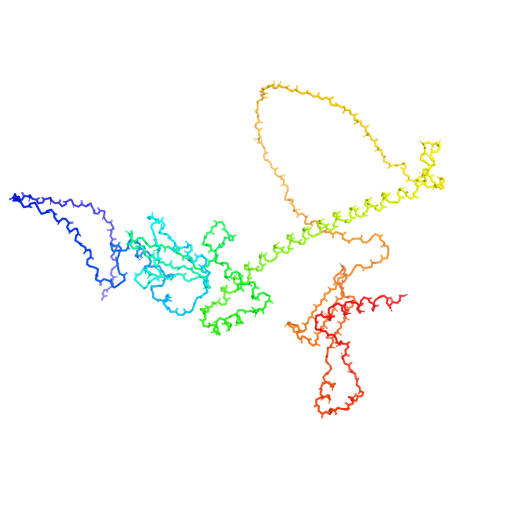85.31 348 ASN A CA 1
ATOM 2744 C C . ASN A 1 348 ? 0.592 -27.373 -40.687 1.00 85.31 348 ASN A C 1
ATOM 2746 O O . ASN A 1 348 ? -0.068 -28.190 -41.319 1.00 85.31 348 ASN A O 1
ATOM 2750 N N . LYS A 1 349 ? 1.932 -27.362 -40.735 1.00 86.88 349 LYS A N 1
ATOM 2751 C CA . LYS A 1 349 ? 2.765 -28.366 -41.422 1.00 86.88 349 LYS A CA 1
ATOM 2752 C C . LYS A 1 349 ? 4.000 -28.736 -40.575 1.00 86.88 349 LYS A C 1
ATOM 2754 O O . LYS A 1 349 ? 5.130 -28.423 -40.973 1.00 86.88 349 LYS A O 1
ATOM 2759 N N . PRO A 1 350 ? 3.808 -29.354 -39.389 1.00 84.44 350 PRO A N 1
ATOM 2760 C CA . PRO A 1 350 ? 4.910 -29.785 -38.524 1.00 84.44 350 PRO A CA 1
ATOM 2761 C C . PRO A 1 350 ? 5.897 -30.699 -39.271 1.00 84.44 350 PRO A C 1
ATOM 2763 O O . PRO A 1 350 ? 5.543 -31.345 -40.253 1.00 84.44 350 PRO A O 1
ATOM 2766 N N . GLY A 1 351 ? 7.161 -30.703 -38.844 1.00 81.56 351 GLY A N 1
ATOM 2767 C CA . GLY A 1 351 ? 8.253 -31.427 -39.511 1.00 81.56 351 GLY A CA 1
ATOM 2768 C C . GLY A 1 351 ? 8.802 -30.761 -40.783 1.00 81.56 351 GLY A C 1
ATOM 2769 O O . GLY A 1 351 ? 9.963 -30.972 -41.115 1.00 81.56 351 GLY A O 1
ATOM 2770 N N . THR A 1 352 ? 8.036 -29.902 -41.467 1.00 84.75 352 THR A N 1
ATOM 2771 C CA . THR A 1 352 ? 8.491 -29.242 -42.707 1.00 84.75 352 THR A CA 1
ATOM 2772 C C . THR A 1 352 ? 9.018 -27.820 -42.472 1.00 84.75 352 THR A C 1
ATOM 2774 O O . THR A 1 352 ? 8.476 -27.055 -41.667 1.00 84.75 352 THR A O 1
ATOM 2777 N N . ARG A 1 353 ? 10.074 -27.425 -43.200 1.00 80.69 353 ARG A N 1
ATOM 2778 C CA . ARG A 1 353 ? 10.609 -26.052 -43.171 1.00 80.69 353 ARG A CA 1
ATOM 2779 C C . ARG A 1 353 ? 9.657 -25.098 -43.903 1.00 80.69 353 ARG A C 1
ATOM 2781 O O . ARG A 1 353 ? 9.129 -25.431 -44.960 1.00 80.69 353 ARG A O 1
ATOM 2788 N N . ALA A 1 354 ? 9.468 -23.894 -43.360 1.00 81.62 354 ALA A N 1
ATOM 2789 C CA . ALA A 1 354 ? 8.692 -22.851 -44.028 1.00 81.62 354 ALA A CA 1
ATOM 2790 C C . ALA A 1 354 ? 9.354 -22.437 -45.364 1.00 81.62 354 ALA A C 1
ATOM 2792 O O . ALA A 1 354 ? 10.578 -22.275 -45.385 1.00 81.62 354 ALA A O 1
ATOM 2793 N N . PRO A 1 355 ? 8.585 -22.210 -46.451 1.00 83.12 355 PRO A N 1
ATOM 2794 C CA . PRO A 1 355 ? 9.130 -21.774 -47.735 1.00 83.12 355 PRO A CA 1
ATOM 2795 C C . PRO A 1 355 ? 9.909 -20.455 -47.631 1.00 83.12 355 PRO A C 1
ATOM 2797 O O . PRO A 1 355 ? 9.604 -19.646 -46.741 1.00 83.12 355 PRO A O 1
ATOM 2800 N N . PRO A 1 356 ? 10.845 -20.184 -48.561 1.00 86.44 356 PRO A N 1
ATOM 2801 C CA . PRO A 1 356 ? 11.539 -18.903 -48.653 1.00 86.44 356 PRO A CA 1
ATOM 2802 C C . PRO A 1 356 ? 10.578 -17.708 -48.581 1.00 86.44 356 PRO A C 1
ATOM 2804 O O . PRO A 1 356 ? 9.501 -17.694 -49.185 1.00 86.44 356 PRO A O 1
ATOM 2807 N N . HIS A 1 357 ? 10.938 -16.721 -47.764 1.00 85.69 357 HIS A N 1
ATOM 2808 C CA . HIS A 1 357 ? 10.199 -15.474 -47.588 1.00 85.69 357 HIS A CA 1
ATOM 2809 C C . HIS A 1 357 ? 11.063 -14.443 -46.860 1.00 85.69 357 HIS A C 1
ATOM 2811 O O . HIS A 1 357 ? 12.038 -14.800 -46.198 1.00 85.69 357 HIS A O 1
ATOM 2817 N N . ARG A 1 358 ? 10.642 -13.172 -46.901 1.00 85.50 358 ARG A N 1
ATOM 2818 C CA . ARG A 1 358 ? 11.165 -12.111 -46.032 1.00 85.50 358 ARG A CA 1
ATOM 2819 C C . ARG A 1 358 ? 10.773 -12.394 -44.576 1.00 85.50 358 ARG A C 1
ATOM 2821 O O . ARG A 1 358 ? 9.734 -11.943 -44.096 1.00 85.50 358 ARG A O 1
ATOM 2828 N N . CYS A 1 359 ? 11.567 -13.217 -43.901 1.00 84.69 359 CYS A N 1
ATOM 2829 C CA . CYS A 1 359 ? 11.402 -13.510 -42.485 1.00 84.69 359 CYS A CA 1
ATOM 2830 C C . CYS A 1 359 ? 11.766 -12.267 -41.662 1.00 84.69 359 CYS A C 1
ATOM 2832 O O . CYS A 1 359 ? 12.792 -11.645 -41.910 1.00 84.69 359 CYS A O 1
ATOM 2834 N N . VAL A 1 360 ? 10.934 -11.916 -40.679 1.00 87.25 360 VAL A N 1
ATOM 2835 C CA . VAL A 1 360 ? 11.208 -10.809 -39.737 1.00 87.25 360 VAL A CA 1
ATOM 2836 C C . VAL A 1 360 ? 11.803 -11.286 -38.410 1.00 87.25 360 VAL A C 1
ATOM 2838 O O . VAL A 1 360 ? 12.135 -10.473 -37.562 1.00 87.25 360 VAL A O 1
ATOM 2841 N N . TRP A 1 361 ? 11.900 -12.602 -38.193 1.00 88.62 361 TRP A N 1
ATOM 2842 C CA . TRP A 1 361 ? 12.400 -13.179 -36.943 1.00 88.62 361 TRP A CA 1
ATOM 2843 C C . TRP A 1 361 ? 13.926 -13.059 -36.876 1.00 88.62 361 TRP A C 1
ATOM 2845 O O . TRP A 1 361 ? 14.626 -13.779 -37.585 1.00 88.62 361 TRP A O 1
ATOM 2855 N N . ASN A 1 362 ? 14.411 -12.163 -36.016 1.00 89.56 362 ASN A N 1
ATOM 2856 C CA . ASN A 1 362 ? 15.833 -11.913 -35.752 1.00 89.56 362 ASN A CA 1
ATOM 2857 C C . ASN A 1 362 ? 16.238 -12.143 -34.281 1.00 89.56 362 ASN A C 1
ATOM 2859 O O . ASN A 1 362 ? 17.423 -12.277 -34.000 1.00 89.56 362 ASN A O 1
ATOM 2863 N N . HIS A 1 363 ? 15.288 -12.251 -33.340 1.00 89.12 363 HIS A N 1
ATOM 2864 C CA . HIS A 1 363 ? 15.586 -12.432 -31.911 1.00 89.12 363 HIS A CA 1
ATOM 2865 C C . HIS A 1 363 ? 15.209 -13.825 -31.393 1.00 89.12 363 HIS A C 1
ATOM 2867 O O . HIS A 1 363 ? 14.042 -14.217 -31.450 1.00 89.12 363 HIS A O 1
ATOM 2873 N N . ASN A 1 364 ? 16.169 -14.559 -30.822 1.00 87.06 364 ASN A N 1
ATOM 2874 C CA . ASN A 1 364 ? 15.938 -15.893 -30.237 1.00 87.06 364 ASN A CA 1
ATOM 2875 C C . ASN A 1 364 ? 15.897 -15.902 -28.690 1.00 87.06 364 ASN A C 1
ATOM 2877 O O . ASN A 1 364 ? 15.655 -16.941 -28.084 1.00 87.06 364 ASN A O 1
ATOM 2881 N N . GLY A 1 365 ? 16.140 -14.756 -28.042 1.00 86.44 365 GLY A N 1
ATOM 2882 C CA . GLY A 1 365 ? 16.206 -14.629 -26.581 1.00 86.44 365 GLY A CA 1
ATOM 2883 C C . GLY A 1 365 ? 14.858 -14.393 -25.882 1.00 86.44 365 GLY A C 1
ATOM 2884 O O . GLY A 1 365 ? 13.772 -14.646 -26.420 1.00 86.44 365 GLY A O 1
ATOM 2885 N N . SER A 1 366 ? 14.921 -13.866 -24.657 1.00 88.69 366 SER A N 1
ATOM 2886 C CA . SER A 1 366 ? 13.745 -13.394 -23.910 1.00 88.69 366 SER A CA 1
ATOM 2887 C C . SER A 1 366 ? 13.287 -12.019 -24.420 1.00 88.69 366 SER A C 1
ATOM 2889 O O . SER A 1 366 ? 14.004 -11.369 -25.179 1.00 88.69 366 SER A O 1
ATOM 2891 N N . ALA A 1 367 ? 12.109 -11.538 -24.002 1.00 85.75 367 ALA A N 1
ATOM 2892 C CA . ALA A 1 367 ? 11.715 -10.159 -24.311 1.00 85.75 367 ALA A CA 1
ATOM 2893 C C . ALA A 1 367 ? 12.661 -9.136 -23.653 1.00 85.75 367 ALA A C 1
ATOM 2895 O O . ALA A 1 367 ? 12.994 -8.127 -24.261 1.00 85.75 367 ALA A O 1
ATOM 2896 N N . ARG A 1 368 ? 13.149 -9.423 -22.436 1.00 85.06 368 ARG A N 1
ATOM 2897 C CA . ARG A 1 368 ? 14.053 -8.531 -21.694 1.00 85.06 368 ARG A CA 1
ATOM 2898 C C . ARG A 1 368 ? 15.453 -8.451 -22.312 1.00 85.06 368 ARG A C 1
ATOM 2900 O O . ARG A 1 368 ? 16.092 -7.419 -22.193 1.00 85.06 368 ARG A O 1
ATOM 2907 N N . SER A 1 369 ? 15.918 -9.491 -23.013 1.00 89.69 369 SER A N 1
ATOM 2908 C CA . SER A 1 369 ? 17.204 -9.424 -23.725 1.00 89.69 369 SER A CA 1
ATOM 2909 C C . SER A 1 369 ? 17.136 -8.659 -25.053 1.00 89.69 369 SER A C 1
ATOM 2911 O O . SER A 1 369 ? 18.180 -8.406 -25.643 1.00 89.69 369 SER A O 1
ATOM 2913 N N . MET A 1 370 ? 15.944 -8.261 -25.529 1.00 89.88 370 MET A N 1
ATOM 2914 C CA . MET A 1 370 ? 15.807 -7.404 -26.720 1.00 89.88 370 MET A CA 1
ATOM 2915 C C . MET A 1 370 ? 16.529 -6.071 -26.538 1.00 89.88 370 MET A C 1
ATOM 2917 O O . MET A 1 370 ? 17.220 -5.634 -27.446 1.00 89.88 370 MET A O 1
ATOM 2921 N N . GLU A 1 371 ? 16.396 -5.461 -25.362 1.00 89.75 371 GLU A N 1
ATOM 2922 C CA . GLU A 1 371 ? 16.948 -4.149 -25.019 1.00 89.75 371 GLU A CA 1
ATOM 2923 C C . GLU A 1 371 ? 18.475 -4.109 -25.182 1.00 89.75 371 GLU A C 1
ATOM 2925 O O . GLU A 1 371 ? 19.000 -3.355 -26.005 1.00 89.75 371 GLU A O 1
ATOM 2930 N N . SER A 1 372 ? 19.192 -4.986 -24.472 1.00 89.69 372 SER A N 1
ATOM 2931 C CA . SER A 1 372 ? 20.656 -5.036 -24.514 1.00 89.69 372 SER A CA 1
ATOM 2932 C C . SER A 1 372 ? 21.204 -5.567 -25.840 1.00 89.69 372 SER A C 1
ATOM 2934 O O . SER A 1 372 ? 22.201 -5.041 -26.335 1.00 89.69 372 SER A O 1
ATOM 2936 N N . GLN A 1 373 ? 20.558 -6.566 -26.454 1.00 90.94 373 GLN A N 1
ATOM 2937 C CA . GLN A 1 373 ? 21.024 -7.121 -27.729 1.00 90.94 373 GLN A CA 1
ATOM 2938 C C . GLN A 1 373 ? 20.809 -6.139 -28.889 1.00 90.94 373 GLN A C 1
ATOM 2940 O O . GLN A 1 373 ? 21.735 -5.935 -29.669 1.00 90.94 373 GLN A O 1
ATOM 2945 N N . ALA A 1 374 ? 19.657 -5.465 -28.965 1.00 90.38 374 ALA A N 1
ATOM 2946 C CA . ALA A 1 374 ? 19.395 -4.456 -29.993 1.00 90.38 374 ALA A CA 1
ATOM 2947 C C . ALA A 1 374 ? 20.186 -3.157 -29.766 1.00 90.38 374 ALA A C 1
ATOM 2949 O O . ALA A 1 374 ? 20.534 -2.485 -30.731 1.00 90.38 374 ALA A O 1
ATOM 2950 N N . GLY A 1 375 ? 20.504 -2.801 -28.514 1.00 90.38 375 GLY A N 1
ATOM 2951 C CA . GLY A 1 375 ? 21.439 -1.712 -28.209 1.00 90.38 375 GLY A CA 1
ATOM 2952 C C . GLY A 1 375 ? 22.858 -2.009 -28.708 1.00 90.38 375 GLY A C 1
ATOM 2953 O O . GLY A 1 375 ? 23.465 -1.170 -29.373 1.00 90.38 375 GLY A O 1
ATOM 2954 N N . LEU A 1 376 ? 23.358 -3.227 -28.464 1.00 89.12 376 LEU A N 1
ATOM 2955 C CA . LEU A 1 376 ? 24.652 -3.689 -28.978 1.00 89.12 376 LEU A CA 1
ATOM 2956 C C . LEU A 1 376 ? 24.666 -3.766 -30.515 1.00 89.12 376 LEU A C 1
ATOM 2958 O O . LEU A 1 376 ? 25.621 -3.312 -31.138 1.00 89.12 376 LEU A O 1
ATOM 2962 N N . GLU A 1 377 ? 23.611 -4.313 -31.126 1.00 89.50 377 GLU A N 1
ATOM 2963 C CA . GLU A 1 377 ? 23.428 -4.372 -32.584 1.00 89.50 377 GLU A CA 1
ATOM 2964 C C . GLU A 1 377 ? 23.415 -2.967 -33.199 1.00 89.50 377 GLU A C 1
ATOM 2966 O O . GLU A 1 377 ? 24.112 -2.721 -34.180 1.00 89.50 377 GLU A O 1
ATOM 2971 N N . ALA A 1 378 ? 22.696 -2.020 -32.588 1.00 88.88 378 ALA A N 1
ATOM 2972 C CA . ALA A 1 378 ? 22.645 -0.641 -33.053 1.00 88.88 378 ALA A CA 1
ATOM 2973 C C . ALA A 1 378 ? 24.029 0.025 -33.019 1.00 88.88 378 ALA A C 1
ATOM 2975 O O . ALA A 1 378 ? 24.405 0.662 -34.001 1.00 88.88 378 ALA A O 1
ATOM 2976 N N . LEU A 1 379 ? 24.792 -0.159 -31.933 1.00 87.12 379 LEU A N 1
ATOM 2977 C CA . LEU A 1 379 ? 26.151 0.376 -31.796 1.00 87.12 379 LEU A CA 1
ATOM 2978 C C . LEU A 1 379 ? 27.120 -0.247 -32.808 1.00 87.12 379 LEU A C 1
ATOM 2980 O O . LEU A 1 379 ? 27.798 0.500 -33.508 1.00 87.12 379 LEU A O 1
ATOM 2984 N N . LYS A 1 380 ? 27.129 -1.581 -32.949 1.00 87.38 380 LYS A N 1
ATOM 2985 C CA . LYS A 1 380 ? 27.936 -2.277 -33.968 1.00 87.38 380 LYS A CA 1
ATOM 2986 C C . LYS A 1 380 ? 27.600 -1.791 -35.371 1.00 87.38 380 LYS A C 1
ATOM 2988 O O . LYS A 1 380 ? 28.459 -1.340 -36.110 1.00 87.38 380 LYS A O 1
ATOM 2993 N N . SER A 1 381 ? 26.311 -1.696 -35.685 1.00 84.62 381 SER A N 1
ATOM 2994 C CA . SER A 1 381 ? 25.849 -1.154 -36.963 1.00 84.62 381 SER A CA 1
ATOM 2995 C C . SER A 1 381 ? 26.163 0.337 -37.183 1.00 84.62 381 SER A C 1
ATOM 2997 O O . SER A 1 381 ? 25.706 0.873 -38.186 1.00 84.62 381 SER A O 1
ATOM 2999 N N . MET A 1 382 ? 26.864 1.025 -36.271 1.00 79.31 382 MET A N 1
ATOM 3000 C CA . MET A 1 382 ? 27.466 2.348 -36.490 1.00 79.31 382 MET A CA 1
ATOM 3001 C C . MET A 1 382 ? 29.000 2.364 -36.351 1.00 79.31 382 MET A C 1
ATOM 3003 O O . MET A 1 382 ? 29.601 3.318 -36.830 1.00 79.31 382 MET A O 1
ATOM 3007 N N . SER A 1 383 ? 29.643 1.365 -35.726 1.00 76.94 383 SER A N 1
ATOM 3008 C CA . SER A 1 383 ? 31.100 1.165 -35.842 1.00 76.94 383 SER A CA 1
ATOM 3009 C C . SER A 1 383 ? 31.472 0.564 -37.190 1.00 76.94 383 SER A C 1
ATOM 3011 O O . SER A 1 383 ? 32.468 0.951 -37.781 1.00 76.94 383 SER A O 1
ATOM 3013 N N . ASP A 1 384 ? 30.626 -0.333 -37.690 1.00 74.81 384 ASP A N 1
ATOM 3014 C CA . ASP A 1 384 ? 30.822 -1.099 -38.921 1.00 74.81 384 ASP A CA 1
ATOM 3015 C C . ASP A 1 384 ? 30.344 -0.297 -40.160 1.00 74.81 384 ASP A C 1
ATOM 3017 O O . ASP A 1 384 ? 30.127 -0.849 -41.239 1.00 74.81 384 ASP A O 1
ATOM 3021 N N . GLN A 1 385 ? 30.107 1.010 -39.985 1.00 67.06 385 GLN A N 1
ATOM 3022 C CA . GLN A 1 385 ? 29.864 1.983 -41.049 1.00 67.06 385 GLN A CA 1
ATOM 3023 C C . GLN A 1 385 ? 31.087 2.898 -41.149 1.00 67.06 385 GLN A C 1
ATOM 3025 O O . GLN A 1 385 ? 31.095 3.992 -40.581 1.00 67.06 385 GLN A O 1
ATOM 3030 N N . ASP A 1 386 ? 32.105 2.428 -41.871 1.00 49.22 386 ASP A N 1
ATOM 3031 C CA . ASP A 1 386 ? 33.200 3.277 -42.344 1.00 49.22 386 ASP A CA 1
ATOM 3032 C C . ASP A 1 386 ? 32.634 4.481 -43.129 1.00 49.22 386 ASP A C 1
ATOM 3034 O O . ASP A 1 386 ? 31.607 4.365 -43.812 1.00 49.22 386 ASP A O 1
ATOM 3038 N N . PHE A 1 387 ? 33.285 5.639 -42.980 1.00 46.59 387 PHE A N 1
ATOM 3039 C CA . PHE A 1 387 ? 32.867 6.945 -43.512 1.00 46.59 387 PHE A CA 1
ATOM 3040 C C . PHE A 1 387 ? 33.665 7.357 -44.754 1.00 46.59 387 PHE A C 1
ATOM 3042 O O . PHE A 1 387 ? 34.902 7.172 -44.732 1.00 46.59 387 PHE A O 1
#

Foldseek 3Di:
DDDDDDDDDDDDDDDDDDDDDDDDDDDDDPPPDPPVPPDPAPDPLGDCVQAPCLVVQVPDPQKDQPCVVDWDADFPVVQQQVQQCADPPPRDDRQDPDNVFFRTWGDDDRWTWTFGADPPPNYTGTGTRADWDDPDPDDDTDGPVLLVLLVCCVPPQPALVSSQVVCVVVRHDRDPRVSNVVSVVVNVVVVVVVVVVVVVVVVVVVVVVVVVVVVVVVVVVVVVQWDQPPPDGDTDRDDDPPPVPPPPDDDDDDDDDDDDDDDDDDDDDDDDDDDDDDDDDDDDPDDPDPPPDPPDPDDFDWDKDKDAPDPDFQGQKMKIFTAGPVRDTPDIDIAGQDDPQQVVCCVPPPPDDRDDDDGRHDDPDTSVVCRVVRVVVRVCVVVVDDD

Organism: Crassostrea virginica (NCBI:txid6565)

Radius of gyration: 40.06 Å; chains: 1; bounding box: 132×83×108 Å

Secondary structure (DSSP, 8-state):
-PPPP---PPP---PPPPPPPPPPPP----------------STT--TTTSTTSHHHHT-TT-BSSTTSSS-----HHHHHHHHSS-TTT-------STTTEEEEEEETTEEEEEEE-TTT-PEEEEESS-EE-SSSSSPPEEHHHHHHHHHIIIII-SHHHHHHHHHHTT-----HHHHHHHHHHHHHHHHHHHHHHHHHHHHHHHHHHHHHHHHHHHHHHHHHEE--TTS---EE---GGGGGG-------------------------------------------------SSS---EEEEEEESSSSTT-SEEEEEEEETTS-EEEEEEEES--HHHHHHHHHSTTSPPPS--------S-STHHHHHHHHHHHHHHHS---